Protein 6ATG (pdb70)

Foldseek 3Di:
DAADDDEDQWDCPRHGPDDDAFDKDFTGGHPQWADPPRDGMWGQHDVHIVPDDYTHGDD/DVVLVVLLVVLVLLLVLCLCVLVLLVVLCVQQVVLLVVLCDVVVDVDDPLVSNLVNLCSCAPPCVSLVSLVVLQVSLVVQADPVLVVLSVQLVVLSVVDDRSDCVSSVVNSVSVVVNSLVSLLRSLRSQLVSQCSHPDPQLNVLSVQLSVLLNVLSVQPNSVSSVLVSVLSVCLSVVHDGDQDDPPPCPRVSSNSNSVSSNSSSVVSVVSVD/DQQVLLVVLVVLLVLCLCVLVLLVVLCVQQVVLLVVLCPVVPDVDPPLVSNLVNLCSCPPPVVSLVSLVVLLVSLCVQVVCQLVVLSVQLVVLSVVQDHSRCPSSVVNSVSVVVSSLSSLLSSLSSQLRSQCPRPLPQLNVLSVQLSVLLNVLCVQPNSVSSVLVSVLSVCLSVVHDGDLDDPPPCPRVSSNSNSVSSVSNSVSSVPDDYD/DLWAAQDDEVQWDCPRHGPTGDAFDKDFTGGHPQWAAPPNDTMWGQHDVHIVPRDYTHGDD

Radius of gyration: 35.63 Å; Cα contacts (8 Å, |Δi|>4): 764; chains: 4; bounding box: 66×34×124 Å

Nearest PDB structures (foldseek):
  6atg-assembly1_A  TM=1.017E+00  e=1.337E-12  Homo sapiens
  9f7i-assembly1_B  TM=9.984E-01  e=2.704E-10  Homo sapiens
  2v8e-assembly1_A  TM=9.632E-01  e=2.319E-09  Homo sapiens
  2jgw-assembly1_A  TM=9.499E-01  e=2.470E-09  Homo sapiens
  4aym-assembly1_B  TM=9.748E-01  e=5.275E-09  Homo sapiens

CATH classification: 2.10.70.10

B-factor: mean 21.66, std 8.89, range [7.08, 67.55]

Sequence (543 aa):
KCYFPYLENGYNQNHGRKFVQGKSIDVACHPGYALPKAQTTVTCMENGWSPTPRCIRVKGHMNQRNINELKIFVEKAKYYSIKLDAIYNECTGAYNDIMTYSEGTFSDQSKVNQAISIFKKDNKIVNKFKELEKIIEEYKPMFLSKLIDDFAIELDQAVDNDVSNARHVADSYKKLRKSVVLAYIESFDVISSKFVDSKFVEASKKFVNKAKEFVEENDLIALECIVKTTIGDMVNDREINSRSRYNNFYKKEADFLGAAVELEGAYKAIKQMNQRNINELKIFVEKAKYYSIKLDAIYNECTGAYNDIMTYSEGTFSDQSKVNQAISIFKKDNKIVNKFKELEKIIEEYKPMFLSKLIDDFAIELDQAVDNDVSNARHVADSYKKLRKSVVLAYIESFDVISSKFVDSKFVEASKKFVNKAKEFVEENDLIALECIVKTTIGDMVNDREINSRSRYNNFYKKEADFLGAAVELEGAYKAIKQTHMKCYFPYLENGYNQNHGRKFVQGKSIDVACHPGYALPKAQTTVTCMENGWSPTPRCIRVK

Organism: Homo sapiens (NCBI:txid9606)

InterPro domains:
  IPR000436 Sushi/SCR/CCP domain [PF00084] (32-76)
  IPR000436 Sushi/SCR/CCP domain [PF00084] (85-141)
  IPR000436 Sushi/SCR/CCP domain [PF00084] (146-205)
  IPR000436 Sushi/SCR/CCP domain [PF00084] (210-262)
  IPR000436 Sushi/SCR/CCP domain [PF00084] (267-320)
  IPR000436 Sushi/SCR/CCP domain [PF00084] (325-385)
  IPR000436 Sushi/SCR/CCP domain [PF00084] (392-442)
  IPR000436 Sushi/SCR/CCP domain [PF00084] (454-505)
  IPR000436 Sushi/SCR/CCP domain [PF00084] (509-564)
  IPR000436 Sushi/SCR/CCP domain [PF00084] (569-621)
  IPR000436 Sushi/SCR/CCP domain [PF00084] (630-684)
  IPR000436 Sushi/SCR/CCP domain [PF00084] (691-744)
  IPR000436 Sushi/SCR/CCP domain [PF00084] (811-864)
  IPR000436 Sushi/SCR/CCP domain [PF00084] (870-926)
  IPR000436 Sushi/SCR/CCP domain [PF00084] (931-984)
  IPR000436 Sushi/SCR/CCP domain [PF00084] (991-1043)
  IPR000436 Sushi/SCR/CCP domain [PF00084] (1048-1102)
  IPR000436 Sushi/SCR/CCP domain [PF00084] (1109-1163)
  IPR000436 Sushi/SCR/CCP domain [PF00084] (1182-1228)
  IPR000436 Sushi/SCR/CCP domain [PS50923] (19-82)

GO terms:
  GO:0005515 protein binding (F, IPI)
  GO:1903659 regulation of complement-dependent cytotoxicity (P, IDA)
  GO:0030449 regulation of complement activation (P, IDA)
  GO:0005576 extracellular region (C, TAS)
  GO:0006956 complement activation (P, TAS)
  GO:0022010 central nervous system myelination (P, IDA)
  GO:0006954 inflammatory response (P, IDA)
  GO:0006957 complement activation, alternative pathway (P, IDA)
  GO:0006956 complement activation (P, IDA)
  GO:0042802 identical protein binding (F, IPI)
  GO:0008201 heparin binding (F, IDA)
  GO:0043395 heparan sulfate proteoglycan binding (F, IDA)
  GO:0030451 regulation of complement activation, alternative pathway (P, IDA)
  GO:0006508 proteolysis (P, IDA)
  GO:0106139 symbiont cell surface (C, IDA)
  GO:0070062 extracellular exosome (C, HDA)
  GO:0072562 blood microparticle (C, HDA)

Structure (mmCIF, N/CA/C/O backbone):
data_6ATG
#
_entry.id   6ATG
#
_cell.length_a   43.742
_cell.length_b   53.772
_cell.length_c   116.587
_cell.angle_alpha   90.000
_cell.angle_beta   92.990
_cell.angle_gamma   90.000
#
_symmetry.space_group_name_H-M   'P 1 21 1'
#
loop_
_entity.id
_entity.type
_entity.pdbx_description
1 polymer 'HCG40889, isoform CRA_b'
2 polymer 'Complement regulator-acquiring surface protein 2 (CRASP-2)'
3 non-polymer 'MAGNESIUM ION'
4 water water
#
loop_
_atom_site.group_PDB
_atom_site.id
_atom_site.type_symbol
_atom_site.label_atom_id
_atom_site.label_alt_id
_atom_site.label_comp_id
_atom_site.label_asym_id
_atom_site.label_entity_id
_atom_site.label_seq_id
_atom_site.pdbx_PDB_ins_code
_atom_site.Cartn_x
_atom_site.Cartn_y
_atom_site.Cartn_z
_atom_site.occupancy
_atom_site.B_iso_or_equiv
_atom_site.auth_seq_id
_atom_site.auth_comp_id
_atom_site.auth_asym_id
_atom_site.auth_atom_id
_atom_site.pdbx_PDB_model_num
ATOM 1 N N . LYS A 1 3 ? -27.004 9.237 139.807 1.00 23.00 370 LYS A N 1
ATOM 2 C CA . LYS A 1 3 ? -25.976 8.520 139.045 1.00 21.52 370 LYS A CA 1
ATOM 3 C C . LYS A 1 3 ? -26.146 8.636 137.520 1.00 24.37 370 LYS A C 1
ATOM 4 O O . LYS A 1 3 ? -27.272 8.657 137.014 1.00 22.86 370 LYS A O 1
ATOM 10 N N . CYS A 1 4 ? -25.017 8.686 136.799 1.00 20.18 371 CYS A N 1
ATOM 11 C CA . CYS A 1 4 ? -25.006 8.657 135.335 1.00 18.71 371 CYS A CA 1
ATOM 12 C C . CYS A 1 4 ? -24.823 7.221 134.840 1.00 19.53 371 CYS A C 1
ATOM 13 O O . CYS A 1 4 ? -23.893 6.528 135.259 1.00 14.60 371 CYS A O 1
ATOM 16 N N . TYR A 1 5 ? -25.706 6.778 133.944 1.00 16.42 372 TYR A N 1
ATOM 17 C CA . TYR A 1 5 ? -25.548 5.486 133.290 1.00 17.05 372 TYR A CA 1
ATOM 18 C C . TYR A 1 5 ? -24.614 5.659 132.108 1.00 13.68 372 TYR A C 1
ATOM 19 O O . TYR A 1 5 ? -24.830 6.548 131.281 1.00 13.87 372 TYR A O 1
ATOM 28 N N . PHE A 1 6 ? -23.604 4.804 132.003 1.00 12.79 373 PHE A N 1
ATOM 29 C CA . PHE A 1 6 ? -22.731 4.928 130.844 1.00 11.14 373 PHE A CA 1
ATOM 30 C C . PHE A 1 6 ? -23.381 4.258 129.638 1.00 11.36 373 PHE A C 1
ATOM 31 O O . PHE A 1 6 ? -23.744 3.082 129.715 1.00 12.13 373 PHE A O 1
ATOM 39 N N . PRO A 1 7 ? -23.524 4.961 128.519 1.00 12.08 374 PRO A N 1
ATOM 40 C CA . PRO A 1 7 ? -24.312 4.439 127.400 1.00 13.33 374 PRO A CA 1
ATOM 41 C C . PRO A 1 7 ? -23.601 3.357 126.596 1.00 15.95 374 PRO A C 1
ATOM 42 O O . PRO A 1 7 ? -22.371 3.248 126.565 1.00 12.21 374 PRO A O 1
ATOM 46 N N . TYR A 1 8 ? -24.425 2.547 125.936 1.00 13.35 375 TYR A N 1
ATOM 47 C CA . TYR A 1 8 ? -23.963 1.771 124.796 1.00 15.82 375 TYR A CA 1
ATOM 48 C C . TYR A 1 8 ? -23.309 2.708 123.793 1.00 15.12 375 TYR A C 1
ATOM 49 O O . TYR A 1 8 ? -23.785 3.818 123.571 1.00 10.56 375 TYR A O 1
ATOM 58 N N . LEU A 1 9 ? -22.206 2.269 123.188 1.00 15.01 376 LEU A N 1
ATOM 59 C CA . LEU A 1 9 ? -21.456 3.104 122.252 1.00 13.23 376 LEU A CA 1
ATOM 60 C C . LEU A 1 9 ? -21.338 2.371 120.926 1.00 11.77 376 LEU A C 1
ATOM 61 O O . LEU A 1 9 ? -20.515 1.463 120.783 1.00 12.21 376 LEU A O 1
ATOM 66 N N . GLU A 1 10 ? -22.164 2.771 119.965 1.00 11.50 377 GLU A N 1
ATOM 67 C CA . GLU A 1 10 ? -21.988 2.337 118.591 1.00 13.98 377 GLU A CA 1
ATOM 68 C C . GLU A 1 10 ? -20.573 2.677 118.115 1.00 9.48 377 GLU A C 1
ATOM 69 O O . GLU A 1 10 ? -20.144 3.826 118.210 1.00 8.70 377 GLU A O 1
ATOM 75 N N . ASN A 1 11 ? -19.833 1.666 117.631 1.00 10.62 378 ASN A N 1
ATOM 76 C CA . ASN A 1 11 ? -18.471 1.856 117.085 1.00 10.28 378 ASN A CA 1
ATOM 77 C C . ASN A 1 11 ? -17.474 2.321 118.147 1.00 11.91 378 ASN A C 1
ATOM 78 O O . ASN A 1 11 ? -16.470 2.983 117.847 1.00 14.58 378 ASN A O 1
ATOM 83 N N . GLY A 1 12 ? -17.723 1.957 119.398 1.00 10.53 379 GLY A N 1
ATOM 84 C CA . GLY A 1 12 ? -16.796 2.237 120.457 1.00 11.10 379 GLY A CA 1
ATOM 85 C C . GLY A 1 12 ? -16.453 0.955 121.244 1.00 12.04 379 GLY A C 1
ATOM 86 O O . GLY A 1 12 ? -17.076 -0.082 121.057 1.00 13.03 379 GLY A O 1
ATOM 87 N N . TYR A 1 13 ? -15.468 1.103 122.107 1.00 11.74 380 TYR A N 1
ATOM 88 C CA . TYR A 1 13 ? -15.177 0.052 123.080 1.00 17.94 380 TYR A CA 1
ATOM 89 C C . TYR A 1 13 ? -16.198 0.120 124.215 1.00 19.65 380 TYR A C 1
ATOM 90 O O . TYR A 1 13 ? -16.385 1.173 124.834 1.00 17.45 380 TYR A O 1
ATOM 99 N N . ASN A 1 14 ? -16.878 -0.996 124.480 1.00 18.74 381 ASN A N 1
ATOM 100 C CA . ASN A 1 14 ? -18.086 -0.972 125.302 1.00 19.84 381 ASN A CA 1
ATOM 101 C C . ASN A 1 14 ? -17.913 -1.630 126.671 1.00 21.31 381 ASN A C 1
ATOM 102 O O . ASN A 1 14 ? -18.878 -2.150 127.243 1.00 25.55 381 ASN A O 1
ATOM 107 N N . GLN A 1 15 ? -16.712 -1.581 127.238 1.00 20.35 382 GLN A N 1
ATOM 108 C CA . GLN A 1 15 ? -16.503 -2.250 128.519 1.00 25.00 382 GLN A CA 1
ATOM 109 C C . GLN A 1 15 ? -17.310 -1.621 129.656 1.00 22.52 382 GLN A C 1
ATOM 110 O O . GLN A 1 15 ? -17.555 -2.284 130.670 1.00 25.95 382 GLN A O 1
ATOM 116 N N . ASN A 1 16 ? -17.739 -0.370 129.519 1.00 18.67 383 ASN A N 1
ATOM 117 C CA . ASN A 1 16 ? -18.450 0.303 130.601 1.00 19.36 383 ASN A CA 1
ATOM 118 C C . ASN A 1 16 ? -19.965 0.365 130.388 1.00 17.60 383 ASN A C 1
ATOM 119 O O . ASN A 1 16 ? -20.669 0.958 131.214 1.00 15.85 383 ASN A O 1
ATOM 124 N N . HIS A 1 17 ? -20.481 -0.249 129.326 1.00 17.35 384 HIS A N 1
ATOM 125 C CA . HIS A 1 17 ? -21.899 -0.132 128.996 1.00 17.46 384 HIS A CA 1
ATOM 126 C C . HIS A 1 17 ? -22.758 -0.692 130.127 1.00 21.79 384 HIS A C 1
ATOM 127 O O . HIS A 1 17 ? -22.532 -1.809 130.603 1.00 18.48 384 HIS A O 1
ATOM 134 N N . GLY A 1 18 ? -23.745 0.095 130.555 1.00 21.79 385 GLY A N 1
ATOM 135 C CA . GLY A 1 18 ? -24.676 -0.328 131.579 1.00 21.72 385 GLY A CA 1
ATOM 136 C C . GLY A 1 18 ? -24.213 -0.118 133.001 1.00 20.98 385 GLY A C 1
ATOM 137 O O . GLY A 1 18 ? -25.010 -0.322 133.930 1.00 22.38 385 GLY A O 1
ATOM 138 N N . ARG A 1 19 ? -22.961 0.276 133.212 1.00 19.36 386 ARG A N 1
ATOM 139 C CA . ARG A 1 19 ? -22.501 0.665 134.535 1.00 21.34 386 ARG A CA 1
ATOM 140 C C . ARG A 1 19 ? -23.018 2.056 134.860 1.00 19.44 386 ARG A C 1
ATOM 141 O O . ARG A 1 19 ? -23.224 2.883 133.970 1.00 19.39 386 ARG A O 1
ATOM 149 N N . LYS A 1 20 ? -23.233 2.315 136.144 1.00 16.25 387 LYS A N 1
ATOM 150 C CA . LYS A 1 20 ? -23.675 3.629 136.583 1.00 18.67 387 LYS A CA 1
ATOM 151 C C . LYS A 1 20 ? -22.688 4.176 137.598 1.00 15.28 387 LYS A C 1
ATOM 152 O O . LYS A 1 20 ? -22.100 3.420 138.380 1.00 17.88 387 LYS A O 1
ATOM 158 N N . PHE A 1 21 ? -22.494 5.498 137.569 1.00 17.04 388 PHE A N 1
ATOM 159 C CA . PHE A 1 21 ? -21.409 6.140 138.294 1.00 15.96 388 PHE A CA 1
ATOM 160 C C . PHE A 1 21 ? -21.917 7.372 139.027 1.00 19.17 388 PHE A C 1
ATOM 161 O O . PHE A 1 21 ? -22.837 8.050 138.561 1.00 16.62 388 PHE A O 1
ATOM 169 N N . VAL A 1 22 ? -21.286 7.677 140.171 1.00 14.61 389 VAL A N 1
ATOM 170 C CA . VAL A 1 22 ? -21.697 8.831 140.964 1.00 18.52 389 VAL A CA 1
ATOM 171 C C . VAL A 1 22 ? -21.233 10.121 140.300 1.00 20.11 389 VAL A C 1
ATOM 172 O O . VAL A 1 22 ? -20.326 10.142 139.450 1.00 14.50 389 VAL A O 1
ATOM 176 N N . GLN A 1 23 ? -21.847 11.223 140.731 1.00 14.47 390 GLN A N 1
ATOM 177 C CA . GLN A 1 23 ? -21.428 12.550 140.298 1.00 17.41 390 GLN A CA 1
ATOM 178 C C . GLN A 1 23 ? -19.940 12.756 140.541 1.00 20.59 390 GLN A C 1
ATOM 179 O O . GLN A 1 23 ? -19.419 12.415 141.609 1.00 20.54 390 GLN A O 1
ATOM 185 N N . GLY A 1 24 ? -19.253 13.318 139.545 1.00 17.65 391 GLY A N 1
ATOM 186 C CA . GLY A 1 24 ? -17.843 13.617 139.648 1.00 15.12 391 GLY A CA 1
ATOM 187 C C . GLY A 1 24 ? -16.924 12.542 139.101 1.00 15.07 391 GLY A C 1
ATOM 188 O O . GLY A 1 24 ? -15.741 12.814 138.895 1.00 15.47 391 GLY A O 1
ATOM 189 N N . LYS A 1 25 ? -17.433 11.336 138.857 1.00 14.89 392 LYS A N 1
ATOM 190 C CA . LYS A 1 25 ? -16.603 10.276 138.299 1.00 16.44 392 LYS A CA 1
ATOM 191 C C . LYS A 1 25 ? -16.194 10.592 136.864 1.00 17.22 392 LYS A C 1
ATOM 192 O O . LYS A 1 25 ? -17.008 11.039 136.048 1.00 14.35 392 LYS A O 1
ATOM 198 N N . SER A 1 26 ? -14.926 10.336 136.548 1.00 14.02 393 SER A N 1
ATOM 199 C CA . SER A 1 26 ? -14.441 10.390 135.177 1.00 12.89 393 SER A CA 1
ATOM 200 C C . SER A 1 26 ? -14.253 8.987 134.617 1.00 14.75 393 SER A C 1
ATOM 201 O O . SER A 1 26 ? -13.955 8.039 135.351 1.00 11.81 393 SER A O 1
ATOM 204 N N . ILE A 1 27 ? -14.419 8.876 133.293 1.00 13.47 394 ILE A N 1
ATOM 205 C CA . ILE A 1 27 ? -14.355 7.620 132.557 1.00 12.40 394 ILE A CA 1
ATOM 206 C C . ILE A 1 27 ? -13.597 7.888 131.259 1.00 14.81 394 ILE A C 1
ATOM 207 O O . ILE A 1 27 ? -13.807 8.920 130.615 1.00 14.66 394 ILE A O 1
ATOM 212 N N . ASP A 1 28 ? -12.714 6.967 130.881 1.00 13.87 395 ASP A N 1
ATOM 213 C CA . ASP A 1 28 ? -12.059 7.028 129.574 1.00 15.78 395 ASP A CA 1
ATOM 214 C C . ASP A 1 28 ? -12.979 6.451 128.503 1.00 14.77 395 ASP A C 1
ATOM 215 O O . ASP A 1 28 ? -13.618 5.417 128.709 1.00 16.49 395 ASP A O 1
ATOM 220 N N . VAL A 1 29 ? -13.051 7.117 127.357 1.00 13.36 396 VAL A N 1
ATOM 221 C CA . VAL A 1 29 ? -13.866 6.654 126.240 1.00 13.23 396 VAL A CA 1
ATOM 222 C C . VAL A 1 29 ? -12.946 6.442 125.049 1.00 15.62 396 VAL A C 1
ATOM 223 O O . VAL A 1 29 ? -12.136 7.316 124.724 1.00 13.99 396 VAL A O 1
ATOM 227 N N . ALA A 1 30 ? -13.065 5.283 124.410 1.00 12.57 397 ALA A N 1
ATOM 228 C CA . ALA A 1 30 ? -12.260 4.944 123.241 1.00 18.79 397 ALA A CA 1
ATOM 229 C C . ALA A 1 30 ? -13.186 4.496 122.128 1.00 12.64 397 ALA A C 1
ATOM 230 O O . ALA A 1 30 ? -14.085 3.688 122.369 1.00 15.41 397 ALA A O 1
ATOM 232 N N . CYS A 1 31 ? -12.975 5.021 120.923 1.00 13.56 398 CYS A N 1
ATOM 233 C CA . CYS A 1 31 ? -13.754 4.645 119.751 1.00 11.66 398 CYS A CA 1
ATOM 234 C C . CYS A 1 31 ? -12.893 3.834 118.790 1.00 12.77 398 CYS A C 1
ATOM 235 O O . CYS A 1 31 ? -11.661 3.910 118.811 1.00 11.96 398 CYS A O 1
ATOM 238 N N . HIS A 1 32 ? -13.564 3.059 117.938 1.00 11.86 399 HIS A N 1
ATOM 239 C CA . HIS A 1 32 ? -12.865 2.274 116.928 1.00 12.96 399 HIS A CA 1
ATOM 240 C C . HIS A 1 32 ? -12.273 3.187 115.853 1.00 11.26 399 HIS A C 1
ATOM 241 O O . HIS A 1 32 ? -12.772 4.299 115.622 1.00 12.16 399 HIS A O 1
ATOM 248 N N . PRO A 1 33 ? -11.210 2.741 115.171 1.00 11.49 400 PRO A N 1
ATOM 249 C CA . PRO A 1 33 ? -10.609 3.553 114.104 1.00 10.92 400 PRO A CA 1
ATOM 250 C C . PRO A 1 33 ? -11.622 4.012 113.068 1.00 10.41 400 PRO A C 1
ATOM 251 O O . PRO A 1 33 ? -12.491 3.252 112.633 1.00 12.50 400 PRO A O 1
ATOM 255 N N . GLY A 1 34 ? -11.476 5.260 112.636 1.00 9.87 401 GLY A N 1
ATOM 256 C CA . GLY A 1 34 ? -12.460 5.896 111.794 1.00 11.09 401 GLY A CA 1
ATOM 257 C C . GLY A 1 34 ? -13.556 6.607 112.555 1.00 10.55 401 GLY A C 1
ATOM 258 O O . GLY A 1 34 ? -14.386 7.282 111.929 1.00 13.35 401 GLY A O 1
ATOM 259 N N . TYR A 1 35 ? -13.575 6.488 113.882 1.00 9.85 402 TYR A N 1
ATOM 260 C CA . TYR A 1 35 ? -14.558 7.147 114.735 1.00 9.97 402 TYR A CA 1
ATOM 261 C C . TYR A 1 35 ? -13.856 7.800 115.926 1.00 11.39 402 TYR A C 1
ATOM 262 O O . TYR A 1 35 ? -12.731 7.441 116.286 1.00 11.62 402 TYR A O 1
ATOM 271 N N . ALA A 1 36 ? -14.536 8.754 116.563 1.00 10.72 403 ALA A N 1
ATOM 272 C CA . ALA A 1 36 ? -13.925 9.465 117.683 1.00 13.04 403 ALA A CA 1
ATOM 273 C C . ALA A 1 36 ? -14.994 10.278 118.394 1.00 13.66 403 ALA A C 1
ATOM 274 O O . ALA A 1 36 ? -16.046 10.580 117.828 1.00 13.39 403 ALA A O 1
ATOM 276 N N . LEU A 1 37 ? -14.708 10.634 119.642 1.00 17.76 404 LEU A N 1
ATOM 277 C CA . LEU A 1 37 ? -15.517 11.654 120.278 1.00 16.72 404 LEU A CA 1
ATOM 278 C C . LEU A 1 37 ? -15.291 12.975 119.554 1.00 21.94 404 LEU A C 1
ATOM 279 O O . LEU A 1 37 ? -14.205 13.214 119.020 1.00 27.36 404 LEU A O 1
ATOM 284 N N . PRO A 1 38 ? -16.298 13.841 119.499 1.00 19.99 405 PRO A N 1
ATOM 285 C CA . PRO A 1 38 ? -16.083 15.162 118.898 1.00 24.04 405 PRO A CA 1
ATOM 286 C C . PRO A 1 38 ? -14.921 15.883 119.577 1.00 25.65 405 PRO A C 1
ATOM 287 O O . PRO A 1 38 ? -14.624 15.666 120.755 1.00 25.03 405 PRO A O 1
ATOM 291 N N . LYS A 1 39 ? -14.209 16.687 118.786 1.00 27.53 406 LYS A N 1
ATOM 292 C CA . LYS A 1 39 ? -13.155 17.573 119.282 1.00 23.12 406 LYS A CA 1
ATOM 293 C C . LYS A 1 39 ? -12.017 16.816 119.962 1.00 25.01 406 LYS A C 1
ATOM 294 O O . LYS A 1 39 ? -11.319 17.372 120.812 1.00 31.86 406 LYS A O 1
ATOM 300 N N . ALA A 1 40 ? -11.831 15.544 119.604 1.00 30.22 407 ALA A N 1
ATOM 301 C CA . ALA A 1 40 ? -10.711 14.700 120.022 1.00 32.65 407 ALA A CA 1
ATOM 302 C C . ALA A 1 40 ? -10.733 14.324 121.501 1.00 27.54 407 ALA A C 1
ATOM 303 O O . ALA A 1 40 ? -9.739 13.787 122.005 1.00 30.64 407 ALA A O 1
ATOM 305 N N . GLN A 1 41 ? -11.830 14.567 122.210 1.00 23.14 408 GLN A N 1
ATOM 306 C CA . GLN A 1 41 ? -11.868 14.301 123.644 1.00 23.13 408 GLN A CA 1
ATOM 307 C C . GLN A 1 41 ? -11.772 12.805 123.929 1.00 21.16 408 GLN A C 1
ATOM 308 O O . GLN A 1 41 ? -12.200 11.968 123.127 1.00 22.46 408 GLN A O 1
ATOM 314 N N . THR A 1 42 ? -11.195 12.461 125.089 1.00 13.55 409 THR A N 1
ATOM 315 C CA . THR A 1 42 ? -11.023 11.062 125.439 1.00 14.61 409 THR A CA 1
ATOM 316 C C . THR A 1 42 ? -11.538 10.720 126.828 1.00 16.80 409 THR A C 1
ATOM 317 O O . THR A 1 42 ? -11.445 9.556 127.230 1.00 15.73 409 THR A O 1
ATOM 321 N N . THR A 1 43 ? -12.032 11.695 127.586 1.00 16.00 410 THR A N 1
ATOM 322 C CA . THR A 1 43 ? -12.580 11.436 128.910 1.00 14.97 410 THR A CA 1
ATOM 323 C C . THR A 1 43 ? -13.879 12.210 129.072 1.00 15.99 410 THR A C 1
ATOM 324 O O . THR A 1 43 ? -14.043 13.305 128.523 1.00 18.53 410 THR A O 1
ATOM 328 N N . VAL A 1 44 ? -14.814 11.619 129.815 1.00 15.62 411 VAL A N 1
ATOM 329 C CA . VAL A 1 44 ? -16.065 12.282 130.153 1.00 12.45 411 VAL A CA 1
ATOM 330 C C . VAL A 1 44 ? -16.264 12.202 131.662 1.00 16.00 411 VAL A C 1
ATOM 331 O O . VAL A 1 44 ? -15.719 11.332 132.348 1.00 13.23 411 VAL A O 1
ATOM 335 N N . THR A 1 45 ? -17.055 13.136 132.176 1.00 11.78 412 THR A N 1
ATOM 336 C CA . THR A 1 45 ? -17.251 13.276 133.610 1.00 11.53 412 THR A CA 1
ATOM 337 C C . THR A 1 45 ? -18.740 13.349 133.896 1.00 16.19 412 THR A C 1
ATOM 338 O O . THR A 1 45 ? -19.471 14.071 133.209 1.00 16.35 412 THR A O 1
ATOM 342 N N . CYS A 1 46 ? -19.184 12.601 134.902 1.00 13.83 413 CYS A N 1
ATOM 343 C CA . CYS A 1 46 ? -20.585 12.636 135.305 1.00 16.79 413 CYS A CA 1
ATOM 344 C C . CYS A 1 46 ? -20.877 13.958 136.014 1.00 19.84 413 CYS A C 1
ATOM 345 O O . CYS A 1 46 ? -20.279 14.266 137.053 1.00 17.94 413 CYS A O 1
ATOM 348 N N . MET A 1 47 ? -21.775 14.752 135.448 1.00 17.19 414 MET A N 1
ATOM 349 C CA . MET A 1 47 ? -22.087 16.064 135.998 1.00 20.95 414 MET A CA 1
ATOM 350 C C . MET A 1 47 ? -23.593 16.157 136.246 1.00 22.41 414 MET A C 1
ATOM 351 O O . MET A 1 47 ? -24.323 15.169 136.137 1.00 24.00 414 MET A O 1
ATOM 356 N N . GLU A 1 48 ? -24.057 17.362 136.585 1.00 25.09 415 GLU A N 1
ATOM 357 C CA . GLU A 1 48 ? -25.412 17.504 137.117 1.00 31.30 415 GLU A CA 1
ATOM 358 C C . GLU A 1 48 ? -26.483 17.129 136.093 1.00 30.30 415 GLU A C 1
ATOM 359 O O . GLU A 1 48 ? -27.584 16.723 136.478 1.00 37.90 415 GLU A O 1
ATOM 365 N N . ASN A 1 49 ? -26.185 17.245 134.797 1.00 31.77 416 ASN A N 1
ATOM 366 C CA . ASN A 1 49 ? -27.142 16.969 133.730 1.00 31.58 416 ASN A CA 1
ATOM 367 C C . ASN A 1 49 ? -26.726 15.773 132.869 1.00 34.96 416 ASN A C 1
ATOM 368 O O . ASN A 1 49 ? -27.156 15.657 131.714 1.00 29.87 416 ASN A O 1
ATOM 373 N N . GLY A 1 50 ? -25.901 14.883 133.402 1.00 28.55 417 GLY A N 1
ATOM 374 C CA . GLY A 1 50 ? -25.386 13.756 132.649 1.00 24.82 417 GLY A CA 1
ATOM 375 C C . GLY A 1 50 ? -23.911 13.908 132.330 1.00 21.10 417 GLY A C 1
ATOM 376 O O . GLY A 1 50 ? -23.198 14.736 132.903 1.00 20.44 417 GLY A O 1
ATOM 377 N N . TRP A 1 51 ? -23.454 13.100 131.371 1.00 18.50 418 TRP A N 1
ATOM 378 C CA . TRP A 1 51 ? -22.038 13.086 131.021 1.00 16.30 418 TRP A CA 1
ATOM 379 C C . TRP A 1 51 ? -21.635 14.376 130.328 1.00 18.33 418 TRP A C 1
ATOM 380 O O . TRP A 1 51 ? -22.354 14.887 129.461 1.00 19.10 418 TRP A O 1
ATOM 391 N N . SER A 1 52 ? -20.465 14.893 130.697 1.00 13.92 419 SER A N 1
ATOM 392 C CA . SER A 1 52 ? -19.893 16.070 130.039 1.00 17.34 419 SER A CA 1
ATOM 393 C C . SER A 1 52 ? -18.465 15.790 129.624 1.00 19.74 419 SER A C 1
ATOM 394 O O . SER A 1 52 ? -17.616 15.463 130.485 1.00 18.05 419 SER A O 1
ATOM 397 N N . PRO A 1 53 ? -18.122 15.872 128.321 1.00 22.15 420 PRO A N 1
ATOM 398 C CA . PRO A 1 53 ? -19.046 16.029 127.189 1.00 17.90 420 PRO A CA 1
ATOM 399 C C . PRO A 1 53 ? -19.871 14.768 126.977 1.00 17.15 420 PRO A C 1
ATOM 400 O O . PRO A 1 53 ? -19.707 13.815 127.733 1.00 15.74 420 PRO A O 1
ATOM 404 N N . THR A 1 54 ? -20.734 14.752 125.966 1.00 16.43 421 THR A N 1
ATOM 405 C CA . THR A 1 54 ? -21.558 13.578 125.710 1.00 19.58 421 THR A CA 1
ATOM 406 C C . THR A 1 54 ? -20.736 12.501 124.998 1.00 13.79 421 THR A C 1
ATOM 407 O O . THR A 1 54 ? -20.189 12.765 123.925 1.00 16.84 421 THR A O 1
ATOM 411 N N . PRO A 1 55 ? -20.629 11.294 125.553 1.00 15.05 422 PRO A N 1
ATOM 412 C CA . PRO A 1 55 ? -19.879 10.248 124.845 1.00 16.22 422 PRO A CA 1
ATOM 413 C C . PRO A 1 55 ? -20.672 9.750 123.649 1.00 16.46 422 PRO A C 1
ATOM 414 O O . PRO A 1 55 ? -21.838 9.367 123.776 1.00 17.07 422 PRO A O 1
ATOM 418 N N . ARG A 1 56 ? -20.035 9.779 122.482 1.00 12.49 423 ARG A N 1
ATOM 419 C CA . ARG A 1 56 ? -20.599 9.229 121.259 1.00 13.46 423 ARG A CA 1
ATOM 420 C C . ARG A 1 56 ? -19.482 9.189 120.224 1.00 16.22 423 ARG A C 1
ATOM 421 O O . ARG A 1 56 ? -18.592 10.043 120.230 1.00 14.77 423 ARG A O 1
ATOM 429 N N . CYS A 1 57 ? -19.503 8.166 119.373 1.00 12.77 424 CYS A N 1
ATOM 430 C CA . CYS A 1 57 ? -18.396 7.911 118.445 1.00 14.38 424 CYS A CA 1
ATOM 431 C C . CYS A 1 57 ? -18.828 8.320 117.043 1.00 13.36 424 CYS A C 1
ATOM 432 O O . CYS A 1 57 ? -19.411 7.529 116.304 1.00 12.23 424 CYS A O 1
ATOM 435 N N . ILE A 1 58 ? -18.515 9.559 116.670 1.00 12.03 425 ILE A N 1
ATOM 436 C CA . ILE A 1 58 ? -18.905 10.090 115.376 1.00 12.94 425 ILE A CA 1
ATOM 437 C C . ILE A 1 58 ? -17.855 9.708 114.342 1.00 14.62 425 ILE A C 1
ATOM 438 O O . ILE A 1 58 ? -16.708 9.404 114.668 1.00 13.67 425 ILE A O 1
ATOM 443 N N . ARG A 1 59 ? -18.252 9.708 113.075 1.00 11.76 426 ARG A N 1
ATOM 444 C CA . ARG A 1 59 ? -17.269 9.500 112.021 1.00 14.94 426 ARG A CA 1
ATOM 445 C C . ARG A 1 59 ? -16.335 10.699 111.968 1.00 22.00 426 ARG A C 1
ATOM 446 O O . ARG A 1 59 ? -16.769 11.842 112.127 1.00 20.58 426 ARG A O 1
ATOM 454 N N . VAL A 1 60 ? -15.046 10.434 111.765 1.00 20.67 427 VAL A N 1
ATOM 455 C CA . VAL A 1 60 ? -14.041 11.482 111.650 1.00 28.38 427 VAL A CA 1
ATOM 456 C C . VAL A 1 60 ? -13.246 11.261 110.372 1.00 36.09 427 VAL A C 1
ATOM 457 O O . VAL A 1 60 ? -12.912 10.123 110.025 1.00 32.90 427 VAL A O 1
ATOM 461 N N . LYS A 1 61 ? -12.940 12.356 109.679 1.00 40.56 428 LYS A N 1
ATOM 462 C CA . LYS A 1 61 ? -12.208 12.304 108.414 1.00 44.38 428 LYS A CA 1
ATOM 463 C C . LYS A 1 61 ? -10.737 11.929 108.604 1.0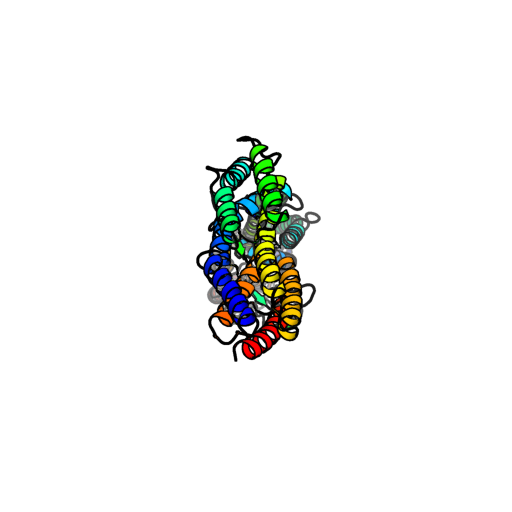0 45.34 428 LYS A C 1
ATOM 464 O O . LYS A 1 61 ? -10.114 12.285 109.608 1.00 51.66 428 LYS A O 1
ATOM 466 N N . GLY B 2 1 ? -14.442 -1.946 71.859 1.00 45.55 22 GLY B N 1
ATOM 467 C CA . GLY B 2 1 ? -14.469 -0.802 70.971 1.00 45.40 22 GLY B CA 1
ATOM 468 C C . GLY B 2 1 ? -15.492 0.232 71.388 1.00 47.00 22 GLY B C 1
ATOM 469 O O . GLY B 2 1 ? -15.334 0.904 72.414 1.00 40.87 22 GLY B O 1
ATOM 470 N N . HIS B 2 2 ? -16.552 0.357 70.585 1.00 43.53 23 HIS B N 1
ATOM 471 C CA . HIS B 2 2 ? -17.587 1.334 70.897 1.00 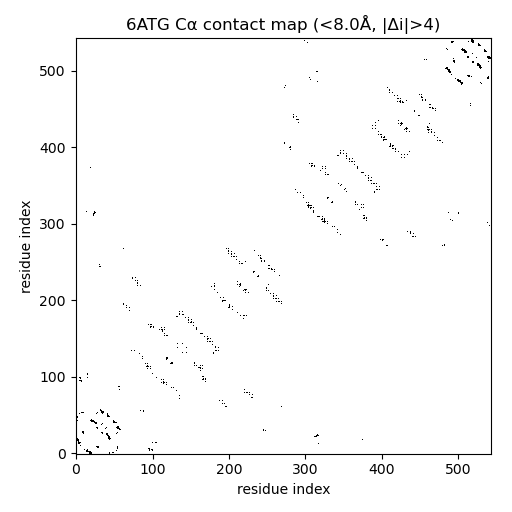39.08 23 HIS B CA 1
ATOM 472 C C . HIS B 2 2 ? -18.317 0.966 72.179 1.00 37.26 23 HIS B C 1
ATOM 473 O O . HIS B 2 2 ? -18.645 1.843 72.983 1.00 36.20 23 HIS B O 1
ATOM 480 N N . MET B 2 3 ? -18.597 -0.327 72.380 1.00 40.26 24 MET B N 1
ATOM 481 C CA . MET B 2 3 ? -19.323 -0.752 73.574 1.00 38.17 24 MET B CA 1
ATOM 482 C C . MET B 2 3 ? -18.476 -0.590 74.835 1.00 37.15 24 MET B C 1
ATOM 483 O O . MET B 2 3 ? -19.006 -0.234 75.896 1.00 31.63 24 MET B O 1
ATOM 488 N N . ASN B 2 4 ? -17.163 -0.835 74.738 1.00 36.79 25 ASN B N 1
ATOM 489 C CA . ASN B 2 4 ? -16.280 -0.641 75.888 1.00 33.34 25 ASN B CA 1
ATOM 490 C C . ASN B 2 4 ? -16.266 0.813 76.338 1.00 31.61 25 ASN B C 1
ATOM 491 O O . ASN B 2 4 ? -16.265 1.099 77.543 1.00 30.13 25 ASN B O 1
ATOM 496 N N . GLN B 2 5 ? -16.251 1.749 75.384 1.00 30.43 26 GLN B N 1
ATOM 497 C CA . GLN B 2 5 ? -16.303 3.163 75.739 1.00 29.33 26 GLN B CA 1
ATOM 498 C C . GLN B 2 5 ? -17.620 3.512 76.419 1.00 28.75 26 GLN B C 1
ATOM 499 O O . GLN B 2 5 ? -17.639 4.232 77.424 1.00 30.48 26 GLN B O 1
ATOM 505 N N . ARG B 2 6 ? -18.734 3.001 75.894 1.00 22.75 27 ARG B N 1
ATOM 506 C CA . ARG B 2 6 ? -20.026 3.271 76.512 1.00 25.37 27 ARG B CA 1
ATOM 507 C C . ARG B 2 6 ? -20.138 2.641 77.898 1.00 25.35 27 ARG B C 1
ATOM 508 O O . ARG B 2 6 ? -20.800 3.202 78.779 1.00 27.02 27 ARG B O 1
ATOM 516 N N . ASN B 2 7 ? -19.502 1.484 78.109 1.00 23.11 28 ASN B N 1
ATOM 517 C CA . ASN B 2 7 ? -19.449 0.890 79.443 1.00 23.39 28 ASN B CA 1
ATOM 518 C C . ASN B 2 7 ? -18.685 1.792 80.406 1.00 23.91 28 ASN B C 1
ATOM 519 O O . ASN B 2 7 ? -19.123 2.036 81.541 1.00 21.09 28 ASN B O 1
ATOM 524 N N . ILE B 2 8 ? -17.522 2.278 79.967 1.00 22.74 29 ILE B N 1
ATOM 525 C CA . ILE B 2 8 ? -16.728 3.183 80.788 1.00 23.40 29 ILE B CA 1
ATOM 526 C C . ILE B 2 8 ? -17.505 4.460 81.069 1.00 23.36 29 ILE B C 1
ATOM 527 O O . ILE B 2 8 ? -17.521 4.959 82.201 1.00 18.69 29 ILE B O 1
ATOM 532 N N . ASN B 2 9 ? -18.186 4.994 80.053 1.00 21.99 30 ASN B N 1
ATOM 533 C CA . ASN B 2 9 ? -19.036 6.165 80.261 1.00 21.80 30 ASN B CA 1
ATOM 534 C C . ASN B 2 9 ? -20.103 5.904 81.325 1.00 23.60 30 ASN B C 1
ATOM 535 O O . ASN B 2 9 ? -20.323 6.737 82.213 1.00 19.84 30 ASN B O 1
ATOM 540 N N . GLU B 2 10 ? -20.798 4.762 81.237 1.00 18.84 31 GLU B N 1
ATOM 541 C CA . GLU B 2 10 ? -21.841 4.464 82.218 1.00 21.78 31 GLU B CA 1
ATOM 542 C C . GLU B 2 10 ? -21.272 4.416 83.633 1.00 19.46 31 GLU B C 1
ATOM 543 O O . GLU B 2 10 ? -21.906 4.896 84.582 1.00 17.30 31 GLU B O 1
ATOM 549 N N . LEU B 2 11 ? -20.077 3.838 83.786 1.00 18.73 32 LEU B N 1
ATOM 550 C CA . LEU B 2 11 ? -19.438 3.759 85.093 1.00 18.52 32 LEU B CA 1
ATOM 551 C C . LEU B 2 11 ? -19.091 5.150 85.620 1.00 19.93 32 LEU B C 1
ATOM 552 O O . LEU B 2 11 ? -19.372 5.476 86.779 1.00 16.76 32 LEU B O 1
ATOM 557 N N . LYS B 2 12 ? -18.478 5.986 84.774 1.00 17.54 33 LYS B N 1
ATOM 558 C CA . LYS B 2 12 ? -18.050 7.309 85.217 1.00 17.78 33 LYS B CA 1
ATOM 559 C C . LYS B 2 12 ? -19.235 8.176 85.616 1.00 18.14 33 LYS B C 1
ATOM 560 O O . LYS B 2 12 ? -19.137 8.975 86.550 1.00 22.19 33 LYS B O 1
ATOM 566 N N . ILE B 2 13 ? -20.357 8.042 84.906 1.00 16.72 34 ILE B N 1
ATOM 567 C CA . ILE B 2 13 ? -21.558 8.795 85.247 1.00 17.98 34 ILE B CA 1
ATOM 568 C C . ILE B 2 13 ? -22.086 8.368 86.616 1.00 17.28 34 ILE B C 1
ATOM 569 O O . ILE B 2 13 ? -22.415 9.207 87.464 1.00 16.87 34 ILE B O 1
ATOM 574 N N . PHE B 2 14 ? -22.178 7.054 86.849 1.00 19.04 35 PHE B N 1
ATOM 575 C CA . PHE B 2 14 ? -22.605 6.558 88.157 1.00 17.58 35 PHE B CA 1
ATOM 576 C C . PHE B 2 14 ? -21.696 7.071 89.265 1.00 16.21 35 PHE B C 1
ATOM 577 O O . PHE B 2 14 ? -22.166 7.540 90.309 1.00 16.09 35 PHE B O 1
ATOM 585 N N . VAL B 2 15 ? -20.386 6.963 89.061 1.00 15.99 36 VAL B N 1
ATOM 586 C CA . VAL B 2 15 ? -19.441 7.318 90.116 1.00 21.47 36 VAL B CA 1
ATOM 587 C C . VAL B 2 15 ? -19.546 8.802 90.452 1.00 19.67 36 VAL B C 1
ATOM 588 O O . VAL B 2 15 ? -19.544 9.191 91.628 1.00 19.37 36 VAL B O 1
ATOM 592 N N . GLU B 2 16 ? -19.649 9.653 89.425 1.00 21.54 37 GLU B N 1
ATOM 593 C CA . GLU B 2 16 ? -19.817 11.081 89.663 1.00 23.43 37 GLU B CA 1
ATOM 594 C C . GLU B 2 16 ? -21.141 11.383 90.354 1.00 22.22 37 GLU B C 1
ATOM 595 O O . GLU B 2 16 ? -21.190 12.201 91.279 1.00 21.89 37 GLU B O 1
ATOM 601 N N . LYS B 2 17 ? -22.228 10.739 89.922 1.00 18.13 38 LYS B N 1
ATOM 602 C CA . LYS B 2 17 ? -23.524 11.041 90.515 1.00 20.64 38 LYS B CA 1
ATOM 603 C C . LYS B 2 17 ? -23.557 10.638 91.988 1.00 19.86 38 LYS B C 1
ATOM 604 O O . LYS B 2 17 ? -24.217 11.296 92.800 1.00 21.82 38 LYS B O 1
ATOM 610 N N . ALA B 2 18 ? -22.823 9.583 92.346 1.00 17.77 39 ALA B N 1
ATOM 611 C CA . ALA B 2 18 ? -22.851 8.987 93.675 1.00 17.04 39 ALA B CA 1
ATOM 612 C C . ALA B 2 18 ? -21.643 9.372 94.521 1.00 17.89 39 ALA B C 1
ATOM 613 O O . ALA B 2 18 ? -21.385 8.730 95.544 1.00 18.04 39 ALA B O 1
ATOM 615 N N . LYS B 2 19 ? -20.902 10.408 94.127 1.00 18.92 40 LYS B N 1
ATOM 616 C CA . LYS B 2 19 ? -19.631 10.685 94.790 1.00 21.25 40 LYS B CA 1
ATOM 617 C C . LYS B 2 19 ? -19.797 11.222 96.207 1.00 18.90 40 LYS B C 1
ATOM 618 O O . LYS B 2 19 ? -18.831 11.188 96.973 1.00 18.73 40 LYS B O 1
ATOM 624 N N . TYR B 2 20 ? -20.979 11.716 96.577 1.00 17.31 41 TYR B N 1
ATOM 625 C CA . TYR B 2 20 ? -21.240 12.176 97.937 1.00 17.08 41 TYR B CA 1
ATOM 626 C C . TYR B 2 20 ? -21.794 11.080 98.837 1.00 16.71 41 TYR B C 1
ATOM 627 O O . TYR B 2 20 ? -22.178 11.370 99.970 1.00 14.34 41 TYR B O 1
ATOM 636 N N . TYR B 2 21 ? -21.858 9.838 98.351 1.00 16.23 42 TYR B N 1
ATOM 637 C CA . TYR B 2 21 ? -22.556 8.779 99.081 1.00 14.83 42 TYR B CA 1
ATOM 638 C C . TYR B 2 21 ? -21.994 8.594 100.488 1.00 15.69 42 TYR B C 1
ATOM 639 O O . TYR B 2 21 ? -22.755 8.485 101.459 1.00 15.24 42 TYR B O 1
ATOM 648 N N . SER B 2 22 ? -20.666 8.543 100.620 1.00 14.26 43 SER B N 1
ATOM 649 C CA . SER B 2 22 ? -20.078 8.315 101.938 1.00 14.76 43 SER B CA 1
ATOM 650 C C . SER B 2 22 ? -20.238 9.539 102.835 1.00 16.91 43 SER B C 1
ATOM 651 O O . SER B 2 22 ? -20.551 9.404 104.024 1.00 15.28 43 SER B O 1
ATOM 654 N N . ILE B 2 23 ? -20.054 10.743 102.283 1.00 14.18 44 ILE B N 1
ATOM 655 C CA . ILE B 2 23 ? -20.201 11.960 103.082 1.00 18.18 44 ILE B CA 1
ATOM 656 C C . ILE B 2 23 ? -21.621 12.078 103.619 1.00 15.52 44 ILE B C 1
ATOM 657 O O . ILE B 2 23 ? -21.842 12.471 104.775 1.00 17.10 44 ILE B O 1
ATOM 662 N N . LYS B 2 24 ? -22.608 11.725 102.792 1.00 15.50 45 LYS B N 1
ATOM 663 C CA . LYS B 2 24 ? -24.007 11.868 103.173 1.00 16.04 45 LYS B CA 1
ATOM 664 C C . LYS B 2 24 ? -24.451 10.781 104.141 1.00 14.92 45 LYS B C 1
ATOM 665 O O . LYS B 2 24 ? -25.237 11.048 105.059 1.00 12.21 45 LYS B O 1
ATOM 671 N N . LEU B 2 25 ? -23.974 9.546 103.967 1.00 13.24 46 LEU B N 1
ATOM 672 C CA . LEU B 2 25 ? -24.342 8.528 104.944 1.00 13.96 46 LEU B CA 1
ATOM 673 C C . LEU B 2 25 ? -23.659 8.792 106.284 1.00 13.23 46 LEU B C 1
ATOM 674 O O . LEU B 2 25 ? -24.279 8.615 107.339 1.00 12.89 46 LEU B O 1
ATOM 679 N N . ASP B 2 26 ? -22.408 9.273 106.263 1.00 11.74 47 ASP B N 1
ATOM 680 C CA . ASP B 2 26 ? -21.753 9.689 107.507 1.00 13.86 47 ASP B CA 1
ATOM 681 C C . ASP B 2 26 ? -22.538 10.792 108.203 1.00 14.48 47 ASP B C 1
ATOM 682 O O . ASP B 2 26 ? -22.574 10.849 109.435 1.00 13.62 47 ASP B O 1
ATOM 687 N N . ALA B 2 27 ? -23.146 11.696 107.427 1.00 15.22 48 ALA B N 1
ATOM 688 C CA . ALA B 2 27 ? -23.921 12.794 108.007 1.00 15.74 48 ALA B CA 1
ATOM 689 C C . ALA B 2 27 ? -25.167 12.291 108.729 1.00 15.92 48 ALA B C 1
ATOM 690 O O . ALA B 2 27 ? -25.493 12.771 109.825 1.00 15.43 48 ALA B O 1
ATOM 692 N N . ILE B 2 28 ? -25.892 11.346 108.122 1.00 13.85 49 ILE B N 1
ATOM 693 C CA . ILE B 2 28 ? -26.987 10.687 108.825 1.00 13.94 49 ILE B CA 1
ATOM 694 C C . ILE B 2 28 ? -26.467 10.016 110.087 1.00 13.82 49 ILE B C 1
ATOM 695 O O . ILE B 2 28 ? -27.051 10.159 111.166 1.00 12.03 49 ILE B O 1
ATOM 700 N N . TYR B 2 29 ? -25.365 9.258 109.966 1.00 10.39 50 TYR B N 1
ATOM 701 C CA . TYR B 2 29 ? -24.835 8.536 111.121 1.00 10.94 50 TYR B CA 1
ATOM 702 C C . TYR B 2 29 ? -24.523 9.488 112.275 1.00 10.01 50 TYR B C 1
ATOM 703 O O . TYR B 2 29 ? -24.864 9.213 113.432 1.00 9.02 50 TYR B O 1
ATOM 712 N N . ASN B 2 30 ? -23.885 10.616 111.978 1.00 10.78 51 ASN B N 1
ATOM 713 C CA . ASN B 2 30 ? -23.451 11.506 113.047 1.00 14.30 51 ASN B CA 1
ATOM 714 C C . ASN B 2 30 ? -24.641 12.138 113.756 1.00 14.47 51 ASN B C 1
ATOM 715 O O . ASN B 2 30 ? -24.624 12.301 114.981 1.00 14.68 51 ASN B O 1
ATOM 720 N N . GLU B 2 31 ? -25.683 12.490 113.007 1.00 13.84 52 GLU B N 1
ATOM 721 C CA . GLU B 2 31 ? -26.865 13.077 113.628 1.00 14.99 52 GLU B CA 1
ATOM 722 C C . GLU B 2 31 ? -27.605 12.066 114.483 1.00 15.72 52 GLU B C 1
ATOM 723 O O . GLU B 2 31 ? -28.231 12.437 115.487 1.00 16.22 52 GLU B O 1
ATOM 729 N N . CYS B 2 32 ? -27.538 10.789 114.122 1.00 10.81 53 CYS B N 1
ATOM 730 C CA . CYS B 2 32 ? -28.351 9.779 114.782 1.00 12.74 53 CYS B CA 1
ATOM 731 C C . CYS B 2 32 ? -27.618 8.946 115.827 1.00 11.66 53 CYS B C 1
ATOM 732 O O . CYS B 2 32 ? -28.291 8.225 116.574 1.00 12.73 53 CYS B O 1
ATOM 735 N N . THR B 2 33 ? -26.279 9.002 115.916 1.00 11.41 54 THR B N 1
ATOM 736 C CA . THR B 2 33 ? -25.605 7.987 116.732 1.00 10.01 54 THR B CA 1
ATOM 737 C C . THR B 2 33 ? -25.916 8.149 118.221 1.00 10.43 54 THR B C 1
ATOM 738 O O . THR B 2 33 ? -26.133 7.151 118.914 1.00 9.75 54 THR B O 1
ATOM 742 N N . GLY B 2 34 ? -25.965 9.384 118.735 1.00 10.87 55 GLY B N 1
ATOM 743 C CA . GLY B 2 34 ? -26.384 9.574 120.117 1.00 12.88 55 GLY B CA 1
ATOM 744 C C . GLY B 2 34 ? -27.769 9.010 120.391 1.00 13.03 55 GLY B C 1
ATOM 745 O O . GLY B 2 34 ? -27.989 8.341 121.404 1.00 12.67 55 GLY B O 1
ATOM 746 N N . ALA B 2 35 ? -28.708 9.242 119.471 1.00 12.67 56 ALA B N 1
ATOM 747 C CA . ALA B 2 35 ? -30.060 8.710 119.630 1.00 12.86 56 ALA B CA 1
ATOM 748 C C . ALA B 2 35 ? -30.065 7.186 119.598 1.00 13.48 56 ALA B C 1
ATOM 749 O O . ALA B 2 35 ? -30.739 6.539 120.412 1.00 10.52 56 ALA B O 1
ATOM 751 N N . TYR B 2 36 ? -29.327 6.595 118.651 1.00 11.79 57 TYR B N 1
ATOM 752 C CA . TYR B 2 36 ? -29.225 5.143 118.587 1.00 10.30 57 TYR B CA 1
ATOM 753 C C . TYR B 2 36 ? -28.679 4.586 119.889 1.00 11.35 57 TYR B C 1
ATOM 754 O O . TYR B 2 36 ? -29.208 3.609 120.428 1.00 9.25 57 TYR B O 1
ATOM 763 N N . ASN B 2 37 ? -27.620 5.212 120.413 1.00 10.12 58 ASN B N 1
ATOM 764 C CA . ASN B 2 37 ? -27.018 4.765 121.663 1.00 11.39 58 ASN B CA 1
ATOM 765 C C . ASN B 2 37 ? -28.007 4.821 122.829 1.00 8.99 58 ASN B C 1
ATOM 766 O O . ASN B 2 37 ? -28.056 3.901 123.648 1.00 10.10 58 ASN B O 1
ATOM 771 N N . ASP B 2 38 ? -28.772 5.909 122.936 1.00 12.18 59 ASP B N 1
ATOM 772 C CA . ASP B 2 38 ? -29.737 6.030 124.026 1.00 11.46 59 ASP B CA 1
ATOM 773 C C . ASP B 2 38 ? -30.784 4.923 123.966 1.00 9.14 59 ASP B C 1
ATOM 774 O O . ASP B 2 38 ? -31.173 4.370 124.996 1.00 11.22 59 ASP B O 1
ATOM 779 N N . ILE B 2 39 ? -31.275 4.600 122.767 1.00 9.38 60 ILE B N 1
ATOM 780 C CA . ILE B 2 39 ? -32.255 3.524 122.638 1.00 10.86 60 ILE B CA 1
ATOM 781 C C . ILE B 2 39 ? -31.642 2.184 123.026 1.00 11.82 60 ILE B C 1
ATOM 782 O O . ILE B 2 39 ? -32.267 1.376 123.726 1.00 10.25 60 ILE B O 1
ATOM 787 N N . MET B 2 40 ? -30.428 1.897 122.527 1.00 10.96 61 MET B N 1
ATOM 788 C CA . MET B 2 40 ? -29.796 0.624 122.848 1.00 10.90 61 MET B CA 1
ATOM 789 C C . MET B 2 40 ? -29.559 0.500 124.346 1.00 11.09 61 MET B C 1
ATOM 790 O O . MET B 2 40 ? -29.687 -0.587 124.909 1.00 13.27 61 MET B O 1
ATOM 795 N N . THR B 2 41 ? -29.208 1.611 125.005 1.00 11.27 62 THR B N 1
ATOM 796 C CA . THR B 2 41 ? -28.952 1.589 126.445 1.00 11.28 62 THR B CA 1
ATOM 797 C C . THR B 2 41 ? -30.215 1.219 127.211 1.00 14.63 62 THR B C 1
ATOM 798 O O . THR B 2 41 ? -30.186 0.374 128.117 1.00 13.57 62 THR B O 1
ATOM 802 N N . TYR B 2 42 ? -31.337 1.821 126.819 1.00 12.43 63 TYR B N 1
ATOM 803 C CA . TYR B 2 42 ? -32.635 1.567 127.434 1.00 13.43 63 TYR B CA 1
ATOM 804 C C . TYR B 2 42 ? -33.088 0.134 127.185 1.00 14.81 63 TYR B C 1
ATOM 805 O O . TYR B 2 42 ? -33.580 -0.539 128.100 1.00 13.31 63 TYR B O 1
ATOM 814 N N . SER B 2 43 ? -32.893 -0.362 125.961 1.00 10.60 64 SER B N 1
ATOM 815 C CA . SER B 2 43 ? -33.386 -1.676 125.578 1.00 12.00 64 SER B CA 1
ATOM 816 C C . SER B 2 43 ? -32.536 -2.808 126.141 1.00 18.81 64 SER B C 1
ATOM 817 O O . SER B 2 43 ? -33.068 -3.887 126.423 1.00 20.04 64 SER B O 1
ATOM 820 N N . GLU B 2 44 ? -31.233 -2.586 126.329 1.00 14.06 65 GLU B N 1
ATOM 821 C CA . GLU B 2 44 ? -30.333 -3.647 126.761 1.00 16.90 65 GLU B CA 1
ATOM 822 C C . GLU B 2 44 ? -30.084 -3.670 128.259 1.00 19.12 65 GLU B C 1
ATOM 823 O O . GLU B 2 44 ? -29.450 -4.614 128.743 1.00 21.78 65 GLU B O 1
ATOM 829 N N . GLY B 2 45 ? -30.532 -2.659 128.999 1.00 16.77 66 GLY B N 1
ATOM 830 C CA . GLY B 2 45 ? -30.146 -2.566 130.395 1.00 15.39 66 GLY B CA 1
ATOM 831 C C . GLY B 2 45 ? -31.244 -2.018 131.283 1.00 17.40 66 GLY B C 1
ATOM 832 O O . GLY B 2 45 ? -32.421 -2.063 130.916 1.00 16.39 66 GLY B O 1
ATOM 833 N N . THR B 2 46 ? -30.867 -1.494 132.452 1.00 15.92 67 THR B N 1
ATOM 834 C CA . THR B 2 46 ? -31.831 -0.999 133.426 1.00 14.53 67 THR B CA 1
ATOM 835 C C . THR B 2 46 ? -32.063 0.504 133.341 1.00 14.98 67 THR B C 1
ATOM 836 O O . THR B 2 46 ? -32.953 1.009 134.031 1.00 15.08 67 THR B O 1
ATOM 840 N N . PHE B 2 47 ? -31.307 1.228 132.507 1.00 13.85 68 PHE B N 1
ATOM 841 C CA . PHE B 2 47 ? -31.588 2.637 132.232 1.00 12.82 68 PHE B CA 1
ATOM 842 C C . PHE B 2 47 ? -33.063 2.824 131.883 1.00 14.96 68 PHE B C 1
ATOM 843 O O . PHE B 2 47 ? -33.604 2.111 131.035 1.00 15.45 68 PHE B O 1
ATOM 851 N N . SER B 2 48 ? -33.724 3.775 132.549 1.00 15.94 69 SER B N 1
ATOM 852 C CA . SER B 2 48 ? -35.179 3.861 132.464 1.00 15.78 69 SER B CA 1
ATOM 853 C C . SER B 2 48 ? -35.736 5.218 132.055 1.00 17.46 69 SER B C 1
ATOM 854 O O . SER B 2 48 ? -36.966 5.361 132.012 1.00 16.65 69 SER B O 1
ATOM 857 N N . ASP B 2 49 ? -34.896 6.207 131.735 1.00 14.69 70 ASP B N 1
ATOM 858 C CA . ASP B 2 49 ? -35.395 7.558 131.468 1.00 17.30 70 ASP B CA 1
ATOM 859 C C . ASP B 2 49 ? -36.095 7.588 130.117 1.00 18.88 70 ASP B C 1
ATOM 860 O O . ASP B 2 49 ? -35.460 7.719 129.062 1.00 16.24 70 ASP B O 1
ATOM 865 N N . GLN B 2 50 ? -37.425 7.486 130.146 1.00 14.82 71 GLN B N 1
ATOM 866 C CA . GLN B 2 50 ? -38.187 7.428 128.907 1.00 13.00 71 GLN B CA 1
ATOM 867 C C . GLN B 2 50 ? -38.169 8.754 128.167 1.00 16.16 71 GLN B C 1
ATOM 868 O O . GLN B 2 50 ? -38.323 8.774 126.938 1.00 15.81 71 GLN B O 1
ATOM 874 N N . SER B 2 51 ? -37.980 9.870 128.880 1.00 15.27 72 SER B N 1
ATOM 875 C CA . SER B 2 51 ? -37.886 11.138 128.175 1.00 17.11 72 SER B CA 1
ATOM 876 C C . SER B 2 51 ? -36.662 11.162 127.262 1.00 16.29 72 SER B C 1
ATOM 877 O O . SER B 2 51 ? -36.728 11.698 126.158 1.00 17.68 72 SER B O 1
ATOM 880 N N . LYS B 2 52 ? -35.553 10.551 127.672 1.00 15.93 73 LYS B N 1
ATOM 881 C CA . LYS B 2 52 ? -34.420 10.468 126.745 1.00 18.84 73 LYS B CA 1
ATOM 882 C C . LYS B 2 52 ? -34.772 9.627 125.530 1.00 13.21 73 LYS B C 1
ATOM 883 O O . LYS B 2 52 ? -34.370 9.938 124.402 1.00 15.54 73 LYS B O 1
ATOM 889 N N . VAL B 2 53 ? -35.428 8.493 125.754 1.00 17.17 74 VAL B N 1
ATOM 890 C CA . VAL B 2 53 ? -35.748 7.614 124.641 1.00 15.68 74 VAL B CA 1
ATOM 891 C C . VAL B 2 53 ? -36.751 8.290 123.719 1.00 16.11 74 VAL B C 1
ATOM 892 O O . VAL B 2 53 ? -36.666 8.163 122.496 1.00 16.16 74 VAL B O 1
ATOM 896 N N . ASN B 2 54 ? -37.687 9.063 124.278 1.00 16.97 75 ASN B N 1
ATOM 897 C CA . ASN B 2 54 ? -38.609 9.795 123.417 1.00 17.81 75 ASN B CA 1
ATOM 898 C C . ASN B 2 54 ? -37.881 10.842 122.586 1.00 17.24 75 ASN B C 1
ATOM 899 O O . ASN B 2 54 ? -38.225 11.055 121.418 1.00 16.81 75 ASN B O 1
ATOM 904 N N . GLN B 2 55 ? -36.881 11.519 123.174 1.00 16.51 76 GLN B N 1
ATOM 905 C CA . GLN B 2 55 ? -36.084 12.484 122.419 1.00 16.09 76 GLN B CA 1
ATOM 906 C C . GLN B 2 55 ? -35.269 11.794 121.340 1.00 14.22 76 GLN B C 1
ATOM 907 O O . GLN B 2 55 ? -35.021 12.380 120.285 1.00 17.04 76 GLN B O 1
ATOM 913 N N . ALA B 2 56 ? -34.832 10.559 121.602 1.00 12.97 77 ALA B N 1
ATOM 914 C CA . ALA B 2 56 ? -34.078 9.809 120.603 1.00 14.58 77 ALA B CA 1
ATOM 915 C C . ALA B 2 56 ? -34.960 9.386 119.437 1.00 15.11 77 ALA B C 1
ATOM 916 O O . ALA B 2 56 ? -34.553 9.507 118.281 1.00 14.60 77 ALA B O 1
ATOM 918 N N . ILE B 2 57 ? -36.158 8.860 119.710 1.00 15.35 78 ILE B N 1
ATOM 919 C CA . ILE B 2 57 ? -37.074 8.538 118.615 1.00 12.87 78 ILE B CA 1
ATOM 920 C C . ILE B 2 57 ? -37.366 9.791 117.804 1.00 13.56 78 ILE B C 1
ATOM 921 O O . ILE B 2 57 ? -37.468 9.746 116.572 1.00 17.21 78 ILE B O 1
ATOM 926 N N . SER B 2 58 ? -37.452 10.938 118.483 1.00 14.97 79 SER B N 1
ATOM 927 C CA . SER B 2 58 ? -37.711 12.206 117.810 1.00 18.42 79 SER B CA 1
ATOM 928 C C . SER B 2 58 ? -36.643 12.513 116.767 1.00 20.15 79 SER B C 1
ATOM 929 O O . SER B 2 58 ? -36.953 13.025 115.685 1.00 16.16 79 SER B O 1
ATOM 932 N N . ILE B 2 59 ? -35.378 12.218 117.075 1.00 15.44 80 ILE B N 1
ATOM 933 C CA . ILE B 2 59 ? -34.311 12.425 116.097 1.00 17.80 80 ILE B CA 1
ATOM 934 C C . ILE B 2 59 ? -34.574 11.617 114.827 1.00 13.45 80 ILE B C 1
ATOM 935 O O . ILE B 2 59 ? -34.408 12.116 113.712 1.00 16.19 80 ILE B O 1
ATOM 940 N N . PHE B 2 60 ? -35.001 10.360 114.973 1.00 17.24 81 PHE B N 1
ATOM 941 C CA . PHE B 2 60 ? -35.235 9.514 113.805 1.00 13.22 81 PHE B CA 1
ATOM 942 C C . PHE B 2 60 ? -36.511 9.887 113.049 1.00 19.19 81 PHE B C 1
ATOM 943 O O . PHE B 2 60 ? -36.627 9.565 111.858 1.00 17.20 81 PHE B O 1
ATOM 951 N N . LYS B 2 61 ? -37.459 10.568 113.707 1.00 16.84 82 LYS B N 1
ATOM 952 C CA . LYS B 2 61 ? -38.821 10.728 113.195 1.00 17.82 82 LYS B CA 1
ATOM 953 C C . LYS B 2 61 ? -39.173 12.147 112.762 1.00 23.04 82 LYS B C 1
ATOM 954 O O . LYS B 2 61 ? -39.926 12.317 111.792 1.00 20.34 82 LYS B O 1
ATOM 960 N N . LYS B 2 62 ? -38.639 13.160 113.438 1.00 20.30 83 LYS B N 1
ATOM 961 C CA . LYS B 2 62 ? -39.174 14.514 113.341 1.00 26.99 83 LYS B CA 1
ATOM 962 C C . LYS B 2 62 ? -39.059 15.081 111.929 1.00 25.52 83 LYS B C 1
ATOM 963 O O . LYS B 2 62 ? -37.984 15.060 111.317 1.00 22.05 83 LYS B O 1
ATOM 969 N N . ASP B 2 63 ? -40.183 15.597 111.421 1.00 25.50 84 ASP B N 1
ATOM 970 C CA . ASP B 2 63 ? -40.265 16.274 110.127 1.00 27.02 84 ASP B CA 1
ATOM 971 C C . ASP B 2 63 ? -39.849 15.376 108.962 1.00 24.33 84 ASP B C 1
ATOM 972 O O . ASP B 2 63 ? -39.547 15.874 107.874 1.00 25.35 84 ASP B O 1
ATOM 977 N N . ASN B 2 64 ? -39.838 14.056 109.168 1.00 24.68 85 ASN B N 1
ATOM 978 C CA . ASN B 2 64 ? -39.328 13.096 108.186 1.00 23.64 85 ASN B CA 1
ATOM 979 C C . ASN B 2 64 ? -37.915 13.440 107.725 1.00 24.53 85 ASN B C 1
ATOM 980 O O . ASN B 2 64 ? -37.517 13.052 106.618 1.00 24.41 85 ASN B O 1
ATOM 985 N N . LYS B 2 65 ? -37.142 14.170 108.540 1.00 22.47 86 LYS B N 1
ATOM 986 C CA . LYS B 2 65 ? -35.826 14.620 108.088 1.00 24.14 86 LYS B CA 1
ATOM 987 C C . LYS B 2 65 ? -34.921 13.441 107.739 1.00 25.73 86 LYS B C 1
ATOM 988 O O . LYS B 2 65 ? -34.336 13.396 106.649 1.00 23.17 86 LYS B O 1
ATOM 994 N N . ILE B 2 66 ? -34.786 12.479 108.655 1.00 20.99 87 ILE B N 1
ATOM 995 C CA . ILE B 2 66 ? -33.860 11.372 108.416 1.00 22.08 87 ILE B CA 1
ATOM 996 C C . ILE B 2 66 ? -34.394 10.444 107.326 1.00 21.96 87 ILE B C 1
ATOM 997 O O . ILE B 2 66 ? -33.632 9.963 106.477 1.00 19.48 87 ILE B O 1
ATOM 1002 N N . VAL B 2 67 ? -35.705 10.181 107.320 1.00 19.87 88 VAL B N 1
ATOM 1003 C CA . VAL B 2 67 ? -36.281 9.386 106.234 1.00 19.23 88 VAL B CA 1
ATOM 1004 C C . VAL B 2 67 ? -35.970 10.026 104.888 1.00 20.14 88 VAL B C 1
ATOM 1005 O O . VAL B 2 67 ? -35.605 9.339 103.924 1.00 19.95 88 VAL B O 1
ATOM 1009 N N . ASN B 2 68 ? -36.098 11.349 104.801 1.00 22.05 89 ASN B N 1
ATOM 1010 C CA . ASN B 2 68 ? -35.865 12.021 103.525 1.00 23.97 89 ASN B CA 1
ATOM 1011 C C . ASN B 2 68 ? -34.390 12.007 103.131 1.00 23.63 89 ASN B C 1
ATOM 1012 O O . ASN B 2 68 ? -34.073 12.031 101.933 1.00 20.92 89 ASN B O 1
ATOM 1017 N N . LYS B 2 69 ? -33.480 12.007 104.111 1.00 19.81 90 LYS B N 1
ATOM 1018 C CA . LYS B 2 69 ? -32.062 11.851 103.793 1.00 16.65 90 LYS B CA 1
ATOM 1019 C C . LYS B 2 69 ? -31.795 10.485 103.179 1.00 19.81 90 LYS B C 1
ATOM 1020 O O . LYS B 2 69 ? -30.988 10.361 102.249 1.00 19.05 90 LYS B O 1
ATOM 1026 N N . PHE B 2 70 ? -32.471 9.445 103.683 1.00 16.46 91 PHE B N 1
ATOM 1027 C CA . PHE B 2 70 ? -32.351 8.131 103.059 1.00 16.10 91 PHE B CA 1
ATOM 1028 C C . PHE B 2 70 ? -32.980 8.112 101.666 1.00 19.31 91 PHE B C 1
ATOM 1029 O O . PHE B 2 70 ? -32.410 7.533 100.734 1.00 16.11 91 PHE B O 1
ATOM 1037 N N . LYS B 2 71 ? -34.153 8.740 101.498 1.00 19.99 92 LYS B N 1
ATOM 1038 C CA . LYS B 2 71 ? -34.774 8.783 100.172 1.00 18.42 92 LYS B CA 1
ATOM 1039 C C . LYS B 2 71 ? -33.888 9.520 99.173 1.00 20.76 92 LYS B C 1
ATOM 1040 O O . LYS B 2 71 ? -33.859 9.169 97.985 1.00 19.72 92 LYS B O 1
ATOM 1046 N N . GLU B 2 72 ? -33.148 10.530 99.638 1.00 18.62 93 GLU B N 1
ATOM 1047 C CA . GLU B 2 72 ? -32.216 11.232 98.759 1.00 18.59 93 GLU B CA 1
ATOM 1048 C C . GLU B 2 72 ? -31.105 10.309 98.262 1.00 19.81 93 GLU B C 1
ATOM 1049 O O . GLU B 2 72 ? -30.688 10.390 97.096 1.00 20.63 93 GLU B O 1
ATOM 1055 N N . LEU B 2 73 ? -30.602 9.433 99.134 1.00 17.83 94 LEU B N 1
ATOM 1056 C CA . LEU B 2 73 ? -29.599 8.463 98.706 1.00 18.25 94 LEU B CA 1
ATOM 1057 C C . LEU B 2 73 ? -30.192 7.442 97.741 1.00 16.22 94 LEU B C 1
ATOM 1058 O O . LEU B 2 73 ? -29.522 7.017 96.789 1.00 16.38 94 LEU B O 1
ATOM 1063 N N . GLU B 2 74 ? -31.448 7.041 97.966 1.00 18.44 95 GLU B N 1
ATOM 1064 C CA . GLU B 2 74 ? -32.124 6.146 97.028 1.00 16.51 95 GLU B CA 1
ATOM 1065 C C . GLU B 2 74 ? -32.207 6.769 95.640 1.00 19.21 95 GLU B C 1
ATOM 1066 O O . GLU B 2 74 ? -31.937 6.098 94.634 1.00 18.91 95 GLU B O 1
ATOM 1072 N N . LYS B 2 75 ? -32.559 8.058 95.566 1.00 19.51 96 LYS B N 1
ATOM 1073 C CA . LYS B 2 75 ? -32.714 8.707 94.269 1.00 23.48 96 LYS B CA 1
ATOM 1074 C C . LYS B 2 75 ? -31.399 8.741 93.497 1.00 25.33 96 LYS B C 1
ATOM 1075 O O . LYS B 2 75 ? -31.405 8.725 92.261 1.00 24.61 96 LYS B O 1
ATOM 1081 N N . ILE B 2 76 ? -30.264 8.779 94.197 1.00 20.39 97 ILE B N 1
ATOM 1082 C CA . ILE B 2 76 ? -28.990 8.853 93.490 1.00 23.06 97 ILE B CA 1
ATOM 1083 C C . ILE B 2 76 ? -28.758 7.600 92.657 1.00 24.71 97 ILE B C 1
ATOM 1084 O O . ILE B 2 76 ? -28.188 7.671 91.560 1.00 30.84 97 ILE B O 1
ATOM 1089 N N . ILE B 2 77 ? -29.214 6.442 93.131 1.00 20.65 98 ILE B N 1
ATOM 1090 C CA . ILE B 2 77 ? -28.996 5.206 92.387 1.00 24.87 98 ILE B CA 1
ATOM 1091 C C . ILE B 2 77 ? -30.303 4.727 91.764 1.00 28.47 98 ILE B C 1
ATOM 1092 O O . ILE B 2 77 ? -30.503 3.521 91.567 1.00 28.04 98 ILE B O 1
ATOM 1097 N N . GLU B 2 78 ? -31.184 5.677 91.432 1.00 25.84 99 GLU B N 1
ATOM 1098 C CA . GLU B 2 78 ? -32.519 5.354 90.921 1.00 33.08 99 GLU B CA 1
ATOM 1099 C C . GLU B 2 78 ? -32.475 4.368 89.760 1.00 27.27 99 GLU B C 1
ATOM 1100 O O . GLU B 2 78 ? -33.300 3.451 89.683 1.00 28.52 99 GLU B O 1
ATOM 1106 N N . GLU B 2 79 ? -31.518 4.540 88.852 1.00 27.54 100 GLU B N 1
ATOM 1107 C CA . GLU B 2 79 ? -31.448 3.722 87.644 1.00 29.80 100 GLU B CA 1
ATOM 1108 C C . GLU B 2 79 ? -31.151 2.262 87.954 1.00 30.10 100 GLU B C 1
ATOM 1109 O O . GLU B 2 79 ? -31.426 1.392 87.120 1.00 25.48 100 GLU B O 1
ATOM 1115 N N . TYR B 2 80 ? -30.609 1.979 89.141 1.00 27.91 101 TYR B N 1
ATOM 1116 C CA . TYR B 2 80 ? -30.165 0.645 89.525 1.00 25.73 101 TYR B CA 1
ATOM 1117 C C . TYR B 2 80 ? -30.735 0.202 90.866 1.00 30.72 101 TYR B C 1
ATOM 1118 O O . TYR B 2 80 ? -30.280 -0.814 91.409 1.00 33.38 101 TYR B O 1
ATOM 1127 N N . LYS B 2 81 ? -31.695 0.939 91.415 1.00 34.41 102 LYS B N 1
ATOM 1128 C CA . LYS B 2 81 ? -32.081 0.771 92.810 1.00 33.49 102 LYS B CA 1
ATOM 1129 C C . LYS B 2 81 ? -32.523 -0.658 93.078 1.00 35.58 102 LYS B C 1
ATOM 1130 O O . LYS B 2 81 ? -33.320 -1.220 92.302 1.00 37.35 102 LYS B O 1
ATOM 1136 N N . PRO B 2 82 ? -32.029 -1.303 94.131 1.00 36.31 103 PRO B N 1
ATOM 1137 C CA . PRO B 2 82 ? -32.446 -2.666 94.429 1.00 34.71 103 PRO B CA 1
ATOM 1138 C C . PRO B 2 82 ? -33.757 -2.675 95.197 1.00 35.44 103 PRO B C 1
ATOM 1139 O O . PRO B 2 82 ? -34.060 -1.758 95.966 1.00 30.64 103 PRO B O 1
ATOM 1143 N N . MET B 2 83 ? -34.544 -3.729 94.956 1.00 30.90 104 MET B N 1
ATOM 1144 C CA . MET B 2 83 ? -35.812 -3.882 95.660 1.00 33.81 104 MET B CA 1
ATOM 1145 C C . MET B 2 83 ? -35.606 -3.934 97.169 1.00 33.64 104 MET B C 1
ATOM 1146 O O . MET B 2 83 ? -36.452 -3.438 97.925 1.00 33.61 104 MET B O 1
ATOM 1148 N N . PHE B 2 84 ? -34.480 -4.495 97.630 1.00 31.07 105 PHE B N 1
ATOM 1149 C CA . PHE B 2 84 ? -34.278 -4.587 99.073 1.00 28.03 105 PHE B CA 1
ATOM 1150 C C . PHE B 2 84 ? -34.103 -3.219 99.724 1.00 28.54 105 PHE B C 1
ATOM 1151 O O . PHE B 2 84 ? -34.424 -3.078 100.913 1.00 27.35 105 PHE B O 1
ATOM 1159 N N . LEU B 2 85 ? -33.649 -2.201 98.975 1.00 27.02 106 LEU B N 1
ATOM 1160 C CA . LEU B 2 85 ? -33.510 -0.859 99.547 1.00 26.72 106 LEU B CA 1
ATOM 1161 C C . LEU B 2 85 ? -34.862 -0.182 99.745 1.00 29.56 106 LEU B C 1
ATOM 1162 O O . LEU B 2 85 ? -35.116 0.415 100.798 1.00 27.47 106 LEU B O 1
ATOM 1167 N N . SER B 2 86 ? -35.729 -0.234 98.734 1.00 28.25 107 SER B N 1
ATOM 1168 C CA . SER B 2 86 ? -37.064 0.342 98.877 1.00 32.39 107 SER B CA 1
ATOM 1169 C C . SER B 2 86 ? -37.847 -0.329 100.006 1.00 22.12 107 SER B C 1
ATOM 1170 O O . SER B 2 86 ? -38.556 0.341 100.763 1.00 24.69 107 SER B O 1
ATOM 1173 N N . LYS B 2 87 ? -37.730 -1.655 100.124 1.00 24.28 108 LYS B N 1
ATOM 1174 C CA . LYS B 2 87 ? -38.390 -2.404 101.193 1.00 25.13 108 LYS B CA 1
ATOM 1175 C C . LYS B 2 87 ? -37.896 -1.975 102.576 1.00 25.91 108 LYS B C 1
ATOM 1176 O O . LYS B 2 87 ? -38.689 -1.846 103.521 1.00 21.63 108 LYS B O 1
ATOM 1182 N N . LEU B 2 88 ? -36.589 -1.742 102.719 1.00 20.53 109 LEU B N 1
ATOM 1183 C CA . LEU B 2 88 ? -36.062 -1.417 104.041 1.00 22.70 109 LEU B CA 1
ATOM 1184 C C . LEU B 2 88 ? -36.313 0.036 104.420 1.00 19.01 109 LEU B C 1
ATOM 1185 O O . LEU B 2 88 ? -36.402 0.348 105.615 1.00 18.62 109 LEU B O 1
ATOM 1190 N N . ILE B 2 89 ? -36.422 0.936 103.442 1.00 18.14 110 ILE B N 1
ATOM 1191 C CA . ILE B 2 89 ? -36.885 2.286 103.755 1.00 17.58 110 ILE B CA 1
ATOM 1192 C C . ILE B 2 89 ? -38.319 2.237 104.275 1.00 21.52 110 ILE B C 1
ATOM 1193 O O . ILE B 2 89 ? -38.673 2.911 105.253 1.00 17.53 110 ILE B O 1
ATOM 1198 N N . ASP B 2 90 ? -39.166 1.417 103.643 1.00 20.35 111 ASP B N 1
ATOM 1199 C CA . ASP B 2 90 ? -40.566 1.350 104.064 1.00 19.78 111 ASP B CA 1
ATOM 1200 C C . ASP B 2 90 ? -40.693 0.734 105.455 1.00 18.27 111 ASP B C 1
ATOM 1201 O O . ASP B 2 90 ? -41.509 1.184 106.271 1.00 19.84 111 ASP B O 1
ATOM 1206 N N . ASP B 2 91 ? -39.899 -0.302 105.750 1.00 18.32 112 ASP B N 1
ATOM 1207 C CA . ASP B 2 91 ? -39.975 -0.911 107.077 1.00 19.89 112 ASP B CA 1
ATOM 1208 C C . ASP B 2 91 ? -39.558 0.077 108.162 1.00 17.14 112 ASP B C 1
ATOM 1209 O O . ASP B 2 91 ? -40.175 0.127 109.238 1.00 14.87 112 ASP B O 1
ATOM 1214 N N . PHE B 2 92 ? -38.510 0.869 107.891 1.00 18.23 113 PHE B N 1
ATOM 1215 C CA . PHE B 2 92 ? -38.119 1.952 108.796 1.00 21.27 113 PHE B CA 1
ATOM 1216 C C . PHE B 2 92 ? -39.284 2.907 109.025 1.00 18.73 113 PHE B C 1
ATOM 1217 O O . PHE B 2 92 ? -39.620 3.234 110.173 1.00 18.26 113 PHE B O 1
ATOM 1225 N N . ALA B 2 93 ? -39.932 3.335 107.937 1.00 17.18 114 ALA B N 1
ATOM 1226 C CA . ALA B 2 93 ? -41.053 4.267 108.029 1.00 16.87 114 ALA B CA 1
ATOM 1227 C C . ALA B 2 93 ? -42.218 3.675 108.822 1.00 18.13 114 ALA B C 1
ATOM 1228 O O . ALA B 2 93 ? -42.857 4.373 109.621 1.00 17.89 114 ALA B O 1
ATOM 1230 N N . ILE B 2 94 ? -42.505 2.387 108.620 1.00 15.16 115 ILE B N 1
ATOM 1231 C CA . ILE B 2 94 ? -43.572 1.736 109.382 1.00 15.26 115 ILE B CA 1
ATOM 1232 C C . ILE B 2 94 ? -43.237 1.718 110.871 1.00 18.72 115 ILE B C 1
ATOM 1233 O O . ILE B 2 94 ? -44.076 2.051 111.717 1.00 16.42 115 ILE B O 1
ATOM 1238 N N . GLU B 2 95 ? -42.003 1.343 111.225 1.00 15.65 116 GLU B N 1
ATOM 1239 C CA . GLU B 2 95 ? -41.668 1.329 112.646 1.00 14.58 116 GLU B CA 1
ATOM 1240 C C . GLU B 2 95 ? -41.741 2.733 113.238 1.00 16.55 116 GLU B C 1
ATOM 1241 O O . GLU B 2 95 ? -42.130 2.899 114.399 1.00 17.82 116 GLU B O 1
ATOM 1247 N N . LEU B 2 96 ? -41.397 3.758 112.454 1.00 17.26 117 LEU B N 1
ATOM 1248 C CA . LEU B 2 96 ? -41.547 5.130 112.938 1.00 16.79 117 LEU B CA 1
ATOM 1249 C C . LEU B 2 96 ? -43.016 5.476 113.167 1.00 22.19 117 LEU B C 1
ATOM 1250 O O . LEU B 2 96 ? -43.359 6.113 114.173 1.00 19.14 117 LEU B O 1
ATOM 1255 N N . ASP B 2 97 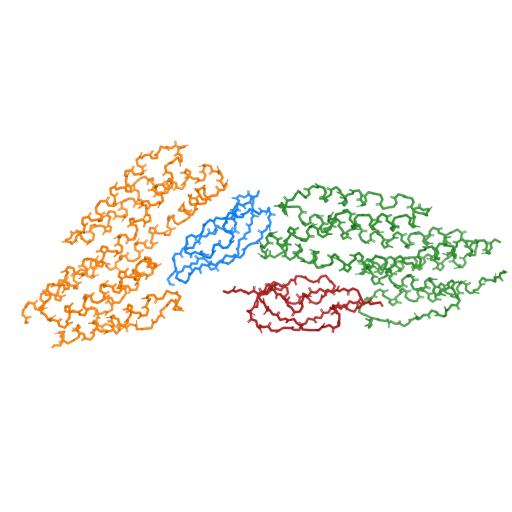? -43.891 5.062 112.246 1.00 19.35 118 ASP B N 1
ATOM 1256 C CA . ASP B 2 97 ? -45.324 5.309 112.396 1.00 21.89 118 ASP B CA 1
ATOM 1257 C C . ASP B 2 97 ? -45.860 4.707 113.691 1.00 24.65 118 ASP B C 1
ATOM 1258 O O . ASP B 2 97 ? -46.724 5.298 114.353 1.00 21.97 118 ASP B O 1
ATOM 1263 N N . GLN B 2 98 ? -45.364 3.524 114.066 1.00 21.65 119 GLN B N 1
ATOM 1264 C CA . GLN B 2 98 ? -45.856 2.852 115.265 1.00 24.37 119 GLN B CA 1
ATOM 1265 C C . GLN B 2 98 ? -45.506 3.604 116.543 1.00 26.75 119 GLN B C 1
ATOM 1266 O O . GLN B 2 98 ? -46.204 3.447 117.555 1.00 24.38 119 GLN B O 1
ATOM 1272 N N . ALA B 2 99 ? -44.454 4.417 116.522 1.00 22.79 120 ALA B N 1
ATOM 1273 C CA . ALA B 2 99 ? -44.055 5.187 117.693 1.00 25.78 120 ALA B CA 1
ATOM 1274 C C . ALA B 2 99 ? -44.982 6.391 117.839 1.00 29.92 120 ALA B C 1
ATOM 1275 O O . ALA B 2 99 ? -45.016 7.265 116.967 1.00 32.69 120 ALA B O 1
ATOM 1277 N N . VAL B 2 100 ? -45.762 6.421 118.930 1.00 32.18 121 VAL B N 1
ATOM 1278 C CA . VAL B 2 100 ? -46.551 7.591 119.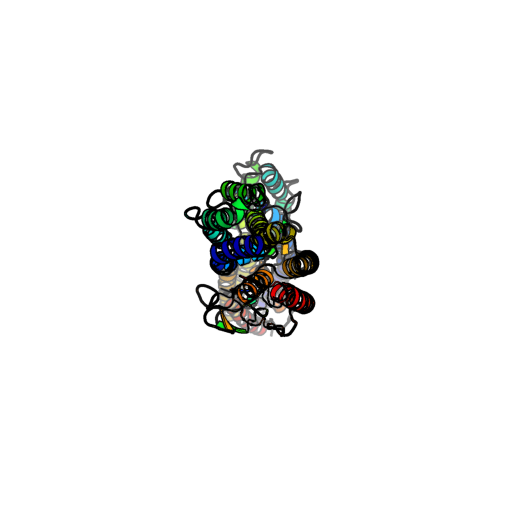297 1.00 35.23 121 VAL B CA 1
ATOM 1279 C C . VAL B 2 100 ? -45.762 8.363 120.344 1.00 38.69 121 VAL B C 1
ATOM 1280 O O . VAL B 2 100 ? -44.936 7.793 121.068 1.00 36.94 121 VAL B O 1
ATOM 1284 N N . ASP B 2 101 ? -45.981 9.676 120.407 1.00 40.42 122 ASP B N 1
ATOM 1285 C CA . ASP B 2 101 ? -45.230 10.477 121.367 1.00 41.82 122 ASP B CA 1
ATOM 1286 C C . ASP B 2 101 ? -45.538 10.011 122.785 1.00 39.24 122 ASP B C 1
ATOM 1287 O O . ASP B 2 101 ? -46.690 9.722 123.127 1.00 38.58 122 ASP B O 1
ATOM 1292 N N . ASN B 2 102 ? -44.480 9.905 123.591 1.00 34.10 123 ASN B N 1
ATOM 1293 C CA . ASN B 2 102 ? -44.457 9.418 124.967 1.00 35.12 123 ASN B CA 1
ATOM 1294 C C . ASN B 2 102 ? -44.630 7.907 125.082 1.00 33.19 123 ASN B C 1
ATOM 1295 O O . ASN B 2 102 ? -44.628 7.386 126.210 1.00 35.02 123 ASN B O 1
ATOM 1300 N N . ASP B 2 103 ? -44.769 7.185 123.971 1.00 28.87 124 ASP B N 1
ATOM 1301 C CA . ASP B 2 103 ? -44.713 5.726 123.957 1.00 28.87 124 ASP B CA 1
ATOM 1302 C C . ASP B 2 103 ? -43.387 5.300 123.342 1.00 28.66 124 ASP B C 1
ATOM 1303 O O . ASP B 2 103 ? -43.109 5.600 122.173 1.00 29.03 124 ASP B O 1
ATOM 1308 N N . VAL B 2 104 ? -42.580 4.597 124.129 1.00 27.14 125 VAL B N 1
ATOM 1309 C CA . VAL B 2 104 ? -41.265 4.133 123.714 1.00 21.88 125 VAL B CA 1
ATOM 1310 C C . VAL B 2 104 ? -41.251 2.631 123.471 1.00 19.50 125 VAL B C 1
ATOM 1311 O O . VAL B 2 104 ? -40.178 2.049 123.276 1.00 16.54 125 VAL B O 1
ATOM 1315 N N . SER B 2 105 ? -42.419 1.980 123.483 1.00 17.41 126 SER B N 1
ATOM 1316 C CA . SER B 2 105 ? -42.471 0.526 123.343 1.00 20.87 126 SER B CA 1
ATOM 1317 C C . SER B 2 105 ? -41.885 0.037 122.021 1.00 17.58 126 SER B C 1
ATOM 1318 O O . SER B 2 105 ? -41.476 -1.131 121.927 1.00 18.41 126 SER B O 1
ATOM 1321 N N . ASN B 2 106 ? -41.836 0.885 120.998 1.00 14.08 127 ASN B N 1
ATOM 1322 C CA . ASN B 2 106 ? -41.318 0.471 119.700 1.00 15.11 127 ASN B CA 1
ATOM 1323 C C . ASN B 2 106 ? -39.895 0.947 119.466 1.00 14.28 127 ASN B C 1
ATOM 1324 O O . ASN B 2 106 ? -39.406 0.859 118.334 1.00 12.34 127 ASN B O 1
ATOM 1329 N N . ALA B 2 107 ? -39.223 1.435 120.512 1.00 15.52 128 ALA B N 1
ATOM 1330 C CA . ALA B 2 107 ? -37.939 2.114 120.337 1.00 14.35 128 ALA B CA 1
ATOM 1331 C C . ALA B 2 107 ? -36.885 1.199 119.722 1.00 11.35 128 ALA B C 1
ATOM 1332 O O . ALA B 2 107 ? -36.178 1.603 118.788 1.00 13.29 128 ALA B O 1
ATOM 1334 N N . ARG B 2 108 ? -36.736 -0.025 120.248 1.00 13.07 129 ARG B N 1
ATOM 1335 C CA . ARG B 2 108 ? -35.713 -0.925 119.718 1.00 15.30 129 ARG B CA 1
ATOM 1336 C C . ARG B 2 108 ? -35.992 -1.281 118.261 1.00 15.30 129 ARG B C 1
ATOM 1337 O O . ARG B 2 108 ? -35.060 -1.418 117.463 1.00 12.20 129 ARG B O 1
ATOM 1345 N N . HIS B 2 109 ? -37.268 -1.426 117.891 1.00 13.51 130 HIS B N 1
ATOM 1346 C CA . HIS B 2 109 ? -37.605 -1.696 116.493 1.00 15.55 130 HIS B CA 1
ATOM 1347 C C . HIS B 2 109 ? -37.158 -0.554 115.584 1.00 12.77 130 HIS B C 1
ATOM 1348 O O . HIS B 2 109 ? -36.670 -0.787 114.465 1.00 13.93 130 HIS B O 1
ATOM 1355 N N . VAL B 2 110 ? -37.335 0.688 116.037 1.00 11.62 131 VAL B N 1
ATOM 1356 C CA . VAL B 2 110 ? -36.878 1.840 115.261 1.00 13.44 131 VAL B CA 1
ATOM 1357 C C . VAL B 2 110 ? -35.359 1.796 115.096 1.00 12.31 131 VAL B C 1
ATOM 1358 O O . VAL B 2 110 ? -34.822 1.988 113.997 1.00 12.70 131 VAL B O 1
ATOM 1362 N N . ALA B 2 111 ? -34.644 1.536 116.189 1.00 13.40 132 ALA B N 1
ATOM 1363 C CA . ALA B 2 111 ? -33.186 1.495 116.105 1.00 12.44 132 ALA B CA 1
ATOM 1364 C C . ALA B 2 111 ? -32.719 0.365 115.194 1.00 12.34 132 ALA B C 1
ATOM 1365 O O . ALA B 2 111 ? -31.827 0.561 114.364 1.00 13.64 132 ALA B O 1
ATOM 1367 N N . ASP B 2 112 ? -33.315 -0.825 115.334 1.00 13.32 133 ASP B N 1
ATOM 1368 C CA . ASP B 2 112 ? -32.913 -1.961 114.506 1.00 16.86 133 ASP B CA 1
ATOM 1369 C C . ASP B 2 112 ? -33.198 -1.699 113.034 1.00 15.75 133 ASP B C 1
ATOM 1370 O O . ASP B 2 112 ? -32.381 -2.033 112.163 1.00 11.26 133 ASP B O 1
ATOM 1375 N N . SER B 2 113 ? -34.382 -1.145 112.736 1.00 11.98 134 SER B N 1
ATOM 1376 C CA . SER B 2 113 ? -34.755 -0.854 111.354 1.00 13.69 134 SER B CA 1
ATOM 1377 C C . SER B 2 113 ? -33.813 0.175 110.739 1.00 15.42 134 SER B C 1
ATOM 1378 O O . SER B 2 113 ? -33.407 0.052 109.569 1.00 13.74 134 SER B O 1
ATOM 1381 N N . TYR B 2 114 ? -33.457 1.201 111.512 1.00 13.38 135 TYR B N 1
ATOM 1382 C CA . TYR B 2 114 ? -32.481 2.185 111.053 1.00 10.74 135 TYR B CA 1
ATOM 1383 C C . TYR B 2 114 ? -31.138 1.531 110.735 1.00 10.53 135 TYR B C 1
ATOM 1384 O O . TYR B 2 114 ? -30.526 1.826 109.697 1.00 12.33 135 TYR B O 1
ATOM 1393 N N . LYS B 2 115 ? -30.666 0.633 111.606 1.00 11.60 136 LYS B N 1
ATOM 1394 C CA . LYS B 2 115 ? -29.343 0.050 111.392 1.00 14.09 136 LYS B CA 1
ATOM 1395 C C . LYS B 2 115 ? -29.329 -0.845 110.157 1.00 14.97 136 LYS B C 1
ATOM 1396 O O . LYS B 2 115 ? -28.382 -0.795 109.365 1.00 11.09 136 LYS B O 1
ATOM 1402 N N . LYS B 2 116 ? -30.381 -1.653 109.963 1.00 13.29 137 LYS B N 1
ATOM 1403 C CA . LYS B 2 116 ? -30.463 -2.477 108.754 1.00 16.33 137 LYS B CA 1
ATOM 1404 C C . LYS B 2 116 ? -30.509 -1.615 107.498 1.00 15.67 137 LYS B C 1
ATOM 1405 O O . LYS B 2 116 ? -29.827 -1.909 106.503 1.00 13.72 137 LYS B O 1
ATOM 1411 N N . LEU B 2 117 ? -31.300 -0.541 107.528 1.00 11.84 138 LEU B N 1
ATOM 1412 C CA . LEU B 2 117 ? -31.375 0.363 106.389 1.00 13.40 138 LEU B CA 1
ATOM 1413 C C . LEU B 2 117 ? -30.027 1.017 106.102 1.00 13.11 138 LEU B C 1
ATOM 1414 O O . LEU B 2 117 ? -29.618 1.114 104.940 1.00 12.88 138 LEU B O 1
ATOM 1419 N N . ARG B 2 118 ? -29.330 1.483 107.145 1.00 12.96 139 ARG B N 1
ATOM 1420 C CA . ARG B 2 118 ? -28.026 2.115 106.948 1.00 10.35 139 ARG B CA 1
ATOM 1421 C C . ARG B 2 118 ? -27.048 1.173 106.249 1.00 12.24 139 ARG B C 1
ATOM 1422 O O . ARG B 2 118 ? -26.341 1.582 105.319 1.00 13.28 139 ARG B O 1
ATOM 1430 N N . LYS B 2 119 ? -27.000 -0.094 106.662 1.00 10.70 140 LYS B N 1
ATOM 1431 C CA . LYS B 2 119 ? -26.127 -1.044 105.976 1.00 14.53 140 LYS B CA 1
ATOM 1432 C C . LYS B 2 119 ? -26.590 -1.284 104.542 1.00 12.93 140 LYS B C 1
ATOM 1433 O O . LYS B 2 119 ? -25.765 -1.363 103.625 1.00 13.16 140 LYS B O 1
ATOM 1439 N N . SER B 2 120 ? -27.905 -1.381 104.320 1.00 9.56 141 SER B N 1
ATOM 1440 C CA . SER B 2 120 ? -28.407 -1.648 102.977 1.00 14.73 141 SER B CA 1
ATOM 1441 C C . SER B 2 120 ? -28.112 -0.507 102.014 1.00 14.29 141 SER B C 1
ATOM 1442 O O . SER B 2 120 ? -28.013 -0.734 100.800 1.00 11.66 141 SER B O 1
ATOM 1445 N N . VAL B 2 121 ? -27.984 0.724 102.522 1.00 13.41 142 VAL B N 1
ATOM 1446 C CA . VAL B 2 121 ? -27.556 1.831 101.667 1.00 12.68 142 VAL B CA 1
ATOM 1447 C C . VAL B 2 121 ? -26.205 1.513 101.043 1.00 11.78 142 VAL B C 1
ATOM 1448 O O . VAL B 2 121 ? -25.987 1.717 99.842 1.00 11.79 142 VAL B O 1
ATOM 1452 N N . VAL B 2 122 ? -25.274 1.029 101.863 1.00 11.64 143 VAL B N 1
ATOM 1453 C CA . VAL B 2 122 ? -23.942 0.698 101.367 1.00 10.43 143 VAL B CA 1
ATOM 1454 C C . VAL B 2 122 ? -24.028 -0.453 100.373 1.00 13.16 143 VAL B C 1
ATOM 1455 O O . VAL B 2 122 ? -23.443 -0.403 99.286 1.00 11.31 143 VAL B O 1
ATOM 1459 N N . LEU B 2 123 ? -24.786 -1.492 100.724 1.00 11.30 144 LEU B N 1
ATOM 1460 C CA . LEU B 2 123 ? -24.982 -2.621 99.819 1.00 12.53 144 LEU B CA 1
ATOM 1461 C C . LEU B 2 123 ? -25.599 -2.187 98.496 1.00 13.69 144 LEU B C 1
ATOM 1462 O O . LEU B 2 123 ? -25.327 -2.800 97.458 1.00 13.52 144 LEU B O 1
ATOM 1467 N N . ALA B 2 124 ? -26.413 -1.128 98.504 1.00 14.93 145 ALA B N 1
ATOM 1468 C CA . ALA B 2 124 ? -27.071 -0.689 97.271 1.00 16.53 145 ALA B CA 1
ATOM 1469 C C . ALA B 2 124 ? -26.084 0.008 96.340 1.00 14.88 145 ALA B C 1
ATOM 1470 O O . ALA B 2 124 ? -26.186 -0.100 95.110 1.00 12.76 145 ALA B O 1
ATOM 1472 N N . TYR B 2 125 ? -25.122 0.728 96.910 1.00 14.10 146 TYR B N 1
ATOM 1473 C CA . TYR B 2 125 ? -24.019 1.252 96.111 1.00 13.91 146 TYR B CA 1
ATOM 1474 C C . TYR B 2 125 ? -23.249 0.115 95.444 1.00 11.74 146 TYR B C 1
ATOM 1475 O O . TYR B 2 125 ? -22.954 0.164 94.239 1.00 14.27 146 TYR B O 1
ATOM 1484 N N . ILE B 2 126 ? -22.890 -0.906 96.225 1.00 10.09 147 ILE B N 1
ATOM 1485 C CA . ILE B 2 126 ? -22.185 -2.062 95.673 1.00 10.21 147 ILE B CA 1
ATOM 1486 C C . ILE B 2 126 ? -23.016 -2.704 94.575 1.00 13.65 147 ILE B C 1
ATOM 1487 O O . ILE B 2 126 ? -22.518 -2.983 93.478 1.00 12.80 147 ILE B O 1
ATOM 1492 N N . GLU B 2 127 ? -24.311 -2.911 94.841 1.00 12.42 148 GLU B N 1
ATOM 1493 C CA . GLU B 2 127 ? -25.171 -3.550 93.847 1.00 16.36 148 GLU B CA 1
ATOM 1494 C C . GLU B 2 127 ? -25.238 -2.735 92.556 1.00 16.81 148 GLU B C 1
ATOM 1495 O O . GLU B 2 127 ? -25.245 -3.302 91.453 1.00 14.57 148 GLU B O 1
ATOM 1501 N N . SER B 2 128 ? -25.295 -1.405 92.669 1.00 14.19 149 SER B N 1
ATOM 1502 C CA . SER B 2 128 ? -25.288 -0.560 91.475 1.00 15.50 149 SER B CA 1
ATOM 1503 C C . SER B 2 128 ? -23.995 -0.738 90.689 1.00 14.08 149 SER B C 1
ATOM 1504 O O . SER B 2 128 ? -24.007 -0.854 89.454 1.00 13.90 149 SER B O 1
ATOM 1507 N N . PHE B 2 129 ? -22.856 -0.751 91.387 1.00 11.54 150 PHE B N 1
ATOM 1508 C CA . PHE B 2 129 ? -21.604 -1.008 90.682 1.00 15.10 150 PHE B CA 1
ATOM 1509 C C . PHE B 2 129 ? -21.608 -2.395 90.052 1.00 14.04 150 PHE B C 1
ATOM 1510 O O . PHE B 2 129 ? -21.073 -2.590 88.954 1.00 14.07 150 PHE B O 1
ATOM 1518 N N . ASP B 2 130 ? -22.179 -3.377 90.754 1.00 14.83 151 ASP B N 1
ATOM 1519 C CA . ASP B 2 130 ? -22.275 -4.732 90.218 1.00 15.25 151 ASP B CA 1
ATOM 1520 C C . ASP B 2 130 ? -23.069 -4.751 88.914 1.00 16.04 151 ASP B C 1
ATOM 1521 O O . ASP B 2 130 ? -22.647 -5.373 87.933 1.00 19.42 151 ASP B O 1
ATOM 1526 N N . VAL B 2 131 ? -24.212 -4.059 88.884 1.00 14.54 152 VAL B N 1
ATOM 1527 C CA . VAL B 2 131 ? -25.045 -4.010 87.681 1.00 15.28 152 VAL B CA 1
ATOM 1528 C C . VAL B 2 131 ? -24.265 -3.422 86.505 1.00 19.18 152 VAL B C 1
ATOM 1529 O O . VAL B 2 131 ? -24.278 -3.959 85.388 1.00 15.98 152 VAL B O 1
ATOM 1533 N N . ILE B 2 132 ? -23.558 -2.316 86.743 1.00 15.02 153 ILE B N 1
ATOM 1534 C CA . ILE B 2 132 ? -22.845 -1.637 85.665 1.00 17.08 153 ILE B CA 1
ATOM 1535 C C . ILE B 2 132 ? -21.661 -2.469 85.182 1.00 17.94 153 ILE B C 1
ATOM 1536 O O . ILE B 2 132 ? -21.470 -2.668 83.973 1.00 19.65 153 ILE B O 1
ATOM 1541 N N . SER B 2 133 ? -20.825 -2.937 86.109 1.00 15.34 154 SER B N 1
ATOM 1542 C CA . SER B 2 133 ? -19.622 -3.662 85.707 1.00 16.98 154 SER B CA 1
ATOM 1543 C C . SER B 2 133 ? -19.963 -4.998 85.046 1.00 19.79 154 SER B C 1
ATOM 1544 O O . SER B 2 133 ? -19.196 -5.488 84.204 1.00 16.54 154 SER B O 1
ATOM 1547 N N . SER B 2 134 ? -21.109 -5.590 85.397 1.00 19.09 155 SER B N 1
ATOM 1548 C CA . SER B 2 134 ? -21.545 -6.838 84.773 1.00 18.73 155 SER B CA 1
ATOM 1549 C C . SER B 2 134 ? -21.818 -6.681 83.282 1.00 21.24 155 SER B C 1
ATOM 1550 O O . SER B 2 134 ? -21.763 -7.678 82.545 1.00 23.08 155 SER B O 1
ATOM 1553 N N . LYS B 2 135 ? -22.119 -5.468 82.825 1.00 16.89 156 LYS B N 1
ATOM 1554 C CA . LYS B 2 135 ? -22.415 -5.237 81.417 1.00 19.22 156 LYS B CA 1
ATOM 1555 C C . LYS B 2 135 ? -21.166 -5.077 80.563 1.00 22.19 156 LYS B C 1
ATOM 1556 O O . LYS B 2 135 ? -21.290 -4.989 79.336 1.00 23.16 156 LYS B O 1
ATOM 1562 N N . PHE B 2 136 ? -19.980 -5.046 81.168 1.00 19.98 157 PHE B N 1
ATOM 1563 C CA . PHE B 2 136 ? -18.739 -4.913 80.414 1.00 21.14 157 PHE B CA 1
ATOM 1564 C C . PHE B 2 136 ? -18.465 -6.166 79.581 1.00 24.52 157 PHE B C 1
ATOM 1565 O O . PHE B 2 136 ? -18.791 -7.290 79.976 1.00 21.11 157 PHE B O 1
ATOM 1573 N N . VAL B 2 137 ? -17.832 -5.966 78.421 1.00 25.46 158 VAL B N 1
ATOM 1574 C CA . VAL B 2 137 ? -17.513 -7.099 77.555 1.00 26.84 158 VAL B CA 1
ATOM 1575 C C . VAL B 2 137 ? -16.237 -7.792 78.008 1.00 26.32 158 VAL B C 1
ATOM 1576 O O . VAL B 2 137 ? -16.129 -9.020 77.936 1.00 32.01 158 VAL B O 1
ATOM 1580 N N . ASP B 2 138 ? -15.248 -7.027 78.466 1.00 28.28 159 ASP B N 1
ATOM 1581 C CA . ASP B 2 138 ? -13.965 -7.605 78.843 1.00 27.94 159 ASP B CA 1
ATOM 1582 C C . ASP B 2 138 ? -14.115 -8.564 80.020 1.00 34.28 159 ASP B C 1
ATOM 1583 O O . ASP B 2 138 ? -14.489 -8.155 81.128 1.00 27.96 159 ASP B O 1
ATOM 1588 N N . SER B 2 139 ? -13.787 -9.838 79.776 1.00 29.83 160 SER B N 1
ATOM 1589 C CA . SER B 2 139 ? -13.967 -10.884 80.780 1.00 30.83 160 SER B CA 1
ATOM 1590 C C . SER B 2 139 ? -13.049 -10.682 81.982 1.00 32.63 160 SER B C 1
ATOM 1591 O O . SER B 2 139 ? -13.433 -10.983 83.118 1.00 30.55 160 SER B O 1
ATOM 1594 N N . LYS B 2 140 ? -11.822 -10.206 81.753 1.00 32.06 161 LYS B N 1
ATOM 1595 C CA . LYS B 2 140 ? -10.910 -9.966 82.864 1.00 31.25 161 LYS B CA 1
ATOM 1596 C C . LYS B 2 140 ? -11.475 -8.911 83.810 1.00 26.30 161 LYS B C 1
ATOM 1597 O O . LYS B 2 140 ? -11.444 -9.081 85.034 1.00 25.89 161 LYS B O 1
ATOM 1599 N N . PHE B 2 141 ? -12.012 -7.821 83.260 1.00 24.44 162 PHE B N 1
ATOM 1600 C CA . PHE B 2 141 ? -12.613 -6.792 84.102 1.00 20.66 162 PHE B CA 1
ATOM 1601 C C . PHE B 2 141 ? -13.888 -7.296 84.769 1.00 23.28 162 PHE B C 1
ATOM 1602 O O . PHE B 2 141 ? -14.136 -7.001 85.945 1.00 18.45 162 PHE B O 1
ATOM 1610 N N . VAL B 2 142 ? -14.713 -8.049 84.035 1.00 24.11 163 VAL B N 1
ATOM 1611 C CA . VAL B 2 142 ? -15.935 -8.598 84.619 1.00 21.53 163 VAL B CA 1
ATOM 1612 C C . VAL B 2 142 ? -15.600 -9.488 85.805 1.00 24.16 163 VAL B C 1
ATOM 1613 O O . VAL B 2 142 ? -16.217 -9.391 86.873 1.00 24.74 163 VAL B O 1
ATOM 1617 N N . GLU B 2 143 ? -14.614 -10.374 85.635 1.00 22.68 164 GLU B N 1
ATOM 1618 C CA . GLU B 2 143 ? -14.235 -11.267 86.724 1.00 23.10 164 GLU B CA 1
ATOM 1619 C C . GLU B 2 143 ? -13.670 -10.490 87.903 1.00 21.98 164 GLU B C 1
ATOM 1620 O O . GLU B 2 143 ? -14.006 -10.774 89.060 1.00 24.21 164 GLU B O 1
ATOM 1626 N N . ALA B 2 144 ? -12.811 -9.508 87.633 1.00 19.71 165 ALA B N 1
ATOM 1627 C CA . ALA B 2 144 ? -12.224 -8.738 88.724 1.00 19.45 165 ALA B CA 1
ATOM 1628 C C . ALA B 2 144 ? -13.268 -7.889 89.441 1.00 17.14 165 ALA B C 1
ATOM 1629 O O . ALA B 2 144 ? -13.143 -7.659 90.653 1.00 17.72 165 ALA B O 1
ATOM 1631 N N . SER B 2 145 ? -14.282 -7.398 88.716 1.00 14.19 166 SER B N 1
ATOM 1632 C CA . SER B 2 145 ? -15.366 -6.651 89.352 1.00 17.53 166 SER B CA 1
ATOM 1633 C C . SER B 2 145 ? -16.154 -7.542 90.304 1.00 18.28 166 SER B C 1
ATOM 1634 O O . SER B 2 145 ? -16.523 -7.115 91.404 1.00 12.26 166 SER B O 1
ATOM 1637 N N . LYS B 2 146 ? -16.417 -8.788 89.899 1.00 17.03 167 LYS B N 1
ATOM 1638 C CA . LYS B 2 146 ? -17.174 -9.696 90.752 1.00 18.34 167 LYS B CA 1
ATOM 1639 C C . LYS B 2 146 ? -16.437 -9.991 92.058 1.00 17.82 167 LYS B C 1
ATOM 1640 O O . LYS B 2 146 ? -17.057 -10.072 93.127 1.00 17.17 167 LYS B O 1
ATOM 1646 N N . LYS B 2 147 ? -15.119 -10.169 91.993 1.00 16.55 168 LYS B N 1
ATOM 1647 C CA . LYS B 2 147 ? -14.343 -10.378 93.210 1.00 17.47 168 LYS B CA 1
ATOM 1648 C C . LYS B 2 147 ? -14.324 -9.120 94.071 1.00 17.24 168 LYS B C 1
ATOM 1649 O O . LYS B 2 147 ? -14.398 -9.200 95.302 1.00 16.96 168 LYS B O 1
ATOM 1655 N N . PHE B 2 148 ? -14.209 -7.956 93.438 1.00 16.00 169 PHE B N 1
ATOM 1656 C CA . PHE B 2 148 ? -14.281 -6.693 94.168 1.00 15.47 169 PHE B CA 1
ATOM 1657 C C . PHE B 2 148 ? -15.621 -6.562 94.884 1.00 13.68 169 PHE B C 1
ATOM 1658 O O . PHE B 2 148 ? -15.674 -6.205 96.067 1.00 13.89 169 PHE B O 1
ATOM 1666 N N . VAL B 2 149 ? -16.712 -6.895 94.195 1.00 14.90 170 VAL B N 1
ATOM 1667 C CA . VAL B 2 149 ? -18.041 -6.829 94.808 1.00 14.46 170 VAL B CA 1
ATOM 1668 C C . VAL B 2 149 ? -18.111 -7.737 96.029 1.00 13.54 170 VAL B C 1
ATOM 1669 O O . VAL B 2 149 ? -18.597 -7.343 97.098 1.00 11.40 170 VAL B O 1
ATOM 1673 N N . ASN B 2 150 ? -17.606 -8.966 95.906 1.00 14.79 171 ASN B N 1
ATOM 1674 C CA . ASN B 2 150 ? -17.769 -9.913 97.009 1.00 15.65 171 ASN B CA 1
ATOM 1675 C C . ASN B 2 150 ? -16.896 -9.544 98.202 1.00 14.79 171 ASN B C 1
ATOM 1676 O O . ASN B 2 150 ? -17.321 -9.700 99.354 1.00 13.83 171 ASN B O 1
ATOM 1681 N N . LYS B 2 151 ? -15.680 -9.042 97.956 1.00 12.64 172 LYS B N 1
ATOM 1682 C CA . LYS B 2 151 ? -14.856 -8.576 99.064 1.00 13.80 172 LYS B CA 1
ATOM 1683 C C . LYS B 2 151 ? -15.442 -7.320 99.700 1.00 12.26 172 LYS B C 1
ATOM 1684 O O . LYS B 2 151 ? -15.310 -7.128 100.916 1.00 13.63 172 LYS B O 1
ATOM 1690 N N . ALA B 2 152 ? -16.058 -6.452 98.896 1.00 12.78 173 ALA B N 1
ATOM 1691 C CA . ALA B 2 152 ? -16.703 -5.259 99.440 1.00 12.01 173 ALA B CA 1
ATOM 1692 C C . ALA B 2 152 ? -17.851 -5.636 100.374 1.00 11.76 173 ALA B C 1
ATOM 1693 O O . ALA B 2 152 ? -17.992 -5.078 101.470 1.00 12.57 173 ALA B O 1
ATOM 1695 N N . LYS B 2 153 ? -18.692 -6.576 99.950 1.00 11.36 174 LYS B N 1
ATOM 1696 C CA . LYS B 2 153 ? -19.818 -6.996 100.780 1.00 13.16 174 LYS B CA 1
ATOM 1697 C C . LYS B 2 153 ? -19.352 -7.602 102.102 1.00 14.63 174 LYS B C 1
ATOM 1698 O O . LYS B 2 153 ? -20.000 -7.419 103.141 1.00 12.41 174 LYS B O 1
ATOM 1704 N N . GLU B 2 154 ? -18.247 -8.352 102.087 1.00 12.95 175 GLU B N 1
ATOM 1705 C CA . GLU B 2 154 ? -17.739 -8.896 103.343 1.00 14.06 175 GLU B CA 1
ATOM 1706 C C . GLU B 2 154 ? -17.239 -7.777 104.259 1.00 14.49 175 GLU B C 1
ATOM 1707 O O . GLU B 2 154 ? -17.429 -7.830 105.483 1.00 14.68 175 GLU B O 1
ATOM 1713 N N . PHE B 2 155 ? -16.612 -6.750 103.675 1.00 13.26 176 PHE B N 1
ATOM 1714 C CA . PHE B 2 155 ? -16.205 -5.555 104.417 1.00 13.63 176 PHE B CA 1
ATOM 1715 C C . PHE B 2 155 ? -17.419 -4.867 105.067 1.00 12.39 176 PHE B C 1
ATOM 1716 O O . PHE B 2 155 ? -17.381 -4.509 106.248 1.00 11.74 176 PHE B O 1
ATOM 1724 N N . VAL B 2 156 ? -18.510 -4.694 104.307 1.00 12.65 177 VAL B N 1
ATOM 1725 C CA . VAL B 2 156 ? -19.718 -4.044 104.825 1.00 11.94 177 VAL B CA 1
ATOM 1726 C C . VAL B 2 156 ? -20.246 -4.775 106.052 1.00 15.37 177 VAL B C 1
ATOM 1727 O O . VAL B 2 156 ? -20.687 -4.150 107.032 1.00 12.73 177 VAL B O 1
ATOM 1731 N N . GLU B 2 157 ? -20.224 -6.111 106.019 1.00 12.17 178 GLU B N 1
ATOM 1732 C CA . GLU B 2 157 ? -20.714 -6.858 107.174 1.00 15.00 178 GLU B CA 1
ATOM 1733 C C . GLU B 2 157 ? -19.849 -6.605 108.402 1.00 17.20 178 GLU B C 1
ATOM 1734 O O . GLU B 2 157 ? -20.343 -6.680 109.533 1.00 17.11 178 GLU B O 1
ATOM 1740 N N . GLU B 2 158 ? -18.572 -6.260 108.206 1.00 11.37 179 GLU B N 1
ATOM 1741 C CA . GLU B 2 158 ? -17.729 -5.939 109.352 1.00 13.09 179 GLU B CA 1
ATOM 1742 C C . GLU B 2 158 ? -17.991 -4.525 109.872 1.00 13.02 179 GLU B C 1
ATOM 1743 O O . GLU B 2 158 ? -18.129 -4.325 111.084 1.00 12.44 179 GLU B O 1
ATOM 1749 N N . ASN B 2 159 ? -18.019 -3.530 108.984 1.00 11.07 180 ASN B N 1
ATOM 1750 C CA . ASN B 2 159 ? -18.347 -2.159 109.393 1.00 9.81 180 ASN B CA 1
ATOM 1751 C C . ASN B 2 159 ? -18.866 -1.413 108.176 1.00 11.36 180 ASN B C 1
ATOM 1752 O O . ASN B 2 159 ? -18.101 -1.149 107.244 1.00 10.34 180 ASN B O 1
ATOM 1757 N N . ASP B 2 160 ? -20.144 -1.024 108.207 1.00 9.90 181 ASP B N 1
ATOM 1758 C CA . ASP B 2 160 ? -20.770 -0.537 106.982 1.00 11.51 181 ASP B CA 1
ATOM 1759 C C . ASP B 2 160 ? -20.166 0.784 106.514 1.00 9.76 181 ASP B C 1
ATOM 1760 O O . ASP B 2 160 ? -19.863 0.943 105.326 1.00 8.76 181 ASP B O 1
ATOM 1765 N N . LEU B 2 161 ? -19.981 1.746 107.429 1.00 10.17 182 LEU B N 1
ATOM 1766 C CA . LEU B 2 161 ? -19.584 3.092 107.016 1.00 9.62 182 LEU B CA 1
ATOM 1767 C C . LEU B 2 161 ? -18.122 3.152 106.589 1.00 9.41 182 LEU B C 1
ATOM 1768 O O . LEU B 2 161 ? -17.778 3.869 105.640 1.00 11.59 182 LEU B O 1
ATOM 1773 N N . ILE B 2 162 ? -17.243 2.438 107.292 1.00 9.90 183 ILE B N 1
ATOM 1774 C CA . ILE B 2 162 ? -15.837 2.404 106.890 1.00 11.32 183 ILE B CA 1
ATOM 1775 C C . ILE B 2 162 ? -15.700 1.741 105.529 1.00 12.90 183 ILE B C 1
ATOM 1776 O O . ILE B 2 162 ? -14.968 2.226 104.654 1.00 10.40 183 ILE B O 1
ATOM 1781 N N . ALA B 2 163 ? -16.403 0.619 105.329 1.00 13.61 184 ALA B N 1
ATOM 1782 C CA . ALA B 2 163 ? -16.398 -0.039 104.026 1.00 11.02 184 ALA B CA 1
ATOM 1783 C C . ALA B 2 163 ? -16.853 0.918 102.933 1.00 11.01 184 ALA B C 1
ATOM 1784 O O . ALA B 2 163 ? -16.214 1.022 101.880 1.00 8.37 184 ALA B O 1
ATOM 1786 N N . LEU B 2 164 ? -17.942 1.656 103.178 1.00 9.55 185 LEU B N 1
ATOM 1787 C CA . LEU B 2 164 ? -18.426 2.593 102.162 1.00 11.24 185 LEU B CA 1
ATOM 1788 C C . LEU B 2 164 ? -17.375 3.650 101.840 1.00 11.88 185 LEU B C 1
ATOM 1789 O O . LEU B 2 164 ? -17.141 3.967 100.665 1.00 11.98 185 LEU B O 1
ATOM 1794 N N . GLU B 2 165 ? -16.740 4.220 102.866 1.00 9.56 186 GLU B N 1
ATOM 1795 C CA . GLU B 2 165 ? -15.697 5.211 102.612 1.00 12.92 186 GLU B CA 1
ATOM 1796 C C . GLU B 2 165 ? -14.597 4.627 101.731 1.00 13.48 186 GLU B C 1
ATOM 1797 O O . GLU B 2 165 ? -14.164 5.254 100.754 1.00 14.37 186 GLU B O 1
ATOM 1803 N N . CYS B 2 166 ? -14.155 3.403 102.040 1.00 11.65 187 CYS B N 1
ATOM 1804 C CA . CYS B 2 166 ? -13.104 2.790 101.233 1.00 11.70 187 CYS B CA 1
ATOM 1805 C C . CYS B 2 166 ? -13.575 2.502 99.811 1.00 14.51 187 CYS B C 1
ATOM 1806 O O . CYS B 2 166 ? -12.826 2.709 98.853 1.00 14.34 187 CYS B O 1
ATOM 1809 N N . ILE B 2 167 ? -14.799 2.010 99.652 1.00 10.87 188 ILE B N 1
ATOM 1810 C CA . ILE B 2 167 ? -15.316 1.690 98.318 1.00 12.90 188 ILE B CA 1
ATOM 1811 C C . ILE B 2 167 ? -15.443 2.950 97.467 1.00 15.66 188 ILE B C 1
ATOM 1812 O O . ILE B 2 167 ? -15.021 2.982 96.302 1.00 14.32 188 ILE B O 1
ATOM 1817 N N . VAL B 2 168 ? -16.045 4.001 98.027 1.00 14.33 189 VAL B N 1
ATOM 1818 C CA . VAL B 2 168 ? -16.258 5.231 97.276 1.00 14.15 189 VAL B CA 1
ATOM 1819 C C . VAL B 2 168 ? -14.923 5.842 96.879 1.00 16.75 189 VAL B C 1
ATOM 1820 O O . VAL B 2 168 ? -14.738 6.298 95.742 1.00 15.92 189 VAL B O 1
ATOM 1824 N N . LYS B 2 169 ? -13.961 5.829 97.799 1.00 15.33 190 LYS B N 1
ATOM 1825 C CA . LYS B 2 169 ? -12.652 6.403 97.512 1.00 16.61 190 LYS B CA 1
ATOM 1826 C C . LYS B 2 169 ? -11.923 5.605 96.436 1.00 19.27 190 LYS B C 1
ATOM 1827 O O . LYS B 2 169 ? -11.366 6.180 95.495 1.00 17.76 190 LYS B O 1
ATOM 1833 N N . THR B 2 170 ? -11.945 4.276 96.538 1.00 14.98 191 THR B N 1
ATOM 1834 C CA A THR B 2 170 ? -11.159 3.465 95.617 0.37 17.07 191 THR B CA 1
ATOM 1835 C CA B THR B 2 170 ? -11.190 3.425 95.624 0.63 17.58 191 THR B CA 1
ATOM 1836 C C . THR B 2 170 ? -11.741 3.524 94.182 1.00 16.71 191 THR B C 1
ATOM 1837 O O . THR B 2 170 ? -10.972 3.711 93.235 1.00 16.00 191 THR B O 1
ATOM 1844 N N . ILE B 2 171 ? -13.046 3.388 94.040 1.00 16.77 192 ILE B N 1
ATOM 1845 C CA . ILE B 2 171 ? -13.614 3.455 92.690 1.00 19.62 192 ILE B CA 1
ATOM 1846 C C . ILE B 2 171 ? -13.508 4.878 92.143 1.00 18.00 192 ILE B C 1
ATOM 1847 O O . ILE B 2 171 ? -13.295 5.074 90.935 1.00 17.99 192 ILE B O 1
ATOM 1852 N N . GLY B 2 172 ? -13.618 5.887 93.011 1.00 15.24 193 GLY B N 1
ATOM 1853 C CA . GLY B 2 172 ? -13.424 7.257 92.563 1.00 15.92 193 GLY B CA 1
ATOM 1854 C C . GLY B 2 172 ? -12.019 7.500 92.044 1.00 19.36 193 GLY B C 1
ATOM 1855 O O . GLY B 2 172 ? -11.832 8.130 90.999 1.00 21.59 193 GLY B O 1
ATOM 1856 N N . ASP B 2 173 ? -11.014 7.001 92.768 1.00 20.22 194 ASP B N 1
ATOM 1857 C CA . ASP B 2 173 ? -9.633 7.104 92.304 1.00 21.44 194 ASP B CA 1
ATOM 1858 C C . ASP B 2 173 ? -9.452 6.404 90.963 1.00 24.46 194 ASP B C 1
ATOM 1859 O O . ASP B 2 173 ? -8.810 6.943 90.052 1.00 23.48 194 ASP B O 1
ATOM 1864 N N . MET B 2 174 ? -10.008 5.195 90.828 1.00 21.20 195 MET B N 1
ATOM 1865 C CA . MET B 2 174 ? -9.811 4.403 89.617 1.00 19.56 195 MET B CA 1
ATOM 1866 C C . MET B 2 174 ? -10.348 5.121 88.385 1.00 21.81 195 MET B C 1
ATOM 1867 O O . MET B 2 174 ? -9.646 5.246 87.375 1.00 21.57 195 MET B O 1
ATOM 1872 N N . VAL B 2 175 ? -11.590 5.612 88.442 1.00 19.77 196 VAL B N 1
ATOM 1873 C CA . VAL B 2 175 ? -12.175 6.211 87.239 1.00 19.26 196 VAL B CA 1
ATOM 1874 C C . VAL B 2 175 ? -11.716 7.646 87.012 1.00 26.82 196 VAL B C 1
ATOM 1875 O O . VAL B 2 175 ? -12.000 8.215 85.950 1.00 26.24 196 VAL B O 1
ATOM 1879 N N . ASN B 2 176 ? -11.012 8.249 87.966 1.00 21.72 197 ASN B N 1
ATOM 1880 C CA . ASN B 2 176 ? -10.361 9.534 87.757 1.00 23.82 197 ASN B CA 1
ATOM 1881 C C . ASN B 2 176 ? -8.868 9.381 87.481 1.00 27.36 197 ASN B C 1
ATOM 1882 O O . ASN B 2 176 ? -8.126 10.368 87.561 1.00 26.63 197 ASN B O 1
ATOM 1887 N N . ASP B 2 177 ? -8.414 8.161 87.179 1.00 23.82 198 ASP B N 1
ATOM 1888 C CA . ASP B 2 177 ? -7.032 7.896 86.778 1.00 26.52 198 ASP B CA 1
ATOM 1889 C C . ASP B 2 177 ? -6.032 8.286 87.865 1.00 29.65 198 ASP B C 1
ATOM 1890 O O . ASP B 2 177 ? -4.923 8.735 87.572 1.00 28.84 198 ASP B O 1
ATOM 1895 N N . ARG B 2 178 ? -6.418 8.124 89.128 1.00 23.91 199 ARG B N 1
ATOM 1896 C CA . ARG B 2 178 ? -5.524 8.284 90.265 1.00 27.50 199 ARG B CA 1
ATOM 1897 C C . ARG B 2 178 ? -5.089 6.908 90.754 1.00 26.10 199 ARG B C 1
ATOM 1898 O O . ARG B 2 178 ? -5.897 5.975 90.801 1.00 26.26 199 ARG B O 1
ATOM 1906 N N . GLU B 2 179 ? -3.814 6.769 91.105 1.00 27.10 200 GLU B N 1
ATOM 1907 C CA . GLU B 2 179 ? -3.341 5.474 91.580 1.00 26.34 200 GLU B CA 1
ATOM 1908 C C . GLU B 2 179 ? -4.086 5.079 92.849 1.00 27.67 200 GLU B C 1
ATOM 1909 O O . GLU B 2 179 ? -4.205 5.874 93.787 1.00 26.31 200 GLU B O 1
ATOM 1915 N N . ILE B 2 180 ? -4.604 3.848 92.868 1.00 26.00 201 ILE B N 1
ATOM 1916 C CA . ILE B 2 180 ? -5.315 3.347 94.039 1.00 26.83 201 ILE B CA 1
ATOM 1917 C C . ILE B 2 180 ? -4.351 3.230 95.212 1.00 28.89 201 ILE B C 1
ATOM 1918 O O . ILE B 2 180 ? -3.215 2.752 95.067 1.00 29.43 201 ILE B O 1
ATOM 1923 N N . ASN B 2 181 ? -4.797 3.685 96.380 1.00 24.10 202 ASN B N 1
ATOM 1924 C CA . ASN B 2 181 ? -4.029 3.544 97.615 1.00 25.41 202 ASN B CA 1
ATOM 1925 C C . ASN B 2 181 ? -4.271 2.150 98.176 1.00 24.65 202 ASN B C 1
ATOM 1926 O O . ASN B 2 181 ? -5.358 1.858 98.686 1.00 27.12 202 ASN B O 1
ATOM 1931 N N . SER B 2 182 ? -3.262 1.291 98.101 1.00 19.18 203 SER B N 1
ATOM 1932 C CA . SER B 2 182 ? -3.429 -0.117 98.438 1.00 24.28 203 SER B CA 1
ATOM 1933 C C . SER B 2 182 ? -3.075 -0.451 99.884 1.00 20.80 203 SER B C 1
ATOM 1934 O O . SER B 2 182 ? -3.120 -1.625 100.269 1.00 25.60 203 SER B O 1
ATOM 1937 N N . ARG B 2 183 ? -2.748 0.522 100.709 1.00 21.42 204 ARG B N 1
ATOM 1938 C CA . ARG B 2 183 ? -2.443 0.189 102.088 1.00 21.42 204 ARG B CA 1
ATOM 1939 C C . ARG B 2 183 ? -3.648 0.459 102.987 1.00 19.36 204 ARG B C 1
ATOM 1940 O O . ARG B 2 183 ? -4.459 1.354 102.726 1.00 20.06 204 ARG B O 1
ATOM 1948 N N . SER B 2 184 ? -3.759 -0.339 104.046 1.00 20.24 205 SER B N 1
ATOM 1949 C CA . SER B 2 184 ? -4.818 -0.135 105.027 1.00 21.25 205 SER B CA 1
ATOM 1950 C C . SER B 2 184 ? -4.734 1.265 105.618 1.00 22.68 205 SER B C 1
ATOM 1951 O O . SER B 2 184 ? -3.674 1.690 106.085 1.00 20.73 205 SER B O 1
ATOM 1954 N N . ARG B 2 185 ? -5.850 1.993 105.583 1.00 18.79 206 ARG B N 1
ATOM 1955 C CA . ARG B 2 185 ? -5.911 3.315 106.191 1.00 20.65 206 ARG B CA 1
ATOM 1956 C C . ARG B 2 185 ? -6.564 3.308 107.572 1.00 20.53 206 ARG B C 1
ATOM 1957 O O . ARG B 2 185 ? -6.647 4.369 108.208 1.00 19.39 206 ARG B O 1
ATOM 1965 N N . TYR B 2 186 ? -7.006 2.147 108.065 1.00 15.92 207 TYR B N 1
ATOM 1966 C CA . TYR B 2 186 ? -7.681 2.050 109.355 1.00 17.93 207 TYR B CA 1
ATOM 1967 C C . TYR B 2 186 ? -7.007 1.020 110.255 1.00 20.22 207 TYR B C 1
ATOM 1968 O O . TYR B 2 186 ? -7.669 0.205 110.907 1.00 16.47 207 TYR B O 1
ATOM 1977 N N . ASN B 2 187 ? -5.671 1.038 110.293 1.00 21.62 208 ASN B N 1
ATOM 1978 C CA . ASN B 2 187 ? -4.862 0.367 111.308 1.00 22.36 208 ASN B CA 1
ATOM 1979 C C . ASN B 2 187 ? -4.844 -1.150 111.165 1.00 21.10 208 ASN B C 1
ATOM 1980 O O . ASN B 2 187 ? -4.318 -1.838 112.059 1.00 20.58 208 ASN B O 1
ATOM 1985 N N . ASN B 2 188 ? -5.384 -1.693 110.069 1.00 20.46 209 ASN B N 1
ATOM 1986 C CA . ASN B 2 188 ? -5.734 -3.113 109.956 1.00 18.13 209 ASN B CA 1
ATOM 1987 C C . ASN B 2 188 ? -6.648 -3.565 111.094 1.00 17.32 209 ASN B C 1
ATOM 1988 O O . ASN B 2 188 ? -6.743 -4.764 111.395 1.00 19.66 209 ASN B O 1
ATOM 1993 N N . PHE B 2 189 ? -7.345 -2.608 111.718 1.00 14.21 210 PHE B N 1
ATOM 1994 C CA . PHE B 2 189 ? -8.353 -2.940 112.722 1.00 15.84 210 PHE B CA 1
ATOM 1995 C C . PHE B 2 189 ? -9.522 -3.698 112.098 1.00 15.07 210 PHE B C 1
ATOM 1996 O O . PHE B 2 189 ? -10.045 -4.651 112.690 1.00 13.01 210 PHE B O 1
ATOM 2004 N N . TYR B 2 190 ? -9.940 -3.290 110.901 1.00 14.27 211 TYR B N 1
ATOM 2005 C CA . TYR B 2 190 ? -10.960 -4.002 110.141 1.00 14.10 211 TYR B CA 1
ATOM 2006 C C . TYR B 2 190 ? -10.268 -5.078 109.314 1.00 14.53 211 TYR B C 1
ATOM 2007 O O . TYR B 2 190 ? -9.514 -4.766 108.385 1.00 14.72 211 TYR B O 1
ATOM 2016 N N . LYS B 2 191 ? -10.524 -6.344 109.669 1.00 12.85 212 LYS B N 1
ATOM 2017 C CA . LYS B 2 191 ? -9.822 -7.473 109.061 1.00 19.30 212 LYS B CA 1
ATOM 2018 C C . LYS B 2 191 ? -10.152 -7.634 107.583 1.00 23.47 212 LYS B C 1
ATOM 2019 O O . LYS B 2 191 ? -9.347 -8.196 106.826 1.00 22.45 212 LYS B O 1
ATOM 2025 N N . LYS B 2 192 ? -11.313 -7.152 107.146 1.00 16.63 213 LYS B N 1
ATOM 2026 C CA . LYS B 2 192 ? -11.700 -7.293 105.750 1.00 18.55 213 LYS B CA 1
ATOM 2027 C C . LYS B 2 192 ? -11.129 -6.206 104.851 1.00 16.02 213 LYS B C 1
ATOM 2028 O O . LYS B 2 192 ? -11.314 -6.296 103.635 1.00 20.14 213 LYS B O 1
ATOM 2034 N N . GLU B 2 193 ? -10.440 -5.190 105.402 1.00 13.64 214 GLU B N 1
ATOM 2035 C CA . GLU B 2 193 ? -9.932 -4.120 104.550 1.00 13.89 214 GLU B CA 1
ATOM 2036 C C . GLU B 2 193 ? -8.853 -4.639 103.609 1.00 17.57 214 GLU B C 1
ATOM 2037 O O . GLU B 2 193 ? -8.815 -4.247 102.443 1.00 16.52 214 GLU B O 1
ATOM 2043 N N . ALA B 2 194 ? -7.982 -5.530 104.098 1.00 17.26 215 ALA B N 1
ATOM 2044 C CA . ALA B 2 194 ? -6.831 -5.969 103.306 1.00 22.66 215 ALA B CA 1
ATOM 2045 C C . ALA B 2 194 ? -7.262 -6.728 102.055 1.00 21.15 215 ALA B C 1
ATOM 2046 O O . ALA B 2 194 ? -6.726 -6.500 100.961 1.00 16.04 215 ALA B O 1
ATOM 2048 N N . ASP B 2 195 ? -8.205 -7.663 102.199 1.00 21.82 216 ASP B N 1
ATOM 2049 C CA . ASP B 2 195 ? -8.655 -8.410 101.029 1.00 21.44 216 ASP B CA 1
ATOM 2050 C C . ASP B 2 195 ? -9.467 -7.541 100.083 1.00 18.83 216 ASP B C 1
ATOM 2051 O O . ASP B 2 195 ? -9.435 -7.762 98.869 1.00 16.82 216 ASP B O 1
ATOM 2056 N N . PHE B 2 196 ? -10.214 -6.569 100.606 1.00 14.50 217 PHE B N 1
ATOM 2057 C CA . PHE B 2 196 ? -10.860 -5.604 99.721 1.00 15.58 217 PHE B CA 1
ATOM 2058 C C . PHE B 2 196 ? -9.826 -4.865 98.873 1.00 14.78 217 PHE B C 1
ATOM 2059 O O . PHE B 2 196 ? -9.976 -4.740 97.654 1.00 15.22 217 PHE B O 1
ATOM 2067 N N . LEU B 2 197 ? -8.775 -4.342 99.508 1.00 15.79 218 LEU B N 1
ATOM 2068 C CA . LEU B 2 197 ? -7.819 -3.534 98.758 1.00 15.30 218 LEU B CA 1
ATOM 2069 C C . LEU B 2 197 ? -7.022 -4.374 97.767 1.00 13.12 218 LEU B C 1
ATOM 2070 O O . LEU B 2 197 ? -6.665 -3.878 96.693 1.00 17.34 218 LEU B O 1
ATOM 2075 N N . GLY B 2 198 ? -6.735 -5.629 98.108 1.00 15.65 219 GLY B N 1
ATOM 2076 C CA . GLY B 2 198 ? -6.130 -6.528 97.135 1.00 19.29 219 GLY B CA 1
ATOM 2077 C C . GLY B 2 198 ? -6.995 -6.711 95.901 1.00 19.81 219 GLY B C 1
ATOM 2078 O O . GLY B 2 198 ? -6.509 -6.635 94.769 1.00 16.93 219 GLY B O 1
ATOM 2079 N N . ALA B 2 199 ? -8.296 -6.953 96.104 1.00 15.57 220 ALA B N 1
ATOM 2080 C CA . ALA B 2 199 ? -9.201 -7.057 94.967 1.00 17.14 220 ALA B CA 1
ATOM 2081 C C . ALA B 2 199 ? -9.291 -5.740 94.206 1.00 17.32 220 ALA B C 1
ATOM 2082 O O . ALA B 2 199 ? -9.489 -5.748 92.986 1.00 18.16 220 ALA B O 1
ATOM 2084 N N . ALA B 2 200 ? -9.148 -4.607 94.906 1.00 15.45 221 ALA B N 1
ATOM 2085 C CA . ALA B 2 200 ? -9.166 -3.299 94.250 1.00 15.61 221 ALA B CA 1
ATOM 2086 C C . ALA B 2 200 ? -7.953 -3.106 93.347 1.00 16.13 221 ALA B C 1
ATOM 2087 O O . ALA B 2 200 ? -8.059 -2.501 92.272 1.00 16.02 221 ALA B O 1
ATOM 2089 N N . VAL B 2 201 ? -6.794 -3.606 93.770 1.00 17.28 222 VAL B N 1
ATOM 2090 C CA . VAL B 2 201 ? -5.600 -3.496 92.937 1.00 19.93 222 VAL B CA 1
ATOM 2091 C C . VAL B 2 201 ? -5.770 -4.310 91.660 1.00 17.85 222 VAL B C 1
ATOM 2092 O O . VAL B 2 201 ? -5.401 -3.866 90.567 1.00 18.50 222 VAL B O 1
ATOM 2096 N N . GLU B 2 202 ? -6.339 -5.511 91.775 1.00 18.23 223 GLU B N 1
ATOM 2097 C CA . GLU B 2 202 ? -6.547 -6.343 90.593 1.00 17.28 223 GLU B CA 1
ATOM 2098 C C . GLU B 2 202 ? -7.594 -5.744 89.668 1.00 19.98 223 GLU B C 1
ATOM 2099 O O . GLU B 2 202 ? -7.454 -5.809 88.441 1.00 18.92 223 GLU B O 1
ATOM 2105 N N . LEU B 2 203 ? -8.646 -5.143 90.230 1.00 18.58 224 LEU B N 1
ATOM 2106 C CA . LEU B 2 203 ? -9.611 -4.442 89.389 1.00 18.86 224 LEU B CA 1
ATOM 2107 C C . LEU B 2 203 ? -8.954 -3.269 88.673 1.00 18.25 224 LEU B C 1
ATOM 2108 O O . LEU B 2 203 ? -9.239 -3.006 87.495 1.00 16.44 224 LEU B O 1
ATOM 2113 N N . GLU B 2 204 ? -8.064 -2.556 89.372 1.00 17.75 225 GLU B N 1
ATOM 2114 C CA . GLU B 2 204 ? -7.366 -1.429 88.761 1.00 19.25 225 GLU B CA 1
ATOM 2115 C C . GLU B 2 204 ? -6.540 -1.881 87.564 1.00 15.78 225 GLU B C 1
ATOM 2116 O O . GLU B 2 204 ? -6.547 -1.230 86.512 1.00 21.27 225 GLU B O 1
ATOM 2122 N N . GLY B 2 205 ? -5.823 -2.993 87.703 1.00 20.38 226 GLY B N 1
ATOM 2123 C CA . GLY B 2 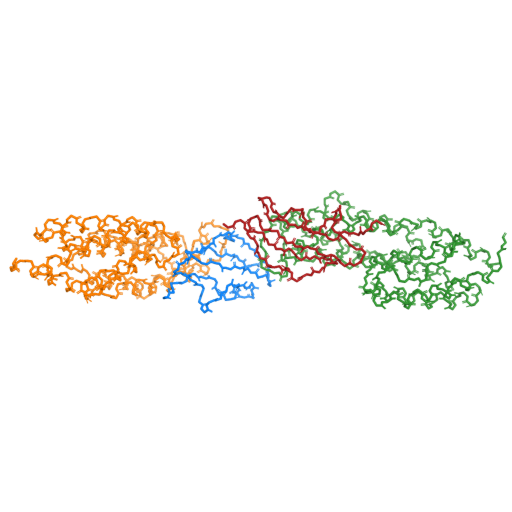205 ? -5.053 -3.498 86.579 1.00 21.04 226 GLY B CA 1
ATOM 2124 C C . GLY B 2 205 ? -5.935 -3.817 85.392 1.00 22.55 226 GLY B C 1
ATOM 2125 O O . GLY B 2 205 ? -5.619 -3.457 84.252 1.00 23.66 226 GLY B O 1
ATOM 2126 N N . ALA B 2 206 ? -7.072 -4.465 85.651 1.00 19.83 227 ALA B N 1
ATOM 2127 C CA . ALA B 2 206 ? -8.000 -4.809 84.582 1.00 21.24 227 ALA B CA 1
ATOM 2128 C C . ALA B 2 206 ? -8.602 -3.564 83.942 1.00 21.21 227 ALA B C 1
ATOM 2129 O O . ALA B 2 206 ? -8.755 -3.503 82.716 1.00 20.92 227 ALA B O 1
ATOM 2131 N N . TYR B 2 207 ? -8.963 -2.566 84.758 1.00 19.01 228 TYR B N 1
ATOM 2132 C CA . TYR B 2 207 ? -9.520 -1.328 84.220 1.00 18.90 228 TYR B CA 1
ATOM 2133 C C . TYR B 2 207 ? -8.531 -0.617 83.297 1.00 23.25 228 TYR B C 1
ATOM 2134 O O . TYR B 2 207 ? -8.918 -0.092 82.242 1.00 24.89 228 TYR B O 1
ATOM 2143 N N . LYS B 2 208 ? -7.253 -0.574 83.682 1.00 20.29 229 LYS B N 1
ATOM 2144 C CA . LYS B 2 208 ? -6.261 0.121 82.866 1.00 26.19 229 LYS B CA 1
ATOM 2145 C C . LYS B 2 208 ? -5.989 -0.609 81.555 1.00 30.55 229 LYS B C 1
ATOM 2146 O O . LYS B 2 208 ? -5.704 0.035 80.540 1.00 32.09 229 LYS B O 1
ATOM 2152 N N . ALA B 2 209 ? -6.085 -1.943 81.548 1.00 31.60 230 ALA B N 1
ATOM 2153 C CA . ALA B 2 209 ? -5.929 -2.684 80.299 1.00 31.04 230 ALA B CA 1
ATOM 2154 C C . ALA B 2 209 ? -7.048 -2.367 79.313 1.00 35.06 230 ALA B C 1
ATOM 2155 O O . ALA B 2 209 ? -6.828 -2.398 78.096 1.00 37.23 230 ALA B O 1
ATOM 2157 N N . ILE B 2 210 ? -8.249 -2.070 79.816 1.00 30.92 231 ILE B N 1
ATOM 2158 C CA . ILE B 2 210 ? -9.341 -1.611 78.959 1.00 33.37 231 ILE B CA 1
ATOM 2159 C C . ILE B 2 210 ? -9.074 -0.191 78.485 1.00 38.71 231 ILE B C 1
ATOM 2160 O O . ILE B 2 210 ? -9.093 0.101 77.282 1.00 43.92 231 ILE B O 1
ATOM 2165 N N . LYS B 2 211 ? -8.850 0.715 79.445 1.00 38.62 232 LYS B N 1
ATOM 2166 C CA . LYS B 2 211 ? -8.661 2.139 79.176 1.00 42.70 232 LYS B CA 1
ATOM 2167 C C . LYS B 2 211 ? -7.589 2.385 78.120 1.00 49.30 232 LYS B C 1
ATOM 2168 O O . LYS B 2 211 ? -7.704 3.325 77.321 1.00 50.80 232 LYS B O 1
ATOM 2174 N N . GLN B 2 212 ? -6.549 1.552 78.094 1.00 46.30 233 GLN B N 1
ATOM 2175 C CA . GLN B 2 212 ? -5.513 1.636 77.073 1.00 48.56 233 GLN B CA 1
ATOM 2176 C C . GLN B 2 212 ? -6.103 1.364 75.692 1.00 52.93 233 GLN B C 1
ATOM 2177 O O . GLN B 2 212 ? -5.581 1.832 74.679 1.00 59.52 233 GLN B O 1
ATOM 2179 N N . MET C 2 3 ? 6.284 11.483 195.682 1.00 35.73 24 MET C N 1
ATOM 2180 C CA . MET C 2 3 ? 5.266 11.694 194.658 1.00 34.33 24 MET C CA 1
ATOM 2181 C C . MET C 2 3 ? 5.865 11.579 193.261 1.00 30.77 24 MET C C 1
ATOM 2182 O O . MET C 2 3 ? 5.161 11.247 192.298 1.00 29.67 24 MET C O 1
ATOM 2187 N N . ASN C 2 4 ? 7.166 11.876 193.157 1.00 28.61 25 ASN C N 1
ATOM 2188 C CA . ASN C 2 4 ? 7.872 11.694 191.891 1.00 30.65 25 ASN C CA 1
ATOM 2189 C C . ASN C 2 4 ? 7.730 10.260 191.389 1.00 28.62 25 ASN C C 1
ATOM 2190 O O . ASN C 2 4 ? 7.463 10.030 190.201 1.00 24.10 25 ASN C O 1
ATOM 2195 N N . GLN C 2 5 ? 7.883 9.280 192.289 1.00 27.98 26 GLN C N 1
ATOM 2196 C CA . GLN C 2 5 ? 7.833 7.882 191.869 1.00 27.84 26 GLN C CA 1
ATOM 2197 C C . GLN C 2 5 ? 6.417 7.463 191.492 1.00 24.19 26 GLN C C 1
ATOM 2198 O O . GLN C 2 5 ? 6.228 6.652 190.577 1.00 23.36 26 GLN C O 1
ATOM 2204 N N . ARG C 2 6 ? 5.406 7.998 192.180 1.00 22.22 27 ARG C N 1
ATOM 2205 C CA . ARG C 2 6 ? 4.031 7.678 191.805 1.00 21.17 27 ARG C CA 1
ATOM 2206 C C . ARG C 2 6 ? 3.729 8.156 190.388 1.00 20.87 27 ARG C C 1
ATOM 2207 O O . ARG C 2 6 ? 3.066 7.454 189.615 1.00 19.10 27 ARG C O 1
ATOM 2209 N N . ASN C 2 7 ? 4.218 9.349 190.028 1.00 19.52 28 ASN C N 1
ATOM 2210 C CA . ASN C 2 7 ? 4.060 9.841 188.661 1.00 21.78 28 ASN C CA 1
ATOM 2211 C C . ASN C 2 7 ? 4.735 8.898 187.667 1.00 20.10 28 ASN C C 1
ATOM 2212 O O . ASN C 2 7 ? 4.120 8.466 186.683 1.00 19.23 28 ASN C O 1
ATOM 2217 N N . ILE C 2 8 ? 6.001 8.557 187.924 1.00 19.20 29 ILE C N 1
ATOM 2218 C CA . ILE C 2 8 ? 6.772 7.704 187.020 1.00 20.32 29 ILE C CA 1
ATOM 2219 C C . ILE C 2 8 ? 6.114 6.335 186.865 1.00 20.81 29 ILE C C 1
ATOM 2220 O O . ILE C 2 8 ? 6.080 5.769 185.764 1.00 19.36 29 ILE C O 1
ATOM 2225 N N . ASN C 2 9 ? 5.555 5.790 187.952 1.00 21.40 30 ASN C N 1
ATOM 2226 C CA . ASN C 2 9 ? 4.919 4.475 187.870 1.00 19.20 30 ASN C CA 1
ATOM 2227 C C . ASN C 2 9 ? 3.637 4.517 187.041 1.00 21.70 30 ASN C C 1
ATOM 2228 O O . ASN C 2 9 ? 3.340 3.566 186.306 1.00 19.80 30 ASN C O 1
ATOM 2233 N N . GLU C 2 10 ? 2.859 5.599 187.154 1.00 18.19 31 GLU C N 1
ATOM 2234 C CA . GLU C 2 10 ? 1.673 5.757 186.311 1.00 21.22 31 GLU C CA 1
ATOM 2235 C C . GLU C 2 10 ? 2.061 5.819 184.839 1.00 18.62 31 GLU C C 1
ATOM 2236 O O . GLU C 2 10 ? 1.438 5.166 183.993 1.00 17.85 31 GLU C O 1
ATOM 2242 N N . LEU C 2 11 ? 3.089 6.608 184.515 1.00 14.96 32 LEU C N 1
ATOM 2243 C CA . LEU C 2 11 ? 3.597 6.630 183.148 1.00 17.70 32 LEU C CA 1
ATOM 2244 C C . LEU C 2 11 ? 4.067 5.243 182.719 1.00 15.49 32 LEU C C 1
ATOM 2245 O O . LEU C 2 11 ? 3.720 4.765 181.632 1.00 14.65 32 LEU C O 1
ATOM 2250 N N . LYS C 2 12 ? 4.831 4.564 183.573 1.00 15.84 33 LYS C N 1
ATOM 2251 C CA . LYS C 2 12 ? 5.365 3.259 183.187 1.00 16.73 33 LYS C CA 1
ATOM 2252 C C . LYS C 2 12 ? 4.249 2.258 182.898 1.00 15.61 33 LYS C C 1
ATOM 2253 O O . LYS C 2 12 ? 4.339 1.490 181.935 1.00 18.51 33 LYS C O 1
ATOM 2259 N N . ILE C 2 13 ? 3.179 2.269 183.699 1.00 15.68 34 ILE C N 1
ATOM 2260 C CA . ILE C 2 13 ? 2.059 1.354 183.478 1.00 17.45 34 ILE C CA 1
ATOM 2261 C C . ILE C 2 13 ? 1.435 1.589 182.105 1.00 18.24 34 ILE C C 1
ATOM 2262 O O . ILE C 2 13 ? 1.205 0.643 181.344 1.00 17.31 34 ILE C O 1
ATOM 2267 N N . PHE C 2 14 ? 1.147 2.853 181.772 1.00 16.11 35 PHE C N 1
ATOM 2268 C CA . PHE C 2 14 ? 0.562 3.164 180.464 1.00 13.80 35 PHE C CA 1
ATOM 2269 C C . PHE C 2 14 ? 1.464 2.700 179.332 1.00 14.42 35 PHE C C 1
ATOM 2270 O O . PHE C 2 14 ? 0.996 2.099 178.357 1.00 14.19 35 PHE C O 1
ATOM 2278 N N . VAL C 2 15 ? 2.761 3.015 179.419 1.00 13.56 36 VAL C N 1
ATOM 2279 C CA . VAL C 2 15 ? 3.669 2.706 178.318 1.00 15.40 36 VAL C CA 1
ATOM 2280 C C . VAL C 2 15 ? 3.728 1.203 178.083 1.00 16.46 36 VAL C C 1
ATOM 2281 O O . VAL C 2 15 ? 3.719 0.737 176.936 1.00 17.49 36 VAL C O 1
ATOM 2285 N N . GLU C 2 16 ? 3.773 0.417 179.160 1.00 17.94 37 GLU C N 1
ATOM 2286 C CA . GLU C 2 16 ? 3.807 -1.032 178.985 1.00 20.00 37 GLU C CA 1
ATOM 2287 C C . GLU C 2 16 ? 2.490 -1.541 178.412 1.00 21.28 37 GLU C C 1
ATOM 2288 O O . GLU C 2 16 ? 2.489 -2.389 177.511 1.00 20.28 37 GLU C O 1
ATOM 2294 N N . LYS C 2 17 ? 1.364 -1.001 178.891 1.00 15.64 38 LYS C N 1
ATOM 2295 C CA . LYS C 2 17 ? 0.060 -1.434 178.395 1.00 18.92 38 LYS C CA 1
ATOM 2296 C C . LYS C 2 17 ? -0.095 -1.147 176.906 1.00 18.95 38 LYS C C 1
ATOM 2297 O O . LYS C 2 17 ? -0.723 -1.929 176.179 1.00 19.49 38 LYS C O 1
ATOM 2303 N N . ALA C 2 18 ? 0.466 -0.030 176.433 1.00 16.70 39 ALA C N 1
ATOM 2304 C CA . ALA C 2 18 ? 0.340 0.396 175.039 1.00 16.19 39 ALA C CA 1
ATOM 2305 C C . ALA C 2 18 ? 1.561 0.055 174.192 1.00 15.38 39 ALA C C 1
ATOM 2306 O O . ALA C 2 18 ? 1.717 0.605 173.097 1.00 16.59 39 ALA C O 1
ATOM 2308 N N . LYS C 2 19 ? 2.425 -0.863 174.651 1.00 15.14 40 LYS C N 1
ATOM 2309 C CA . LYS C 2 19 ? 3.692 -1.065 173.961 1.00 13.22 40 LYS C CA 1
ATOM 2310 C C . LYS C 2 19 ? 3.510 -1.618 172.547 1.00 15.13 40 LYS C C 1
ATOM 2311 O O . LYS C 2 19 ? 4.428 -1.502 171.732 1.00 14.64 40 LYS C O 1
ATOM 2317 N N . TYR C 2 20 ? 2.362 -2.221 172.241 1.00 15.18 41 TYR C N 1
ATOM 2318 C CA . TYR C 2 20 ? 2.092 -2.750 170.906 1.00 17.10 41 TYR C CA 1
ATOM 2319 C C . TYR C 2 20 ? 1.223 -1.824 170.070 1.00 14.02 41 TYR C C 1
ATOM 2320 O O . TYR C 2 20 ? 0.772 -2.227 168.994 1.00 14.78 41 TYR C O 1
ATOM 2329 N N . TYR C 2 21 ? 0.993 -0.591 170.530 1.00 12.09 42 TYR C N 1
ATOM 2330 C CA . TYR C 2 21 ? 0.063 0.311 169.846 1.00 13.88 42 TYR C CA 1
ATOM 2331 C C . TYR C 2 21 ? 0.459 0.532 168.388 1.00 16.74 42 TYR C C 1
ATOM 2332 O O . TYR C 2 21 ? -0.384 0.450 167.486 1.00 16.33 42 TYR C O 1
ATOM 2341 N N . SER C 2 22 ? 1.745 0.793 168.137 1.00 15.57 43 SER C N 1
ATOM 2342 C CA . SER C 2 22 ? 2.234 1.062 166.783 1.00 15.73 43 SER C CA 1
ATOM 2343 C C . SER C 2 22 ? 2.239 -0.196 165.921 1.00 16.25 43 SER C C 1
ATOM 2344 O O . SER C 2 22 ? 1.889 -0.141 164.736 1.00 15.05 43 SER C O 1
ATOM 2347 N N . ILE C 2 23 ? 2.639 -1.333 166.499 1.00 14.81 44 ILE C N 1
ATOM 2348 C CA . ILE C 2 23 ? 2.618 -2.607 165.778 1.00 16.54 44 ILE C CA 1
ATOM 2349 C C . ILE C 2 23 ? 1.204 -2.932 165.317 1.00 14.25 44 ILE C C 1
ATOM 2350 O O . ILE C 2 23 ? 0.981 -3.312 164.159 1.00 16.00 44 ILE C O 1
ATOM 2355 N N . LYS C 2 24 ? 0.225 -2.768 166.213 1.00 13.25 45 LYS C N 1
ATOM 2356 C CA . LYS C 2 24 ? -1.153 -3.113 165.888 1.00 16.03 45 LYS C CA 1
ATOM 2357 C C . LYS C 2 24 ? -1.767 -2.147 164.881 1.00 15.86 45 LYS C C 1
ATOM 2358 O O . LYS C 2 24 ? -2.585 -2.568 164.053 1.00 15.32 45 LYS C O 1
ATOM 2364 N N . LEU C 2 25 ? -1.418 -0.855 164.939 1.00 12.75 46 LEU C N 1
ATOM 2365 C CA . LEU C 2 25 ? -1.948 0.062 163.933 1.00 14.31 46 LEU C CA 1
ATOM 2366 C C . LEU C 2 25 ? -1.285 -0.174 162.584 1.00 11.45 46 LEU C C 1
ATOM 2367 O O . LEU C 2 25 ? -1.958 -0.090 161.546 1.00 12.25 46 LEU C O 1
ATOM 2372 N N . ASP C 2 26 ? 0.006 -0.536 162.585 1.00 10.15 47 ASP C N 1
ATOM 2373 C CA . ASP C 2 26 ? 0.678 -0.921 161.349 1.00 14.38 47 ASP C CA 1
ATOM 2374 C C . ASP C 2 26 ? -0.011 -2.123 160.714 1.00 15.50 47 ASP C C 1
ATOM 2375 O O . ASP C 2 26 ? -0.124 -2.205 159.485 1.00 14.21 47 ASP C O 1
ATOM 2380 N N . ALA C 2 27 ? -0.483 -3.060 161.538 1.00 12.63 48 ALA C N 1
ATOM 2381 C CA . ALA C 2 27 ? -1.149 -4.241 160.994 1.00 16.49 48 ALA C CA 1
ATOM 2382 C C . ALA C 2 27 ? -2.452 -3.867 160.301 1.00 15.67 48 ALA C C 1
ATOM 2383 O O . ALA C 2 27 ? -2.792 -4.445 159.262 1.00 15.63 48 ALA C O 1
ATOM 2385 N N . ILE C 2 28 ? -3.208 -2.920 160.866 1.00 14.78 49 ILE C N 1
ATOM 2386 C CA . ILE C 2 28 ? -4.401 -2.416 160.180 1.00 15.15 49 ILE C CA 1
ATOM 2387 C C . ILE C 2 28 ? -4.016 -1.765 158.853 1.00 13.12 49 ILE C C 1
ATOM 2388 O O . ILE C 2 28 ? -4.620 -2.028 157.805 1.00 14.25 49 ILE C O 1
ATOM 2393 N N . TYR C 2 29 ? -3.014 -0.890 158.883 1.00 11.78 50 TYR C N 1
ATOM 2394 C CA . TYR C 2 29 ? -2.588 -0.206 157.663 1.00 11.81 50 TYR C CA 1
ATOM 2395 C C . TYR C 2 29 ? -2.165 -1.201 156.588 1.00 15.05 50 TYR C C 1
ATOM 2396 O O . TYR C 2 29 ? -2.508 -1.035 155.411 1.00 11.76 50 TYR C O 1
ATOM 2405 N N . ASN C 2 30 ? -1.408 -2.233 156.969 1.00 11.45 51 ASN C N 1
ATOM 2406 C CA . ASN C 2 30 ? -0.881 -3.163 155.976 1.00 14.71 51 ASN C CA 1
ATOM 2407 C C . ASN C 2 30 ? -1.997 -3.933 155.288 1.00 14.66 51 ASN C C 1
ATOM 2408 O O . ASN C 2 30 ? -1.928 -4.186 154.077 1.00 14.86 51 ASN C O 1
ATOM 2413 N N . GLU C 2 31 ? -3.021 -4.331 156.050 1.00 14.77 52 GLU C N 1
ATOM 2414 C CA . GLU C 2 31 ? -4.139 -5.073 155.475 1.00 16.90 52 GLU C CA 1
ATOM 2415 C C . GLU C 2 31 ? -5.017 -4.190 154.592 1.00 16.68 52 GLU C C 1
ATOM 2416 O O . GLU C 2 31 ? -5.657 -4.685 153.651 1.00 16.84 52 GLU C O 1
ATOM 2422 N N . CYS C 2 32 ? -5.046 -2.889 154.853 1.00 11.81 53 CYS C N 1
ATOM 2423 C CA . CYS C 2 32 ? -6.013 -2.015 154.194 1.00 11.44 53 CYS C CA 1
ATOM 2424 C C . CYS C 2 32 ? -5.432 -1.183 153.053 1.00 14.14 53 CYS C C 1
ATOM 2425 O O . CYS C 2 32 ? -6.208 -0.624 152.271 1.00 11.23 53 CYS C O 1
ATOM 2428 N N . THR C 2 33 ? -4.105 -1.085 152.921 1.00 11.30 54 THR C N 1
ATOM 2429 C CA . THR C 2 33 ? -3.564 -0.047 152.054 1.00 11.57 54 THR C CA 1
ATOM 2430 C C . THR C 2 33 ? -3.846 -0.333 150.580 1.00 12.37 54 THR C C 1
ATOM 2431 O O . THR C 2 33 ? -4.133 0.596 149.818 1.00 9.73 54 THR C O 1
ATOM 2435 N N . GLY C 2 34 ? -3.774 -1.600 150.151 1.00 11.33 55 GLY C N 1
ATOM 2436 C CA . GLY C 2 34 ? -4.141 -1.919 148.776 1.00 11.86 55 GLY C CA 1
ATOM 2437 C C . GLY C 2 34 ? -5.594 -1.596 148.473 1.00 11.99 55 GLY C C 1
ATOM 2438 O O . GLY C 2 34 ? -5.919 -1.118 147.388 1.00 11.14 55 GLY C O 1
ATOM 2439 N N . ALA C 2 35 ? -6.489 -1.869 149.426 1.00 11.87 56 ALA C N 1
ATOM 2440 C CA . ALA C 2 35 ? -7.903 -1.546 149.253 1.00 13.31 56 ALA C CA 1
ATOM 2441 C C . ALA C 2 35 ? -8.121 -0.037 149.207 1.00 12.88 56 ALA C C 1
ATOM 2442 O O . ALA C 2 35 ? -8.884 0.469 148.373 1.00 10.31 56 ALA C O 1
ATOM 2444 N N . TYR C 2 36 ? -7.475 0.692 150.129 1.00 9.19 57 TYR C N 1
ATOM 2445 C CA . TYR C 2 36 ? -7.490 2.151 150.101 1.00 10.33 57 TYR C CA 1
ATOM 2446 C C . TYR C 2 36 ? -6.997 2.680 148.754 1.00 11.30 57 TYR C C 1
ATOM 2447 O O . TYR C 2 36 ? -7.617 3.584 148.170 1.00 8.51 57 TYR C O 1
ATOM 2456 N N . ASN C 2 37 ? -5.891 2.108 148.240 1.00 8.48 58 ASN C N 1
ATOM 2457 C CA . ASN C 2 37 ? -5.333 2.538 146.959 1.00 9.18 58 ASN C CA 1
ATOM 2458 C C . ASN C 2 37 ? -6.304 2.282 145.814 1.00 7.77 58 ASN C C 1
ATOM 2459 O O . ASN C 2 37 ? -6.442 3.115 144.911 1.00 8.91 58 ASN C O 1
ATOM 2464 N N . ASP C 2 38 ? -6.970 1.121 145.814 1.00 9.35 59 ASP C N 1
ATOM 2465 C CA . ASP C 2 38 ? -7.931 0.839 144.744 1.00 9.05 59 ASP C CA 1
ATOM 2466 C C . ASP C 2 38 ? -9.076 1.844 144.758 1.00 9.00 59 ASP C C 1
ATOM 2467 O O . ASP C 2 38 ? -9.509 2.319 143.702 1.00 8.64 59 ASP C O 1
ATOM 2472 N N . ILE C 2 39 ? -9.588 2.171 145.947 1.00 9.77 60 ILE C N 1
ATOM 2473 C CA . ILE C 2 39 ? -10.689 3.129 146.053 1.00 9.88 60 ILE C CA 1
ATOM 2474 C C . ILE C 2 39 ? -10.250 4.502 145.560 1.00 9.15 60 ILE C C 1
ATOM 2475 O O . ILE C 2 39 ? -10.972 5.172 144.811 1.00 8.15 60 ILE C O 1
ATOM 2480 N N . MET C 2 40 ? -9.073 4.958 146.004 1.00 8.73 61 MET C N 1
ATOM 2481 C CA . MET C 2 40 ? -8.592 6.273 145.598 1.00 10.37 61 MET C CA 1
ATOM 2482 C C . MET C 2 40 ? -8.322 6.312 144.096 1.00 10.91 61 MET C C 1
ATOM 2483 O O . MET C 2 40 ? -8.554 7.338 143.444 1.00 12.34 61 MET C O 1
ATOM 2488 N N . THR C 2 41 ? -7.807 5.209 143.536 1.00 8.89 62 THR C N 1
ATOM 2489 C CA . THR C 2 41 ? -7.547 5.142 142.092 1.00 7.60 62 THR C CA 1
ATOM 2490 C C . THR C 2 41 ? -8.843 5.322 141.302 1.00 11.61 62 THR C C 1
ATOM 2491 O O . THR C 2 41 ? -8.899 6.079 140.324 1.00 11.00 62 THR C O 1
ATOM 2495 N N . TYR C 2 42 ? -9.896 4.608 141.720 1.00 9.38 63 TYR C N 1
ATOM 2496 C CA . TYR C 2 42 ? -11.216 4.697 141.094 1.00 9.93 63 TYR C CA 1
ATOM 2497 C C . TYR C 2 42 ? -11.839 6.076 141.285 1.00 10.81 63 TYR C C 1
ATOM 2498 O O . TYR C 2 42 ? -12.438 6.633 140.357 1.00 10.10 63 TYR C O 1
ATOM 2507 N N . SER C 2 43 ? -11.717 6.640 142.486 1.00 10.17 64 SER C N 1
ATOM 2508 C CA . SER C 2 43 ? -12.384 7.900 142.792 1.00 12.36 64 SER C CA 1
ATOM 2509 C C . SER C 2 43 ? -11.678 9.082 142.144 1.00 15.75 64 SER C C 1
ATOM 2510 O O . SER C 2 43 ? -12.337 10.027 141.696 1.00 17.30 64 SER C O 1
ATOM 2513 N N . GLU C 2 44 ? -10.346 9.041 142.053 1.00 14.64 65 GLU C N 1
ATOM 2514 C CA . GLU C 2 44 ? -9.589 10.183 141.554 1.00 15.50 65 GLU C CA 1
ATOM 2515 C C . GLU C 2 44 ? -9.384 10.182 140.044 1.00 16.02 65 GLU C C 1
ATOM 2516 O O . GLU C 2 44 ? -9.256 11.258 139.457 1.00 21.29 65 GLU C O 1
ATOM 2522 N N . GLY C 2 45 ? -9.333 9.023 139.398 1.00 13.28 66 GLY C N 1
ATOM 2523 C CA . GLY C 2 45 ? -9.002 8.976 137.980 1.00 15.36 66 GLY C CA 1
ATOM 2524 C C . GLY C 2 45 ? -10.048 8.275 137.133 1.00 15.59 66 GLY C C 1
ATOM 2525 O O . GLY C 2 45 ? -11.188 8.119 137.568 1.00 12.59 66 GLY C O 1
ATOM 2526 N N . THR C 2 46 ? -9.681 7.826 135.934 1.00 10.66 67 THR C N 1
ATOM 2527 C CA . THR C 2 46 ? -10.646 7.188 135.045 1.00 13.00 67 THR C CA 1
ATOM 2528 C C . THR C 2 46 ? -10.818 5.692 135.284 1.00 14.17 67 THR C C 1
ATOM 2529 O O . THR C 2 46 ? -11.746 5.100 134.719 1.00 13.23 67 THR C O 1
ATOM 2533 N N . PHE C 2 47 ? -9.961 5.064 136.094 1.00 12.77 68 PHE C N 1
ATOM 2534 C CA . PHE C 2 47 ? -10.138 3.660 136.453 1.00 12.70 68 PHE C CA 1
ATOM 2535 C C . PHE C 2 47 ? -11.591 3.393 136.853 1.00 14.76 68 PHE C C 1
ATOM 2536 O O . PHE C 2 47 ? -12.175 4.143 137.637 1.00 12.81 68 PHE C O 1
ATOM 2544 N N . SER C 2 48 ? -12.183 2.331 136.290 1.00 13.74 69 SER C N 1
ATOM 2545 C CA . SER C 2 48 ? -13.633 2.152 136.358 1.00 14.38 69 SER C CA 1
ATOM 2546 C C . SER C 2 48 ? -14.080 0.748 136.758 1.00 16.69 69 SER C C 1
ATOM 2547 O O . SER C 2 48 ? -15.271 0.442 136.639 1.00 15.89 69 SER C O 1
ATOM 2550 N N . ASP C 2 49 ? -13.182 -0.101 137.244 1.00 15.52 70 ASP C N 1
ATOM 2551 C CA . ASP C 2 49 ? -13.515 -1.492 137.562 1.00 17.76 70 ASP C CA 1
ATOM 2552 C C . ASP C 2 49 ? -14.263 -1.540 138.887 1.00 16.45 70 ASP C C 1
ATOM 2553 O O . ASP C 2 49 ? -13.661 -1.511 139.966 1.00 16.05 70 ASP C O 1
ATOM 2558 N N . GLN C 2 50 ? -15.587 -1.665 138.807 1.00 17.47 71 GLN C N 1
ATOM 2559 C CA . GLN C 2 50 ? -16.399 -1.600 140.015 1.00 16.72 71 GLN C CA 1
ATOM 2560 C C . GLN C 2 50 ? -16.264 -2.871 140.839 1.00 16.23 71 GLN C C 1
ATOM 2561 O O . GLN C 2 50 ? -16.339 -2.823 142.073 1.00 19.28 71 GLN C O 1
ATOM 2567 N N . SER C 2 51 ? -16.035 -4.010 140.180 1.00 19.51 72 SER C N 1
ATOM 2568 C CA . SER C 2 51 ? -15.826 -5.257 140.909 1.00 21.21 72 SER C CA 1
ATOM 2569 C C . SER C 2 51 ? -14.618 -5.153 141.833 1.00 22.31 72 SER C C 1
ATOM 2570 O O . SER C 2 51 ? -14.662 -5.600 142.991 1.00 19.44 72 SER C O 1
ATOM 2573 N N . LYS C 2 52 ? -13.538 -4.545 141.340 1.00 16.54 73 LYS C N 1
ATOM 2574 C CA . LYS C 2 52 ? -12.341 -4.340 142.151 1.00 19.11 73 LYS C CA 1
ATOM 2575 C C . LYS C 2 52 ? -12.622 -3.438 143.344 1.00 16.95 73 LYS C C 1
ATOM 2576 O O . LYS C 2 52 ? -12.095 -3.662 144.446 1.00 18.10 73 LYS C O 1
ATOM 2582 N N . VAL C 2 53 ? -13.426 -2.392 143.146 1.00 17.01 74 VAL C N 1
ATOM 2583 C CA . VAL C 2 53 ? -13.723 -1.484 144.249 1.00 15.22 74 VAL C CA 1
ATOM 2584 C C . VAL C 2 53 ? -14.634 -2.164 145.265 1.00 14.52 74 VAL C C 1
ATOM 2585 O O . VAL C 2 53 ? -14.496 -1.960 146.476 1.00 15.91 74 VAL C O 1
ATOM 2589 N N . ASN C 2 54 ? -15.569 -2.989 144.796 1.00 14.79 75 ASN C N 1
ATOM 2590 C CA . ASN C 2 54 ? -16.370 -3.789 145.723 1.00 17.71 75 ASN C CA 1
ATOM 2591 C C . ASN C 2 54 ? -15.491 -4.699 146.580 1.00 16.98 75 ASN C C 1
ATOM 2592 O O . ASN C 2 54 ? -15.725 -4.838 147.787 1.00 19.44 75 ASN C O 1
ATOM 2597 N N . GLN C 2 55 ? -14.474 -5.330 145.976 1.00 18.50 76 GLN C N 1
ATOM 2598 C CA . GLN C 2 55 ? -13.532 -6.134 146.756 1.00 15.21 76 GLN C CA 1
ATOM 2599 C C . GLN C 2 55 ? -12.774 -5.279 147.762 1.00 16.61 76 GLN C C 1
ATOM 2600 O O . GLN C 2 55 ? -12.465 -5.735 148.872 1.00 16.26 76 GLN C O 1
ATOM 2606 N N . ALA C 2 56 ? -12.437 -4.045 147.385 1.00 13.79 77 ALA C N 1
ATOM 2607 C CA . ALA C 2 56 ? -11.743 -3.163 148.320 1.00 13.80 77 ALA C CA 1
ATOM 2608 C C . ALA C 2 56 ? -12.616 -2.870 149.535 1.00 14.45 77 ALA C C 1
ATOM 2609 O O . ALA C 2 56 ? -12.156 -2.940 150.687 1.00 15.34 77 ALA C O 1
ATOM 2611 N N . ILE C 2 57 ? -13.886 -2.537 149.300 1.00 12.53 78 ILE C N 1
ATOM 2612 C CA . ILE C 2 57 ? -14.790 -2.237 150.411 1.00 15.36 78 ILE C CA 1
ATOM 2613 C C . ILE C 2 57 ? -14.936 -3.464 151.305 1.00 16.59 78 ILE C C 1
ATOM 2614 O O . ILE C 2 57 ? -14.999 -3.358 152.543 1.00 15.36 78 ILE C O 1
ATOM 2619 N N . SER C 2 58 ? -14.944 -4.653 150.695 1.00 19.37 79 SER C N 1
ATOM 2620 C CA . SER C 2 58 ? -15.069 -5.883 151.470 1.00 18.68 79 SER C CA 1
ATOM 2621 C C . SER C 2 58 ? -13.909 -6.056 152.450 1.00 20.76 79 SER C C 1
ATOM 2622 O O . SER C 2 58 ? -14.099 -6.582 153.554 1.00 18.48 79 SER C O 1
ATOM 2625 N N . ILE C 2 59 ? -12.702 -5.624 152.066 1.00 15.56 80 ILE C N 1
ATOM 2626 C CA . ILE C 2 59 ? -11.558 -5.690 152.983 1.00 17.90 80 ILE C CA 1
ATOM 2627 C C . ILE C 2 59 ? -11.844 -4.909 154.263 1.00 15.95 80 ILE C C 1
ATOM 2628 O O . ILE C 2 59 ? -11.511 -5.355 155.373 1.00 16.35 80 ILE C O 1
ATOM 2633 N N . PHE C 2 60 ? -12.444 -3.722 154.134 1.00 17.60 81 PHE C N 1
ATOM 2634 C CA . PHE C 2 60 ? -12.730 -2.912 155.314 1.00 14.53 81 PHE C CA 1
ATOM 2635 C C . PHE C 2 60 ? -13.880 -3.472 156.128 1.00 19.02 81 PHE C C 1
ATOM 2636 O O . PHE C 2 60 ? -13.963 -3.178 157.325 1.00 18.17 81 PHE C O 1
ATOM 2644 N N . LYS C 2 61 ? -14.760 -4.267 155.507 1.00 15.71 82 LYS C N 1
ATOM 2645 C CA . LYS C 2 61 ? -16.034 -4.657 156.103 1.00 19.27 82 LYS C CA 1
ATOM 2646 C C . LYS C 2 61 ? -16.099 -6.107 156.572 1.00 20.16 82 LYS C C 1
ATOM 2647 O O . LYS C 2 61 ? -16.804 -6.390 157.544 1.00 17.44 82 LYS C O 1
ATOM 2653 N N . LYS C 2 62 ? -15.384 -7.021 155.922 1.00 18.03 83 LYS C N 1
ATOM 2654 C CA . LYS C 2 62 ? -15.596 -8.447 156.153 1.00 18.51 83 LYS C CA 1
ATOM 2655 C C . LYS C 2 62 ? -15.394 -8.797 157.622 1.00 19.00 83 LYS C C 1
ATOM 2656 O O . LYS C 2 62 ? -14.420 -8.363 158.245 1.00 16.65 83 LYS C O 1
ATOM 2662 N N . ASP C 2 63 ? -16.339 -9.560 158.176 1.00 20.65 84 ASP C N 1
ATOM 2663 C CA . ASP C 2 63 ? -16.285 -10.058 159.552 1.00 19.38 84 ASP C CA 1
ATOM 2664 C C . ASP C 2 63 ? -16.134 -8.945 160.579 1.00 21.19 84 ASP C C 1
ATOM 2665 O O . ASP C 2 63 ? -15.740 -9.207 161.724 1.00 19.17 84 ASP C O 1
ATOM 2670 N N . ASN C 2 64 ? -16.442 -7.706 160.190 1.00 19.00 85 ASN C N 1
ATOM 2671 C CA . ASN C 2 64 ? -16.276 -6.538 161.052 1.00 16.94 85 ASN C CA 1
ATOM 2672 C C . ASN C 2 64 ? -14.865 -6.460 161.631 1.00 15.43 85 ASN C C 1
ATOM 2673 O O . ASN C 2 64 ? -14.644 -5.870 162.691 1.00 17.02 85 ASN C O 1
ATOM 2678 N N . LYS C 2 65 ? -13.889 -7.031 160.925 1.00 17.77 86 LYS C N 1
ATOM 2679 C CA . LYS C 2 65 ? -12.576 -7.219 161.532 1.00 18.83 86 LYS C CA 1
ATOM 2680 C C . LYS C 2 65 ? -11.875 -5.888 161.762 1.00 20.50 86 LYS C C 1
ATOM 2681 O O . LYS C 2 65 ? -11.349 -5.638 162.851 1.00 16.70 86 LYS C O 1
ATOM 2687 N N . ILE C 2 66 ? -11.862 -5.017 160.750 1.00 19.57 87 ILE C N 1
ATOM 2688 C CA . ILE C 2 66 ? -11.115 -3.768 160.853 1.00 15.49 87 ILE C CA 1
ATOM 2689 C C . ILE C 2 66 ? -11.729 -2.861 161.918 1.00 17.19 87 ILE C C 1
ATOM 2690 O O . ILE C 2 66 ? -11.011 -2.268 162.732 1.00 16.28 87 ILE C O 1
ATOM 2695 N N . VAL C 2 67 ? -13.061 -2.746 161.943 1.00 13.21 88 VAL C N 1
ATOM 2696 C CA . VAL C 2 67 ? -13.713 -1.954 162.984 1.00 17.92 88 VAL C CA 1
ATOM 2697 C C . VAL C 2 67 ? -13.324 -2.475 164.362 1.00 19.81 88 VAL C C 1
ATOM 2698 O O . VAL C 2 67 ? -12.942 -1.708 165.256 1.00 14.76 88 VAL C O 1
ATOM 2702 N N . ASN C 2 68 ? -13.364 -3.797 164.541 1.00 17.93 89 ASN C N 1
ATOM 2703 C CA . ASN C 2 68 ? -13.041 -4.332 165.859 1.00 19.22 89 ASN C CA 1
ATOM 2704 C C . ASN C 2 68 ? -11.546 -4.264 166.178 1.00 17.59 89 ASN C C 1
ATOM 2705 O O . ASN C 2 68 ? -11.188 -4.240 167.357 1.00 16.71 89 ASN C O 1
ATOM 2710 N N . LYS C 2 69 ? -10.661 -4.209 165.175 1.00 16.59 90 LYS C N 1
ATOM 2711 C CA . LYS C 2 69 ? -9.253 -3.949 165.473 1.00 18.00 90 LYS C CA 1
ATOM 2712 C C . LYS C 2 69 ? -9.056 -2.511 165.936 1.00 17.03 90 LYS C C 1
ATOM 2713 O O . LYS C 2 69 ? -8.215 -2.238 166.802 1.00 15.78 90 LYS C O 1
ATOM 2719 N N . PHE C 2 70 ? -9.826 -1.574 165.379 1.00 13.49 91 PHE C N 1
ATOM 2720 C CA . PHE C 2 70 ? -9.786 -0.207 165.890 1.00 14.03 91 PHE C CA 1
ATOM 2721 C C . PHE C 2 70 ? -10.327 -0.141 167.313 1.00 14.38 91 PHE C C 1
ATOM 2722 O O . PHE C 2 70 ? -9.812 0.615 168.149 1.00 16.73 91 PHE C O 1
ATOM 2730 N N . LYS C 2 71 ? -11.369 -0.925 167.611 1.00 14.94 92 LYS C N 1
ATOM 2731 C CA . LYS C 2 71 ? -11.924 -0.915 168.963 1.00 16.11 92 LYS C CA 1
ATOM 2732 C C . LYS C 2 71 ? -10.936 -1.489 169.967 1.00 21.27 92 LYS C C 1
ATOM 2733 O O . LYS C 2 71 ? -10.934 -1.075 171.133 1.00 18.77 92 LYS C O 1
ATOM 2739 N N . GLU C 2 72 ? -10.095 -2.434 169.536 1.00 16.03 93 GLU C N 1
ATOM 2740 C CA . GLU C 2 72 ? -9.042 -2.944 170.411 1.00 19.16 93 GLU C CA 1
ATOM 2741 C C . GLU C 2 72 ? -8.078 -1.835 170.828 1.00 21.16 93 GLU C C 1
ATOM 2742 O O . GLU C 2 72 ? -7.666 -1.757 171.997 1.00 17.83 93 GLU C O 1
ATOM 2748 N N . LEU C 2 73 ? -7.684 -0.982 169.882 1.00 18.18 94 LEU C N 1
ATOM 2749 C CA . LEU C 2 73 ? -6.797 0.124 170.212 1.00 17.53 94 LEU C CA 1
ATOM 2750 C C . LEU C 2 73 ? -7.511 1.145 171.076 1.00 18.76 94 LEU C C 1
ATOM 2751 O O . LEU C 2 73 ? -6.905 1.733 171.980 1.00 18.95 94 LEU C O 1
ATOM 2756 N N . GLU C 2 74 ? -8.806 1.360 170.818 1.00 16.20 95 GLU C N 1
ATOM 2757 C CA . GLU C 2 74 ? -9.587 2.264 171.655 1.00 18.71 95 GLU C CA 1
ATOM 2758 C C . GLU C 2 74 ? -9.570 1.810 173.113 1.00 20.65 95 GLU C C 1
ATOM 2759 O O . GLU C 2 74 ? -9.483 2.641 174.023 1.00 21.41 95 GLU C O 1
ATOM 2765 N N . LYS C 2 75 ? -9.633 0.496 173.349 1.00 18.91 96 LYS C N 1
ATOM 2766 C CA . LYS C 2 75 ? -9.598 -0.027 174.717 1.00 24.47 96 LYS C CA 1
ATOM 2767 C C . LYS C 2 75 ? -8.324 0.388 175.448 1.00 27.05 96 LYS C C 1
ATOM 2768 O O . LYS C 2 75 ? -8.351 0.643 176.659 1.00 24.49 96 LYS C O 1
ATOM 2774 N N . ILE C 2 76 ? -7.199 0.458 174.732 1.00 21.69 97 ILE C N 1
ATOM 2775 C CA . ILE C 2 76 ? -5.918 0.729 175.382 1.00 22.21 97 ILE C CA 1
ATOM 2776 C C . ILE C 2 76 ? -5.885 2.142 175.943 1.00 23.63 97 ILE C C 1
ATOM 2777 O O . ILE C 2 76 ? -5.321 2.382 177.017 1.00 25.80 97 ILE C O 1
ATOM 2782 N N . ILE C 2 77 ? -6.492 3.100 175.242 1.00 20.79 98 ILE C N 1
ATOM 2783 C CA . ILE C 2 77 ? -6.394 4.505 175.638 1.00 19.66 98 ILE C CA 1
ATOM 2784 C C . ILE C 2 77 ? -7.640 5.001 176.365 1.00 24.21 98 ILE C C 1
ATOM 2785 O O . ILE C 2 77 ? -7.634 6.133 176.867 1.00 21.51 98 ILE C O 1
ATOM 2790 N N . GLU C 2 78 ? -8.694 4.182 176.459 1.00 22.67 99 GLU C N 1
ATOM 2791 C CA . GLU C 2 78 ? -9.972 4.633 177.006 1.00 27.83 99 GLU C CA 1
ATOM 2792 C C . GLU C 2 78 ? -9.855 5.104 178.454 1.00 26.80 99 GLU C C 1
ATOM 2793 O O . GLU C 2 78 ? -10.582 6.015 178.872 1.00 24.11 99 GLU C O 1
ATOM 2799 N N . GLU C 2 79 ? -8.948 4.508 179.230 1.00 28.77 100 GLU C N 1
ATOM 2800 C CA . GLU C 2 79 ? -8.745 4.956 180.603 1.00 30.97 100 GLU C CA 1
ATOM 2801 C C . GLU C 2 79 ? -8.297 6.412 180.654 1.00 31.50 100 GLU C C 1
ATOM 2802 O O . GLU C 2 79 ? -8.689 7.154 181.564 1.00 28.61 100 GLU C O 1
ATOM 2808 N N . TYR C 2 80 ? -7.515 6.852 179.672 1.00 22.94 101 TYR C N 1
ATOM 2809 C CA . TYR C 2 80 ? -6.901 8.170 179.721 1.00 22.10 101 TYR C CA 1
ATOM 2810 C C . TYR C 2 80 ? -7.610 9.214 178.870 1.00 24.44 101 TYR C C 1
ATOM 2811 O O . TYR C 2 80 ? -7.613 10.392 179.242 1.00 24.55 101 TYR C O 1
ATOM 2820 N N . LYS C 2 81 ? -8.209 8.814 177.745 1.00 25.63 102 LYS C N 1
ATOM 2821 C CA . LYS C 2 81 ? -8.943 9.711 176.851 1.00 26.62 102 LYS C CA 1
ATOM 2822 C C . LYS C 2 81 ? -10.295 9.077 176.546 1.00 24.28 102 LYS C C 1
ATOM 2823 O O . LYS C 2 81 ? -10.531 8.600 175.428 1.00 23.85 102 LYS C O 1
ATOM 2829 N N . PRO C 2 82 ? -11.217 9.070 177.522 1.00 30.22 103 PRO C N 1
ATOM 2830 C CA . PRO C 2 82 ? -12.406 8.194 177.420 1.00 31.38 103 PRO C CA 1
ATOM 2831 C C . PRO C 2 82 ? -13.174 8.236 176.100 1.00 28.56 103 PRO C C 1
ATOM 2832 O O . PRO C 2 82 ? -13.389 7.181 175.491 1.00 37.54 103 PRO C O 1
ATOM 2836 N N . MET C 2 83 ? -13.596 9.401 175.627 1.00 29.39 104 MET C N 1
ATOM 2837 C CA . MET C 2 83 ? -14.421 9.424 174.421 1.00 30.42 104 MET C CA 1
ATOM 2838 C C . MET C 2 83 ? -13.702 10.033 173.219 1.00 28.71 104 MET C C 1
ATOM 2839 O O . MET C 2 83 ? -14.363 10.476 172.271 1.00 26.20 104 MET C O 1
ATOM 2844 N N . PHE C 2 84 ? -12.362 10.030 173.230 1.00 24.69 105 PHE C N 1
ATOM 2845 C CA . PHE C 2 84 ? -11.589 10.684 172.174 1.00 24.43 105 PHE C CA 1
ATOM 2846 C C . PHE C 2 84 ? -11.901 10.101 170.795 1.00 24.65 105 PHE C C 1
ATOM 2847 O O . PHE C 2 84 ? -12.011 10.845 169.812 1.00 21.80 105 PHE C O 1
ATOM 2855 N N . LEU C 2 85 ? -12.055 8.778 170.704 1.00 18.30 106 LEU C N 1
ATOM 2856 C CA . LEU C 2 85 ? -12.226 8.101 169.420 1.00 20.23 106 LEU C CA 1
ATOM 2857 C C . LEU C 2 85 ? -13.673 7.733 169.118 1.00 25.24 106 LEU C C 1
ATOM 2858 O O . LEU C 2 85 ? -13.950 7.201 168.036 1.00 22.46 106 LEU C O 1
ATOM 2863 N N . SER C 2 86 ? -14.601 8.018 170.038 1.00 22.01 107 SER C N 1
ATOM 2864 C CA . SER C 2 86 ? -15.956 7.478 169.945 1.00 24.56 107 SER C CA 1
ATOM 2865 C C . SER C 2 86 ? -16.663 7.902 168.660 1.00 19.53 107 SER C C 1
ATOM 2866 O O . SER C 2 86 ? -17.197 7.058 167.929 1.00 23.79 107 SER C O 1
ATOM 2869 N N . LYS C 2 87 ? -16.701 9.208 168.376 1.00 20.62 108 LYS C N 1
ATOM 2870 C CA . LYS C 2 87 ? -17.436 9.682 167.202 1.00 21.65 108 LYS C CA 1
ATOM 2871 C C . LYS C 2 87 ? -16.815 9.171 165.906 1.00 21.95 108 LYS C C 1
ATOM 2872 O O . LYS C 2 87 ? -17.530 8.855 164.946 1.00 19.37 108 LYS C O 1
ATOM 2878 N N . LEU C 2 88 ? -15.485 9.077 165.858 1.00 19.56 109 LEU C N 1
ATOM 2879 C CA . LEU C 2 88 ? -14.817 8.682 164.621 1.00 20.09 109 LEU C CA 1
ATOM 2880 C C . LEU C 2 88 ? -14.967 7.192 164.349 1.00 20.00 109 LEU C C 1
ATOM 2881 O O . LEU C 2 88 ? -15.040 6.779 163.185 1.00 18.52 109 LEU C O 1
ATOM 2886 N N . ILE C 2 89 ? -14.983 6.358 165.394 1.00 16.16 110 ILE C N 1
ATOM 2887 C CA . ILE C 2 89 ? -15.272 4.946 165.155 1.00 16.34 110 ILE C CA 1
ATOM 2888 C C . ILE C 2 89 ? -16.730 4.776 164.734 1.00 17.21 110 ILE C C 1
ATOM 2889 O O . ILE C 2 89 ? -17.034 4.049 163.779 1.00 19.45 110 ILE C O 1
ATOM 2894 N N . ASP C 2 90 ? -17.648 5.477 165.409 1.00 18.83 111 ASP C N 1
ATOM 2895 C CA . ASP C 2 90 ? -19.061 5.440 165.032 1.00 19.77 111 ASP C CA 1
ATOM 2896 C C . ASP C 2 90 ? -19.261 5.876 163.580 1.00 19.26 111 ASP C C 1
ATOM 2897 O O . ASP C 2 90 ? -20.009 5.239 162.826 1.00 20.47 111 ASP C O 1
ATOM 2902 N N . ASP C 2 91 ? -18.638 6.994 163.186 1.00 19.60 112 ASP C N 1
ATOM 2903 C CA . ASP C 2 91 ? -18.765 7.465 161.804 1.00 16.95 112 ASP C CA 1
ATOM 2904 C C . ASP C 2 91 ? -18.263 6.423 160.815 1.00 20.46 112 ASP C C 1
ATOM 2905 O O . ASP C 2 91 ? -18.876 6.202 159.762 1.00 19.33 112 ASP C O 1
ATOM 2910 N N . PHE C 2 92 ? -17.128 5.791 161.120 1.00 19.05 113 PHE C N 1
ATOM 2911 C CA . PHE C 2 92 ? -16.563 4.810 160.202 1.00 18.11 113 PHE C CA 1
ATOM 2912 C C . PHE C 2 92 ? -17.471 3.592 160.083 1.00 20.62 113 PHE C C 1
ATOM 2913 O O . PHE C 2 92 ? -17.710 3.088 158.977 1.00 18.30 113 PHE C O 1
ATOM 2921 N N . ALA C 2 93 ? -17.992 3.110 161.215 1.00 15.80 114 ALA C N 1
ATOM 2922 C CA . ALA C 2 93 ? -18.902 1.970 161.186 1.00 20.92 114 ALA C CA 1
ATOM 2923 C C . ALA C 2 93 ? -20.170 2.297 160.406 1.00 19.95 114 ALA C C 1
ATOM 2924 O O . ALA C 2 93 ? -20.694 1.445 159.681 1.00 19.55 114 ALA C O 1
ATOM 2926 N N . ILE C 2 94 ? -20.668 3.530 160.530 1.00 16.63 115 ILE C N 1
ATOM 2927 C CA . ILE C 2 94 ? -21.861 3.930 159.787 1.00 18.77 115 ILE C CA 1
ATOM 2928 C C . ILE C 2 94 ? -21.577 3.964 158.288 1.00 21.13 115 ILE C C 1
ATOM 2929 O O . ILE C 2 94 ? -22.396 3.507 157.482 1.00 19.13 115 ILE C O 1
ATOM 2934 N N . GLU C 2 95 ? -20.415 4.498 157.885 1.00 18.52 116 GLU C N 1
ATOM 2935 C CA . GLU C 2 95 ? -20.092 4.537 156.457 1.00 20.49 116 GLU C CA 1
ATOM 2936 C C . GLU C 2 95 ? -20.009 3.136 155.875 1.00 20.92 116 GLU C C 1
ATOM 2937 O O . GLU C 2 95 ? -20.429 2.903 154.734 1.00 19.94 116 GLU C O 1
ATOM 2943 N N . LEU C 2 96 ? -19.471 2.185 156.641 1.00 16.11 117 LEU C N 1
ATOM 2944 C CA . LEU C 2 96 ? -19.387 0.816 156.144 1.00 20.41 117 LEU C CA 1
ATOM 2945 C C . LEU C 2 96 ? -20.769 0.180 156.048 1.00 25.19 117 LEU C C 1
ATOM 2946 O O . LEU C 2 96 ? -21.033 -0.610 155.132 1.00 23.03 117 LEU C O 1
ATOM 2951 N N . ASP C 2 97 ? -21.660 0.507 156.993 1.00 22.29 118 ASP C N 1
ATOM 2952 C CA . ASP C 2 97 ? -23.024 -0.012 156.930 1.00 26.44 118 ASP C CA 1
ATOM 2953 C C . ASP C 2 97 ? -23.794 0.558 155.748 1.00 26.27 118 ASP C C 1
ATOM 2954 O O . ASP C 2 97 ? -24.691 -0.111 155.218 1.00 26.36 118 ASP C O 1
ATOM 2959 N N . GLN C 2 98 ? -23.484 1.792 155.339 1.00 20.83 119 GLN C N 1
ATOM 2960 C CA . GLN C 2 98 ? -24.163 2.405 154.207 1.00 24.63 119 GLN C CA 1
ATOM 2961 C C . GLN C 2 98 ? -23.666 1.883 152.865 1.00 27.86 119 GLN C C 1
ATOM 2962 O O . GLN C 2 98 ? -24.270 2.202 151.835 1.00 27.83 119 GLN C O 1
ATOM 2968 N N . ALA C 2 99 ? -22.596 1.092 152.843 1.00 21.99 120 ALA C N 1
ATOM 2969 C CA . ALA C 2 99 ? -22.080 0.511 151.604 1.00 27.11 120 ALA C CA 1
ATOM 2970 C C . ALA C 2 99 ? -22.649 -0.902 151.469 1.00 32.41 120 ALA C C 1
ATOM 2971 O O . ALA C 2 99 ? -22.057 -1.880 151.923 1.00 32.97 120 ALA C O 1
ATOM 2973 N N . VAL C 2 100 ? -23.805 -1.004 150.820 1.00 33.89 121 VAL C N 1
ATOM 2974 C CA . VAL C 2 100 ? -24.476 -2.288 150.647 1.00 35.62 121 VAL C CA 1
ATOM 2975 C C . VAL C 2 100 ? -23.793 -3.066 149.530 1.00 40.17 121 VAL C C 1
ATOM 2976 O O . VAL C 2 100 ? -23.251 -2.486 148.582 1.00 42.57 121 VAL C O 1
ATOM 2980 N N . ASP C 2 101 ? -23.811 -4.396 149.655 1.00 43.42 122 ASP C N 1
ATOM 2981 C CA . ASP C 2 101 ? -23.054 -5.282 148.776 1.00 42.66 122 ASP C CA 1
ATOM 2982 C C . ASP C 2 101 ? -23.271 -4.955 147.302 1.00 43.16 122 ASP C C 1
ATOM 2983 O O . ASP C 2 101 ? -24.399 -4.717 146.865 1.00 42.74 122 ASP C O 1
ATOM 2985 N N . ASN C 2 102 ? -22.168 -4.931 146.548 1.00 38.88 123 ASN C N 1
ATOM 2986 C CA . ASN C 2 102 ? -22.131 -4.674 145.107 1.00 38.93 123 ASN C CA 1
ATOM 2987 C C . ASN C 2 102 ? -22.558 -3.260 144.733 1.00 35.33 123 ASN C C 1
ATOM 2988 O O . ASN C 2 102 ? -22.833 -2.989 143.563 1.00 42.76 123 ASN C O 1
ATOM 2993 N N . ASP C 2 103 ? -22.613 -2.345 145.693 1.00 35.53 124 ASP C N 1
ATOM 2994 C CA . ASP C 2 103 ? -22.812 -0.925 145.425 1.00 31.96 124 ASP C CA 1
ATOM 2995 C C . ASP C 2 103 ? -21.568 -0.181 145.885 1.00 33.19 124 ASP C C 1
ATOM 2996 O O . ASP C 2 103 ? -21.209 -0.247 147.066 1.00 30.75 124 ASP C O 1
ATOM 3001 N N . VAL C 2 104 ? -20.913 0.525 144.963 1.00 27.18 125 VAL C N 1
ATOM 3002 C CA . VAL C 2 104 ? -19.653 1.190 145.266 1.00 22.19 125 VAL C CA 1
ATOM 3003 C C . VAL C 2 104 ? -19.811 2.701 145.364 1.00 19.86 125 VAL C C 1
ATOM 3004 O O . VAL C 2 104 ? -18.810 3.418 145.460 1.00 17.54 125 VAL C O 1
ATOM 3008 N N . SER C 2 105 ? -21.051 3.205 145.404 1.00 20.79 126 SER C N 1
ATOM 3009 C CA . SER C 2 105 ? -21.270 4.649 145.451 1.00 18.38 126 SER C CA 1
ATOM 3010 C C . SER C 2 105 ? -20.690 5.306 146.701 1.00 18.53 126 SER C C 1
ATOM 3011 O O . SER C 2 105 ? -20.420 6.512 146.677 1.00 19.35 126 SER C O 1
ATOM 3014 N N . ASN C 2 106 ? -20.485 4.556 147.783 1.00 15.35 127 ASN C N 1
ATOM 3015 C CA . ASN C 2 106 ? -19.967 5.113 149.024 1.00 18.21 127 ASN C CA 1
ATOM 3016 C C . ASN C 2 106 ? -18.475 4.884 149.215 1.00 15.57 127 ASN C C 1
ATOM 3017 O O . ASN C 2 106 ? -17.945 5.211 150.284 1.00 14.15 127 ASN C O 1
ATOM 3022 N N . ALA C 2 107 ? -17.787 4.359 148.194 1.00 15.67 128 ALA C N 1
ATOM 3023 C CA . ALA C 2 107 ? -16.396 3.937 148.332 1.00 15.08 128 ALA C CA 1
ATOM 3024 C C . ALA C 2 107 ? -15.502 5.042 148.887 1.00 11.71 128 ALA C C 1
ATOM 3025 O O . ALA C 2 107 ? -14.751 4.817 149.841 1.00 11.53 128 ALA C O 1
ATOM 3027 N N . ARG C 2 108 ? -15.537 6.236 148.279 1.00 12.55 129 ARG C N 1
ATOM 3028 C CA . ARG C 2 108 ? -14.623 7.299 148.701 1.00 15.29 129 ARG C CA 1
ATOM 3029 C C . ARG C 2 108 ? -14.892 7.736 150.140 1.00 16.82 129 ARG C C 1
ATOM 3030 O O . ARG C 2 108 ? -13.955 8.060 150.880 1.00 12.90 129 ARG C O 1
ATOM 3038 N N . HIS C 2 109 ? -16.162 7.782 150.546 1.00 15.08 130 HIS C N 1
ATOM 3039 C CA . HIS C 2 109 ? -16.471 8.131 151.934 1.00 17.32 130 HIS C CA 1
ATOM 3040 C C . HIS C 2 109 ? -15.908 7.101 152.907 1.00 14.36 130 HIS C C 1
ATOM 3041 O O . HIS C 2 109 ? -15.476 7.451 154.017 1.00 16.34 130 HIS C O 1
ATOM 3048 N N . VAL C 2 110 ? -15.915 5.824 152.522 1.00 12.47 131 VAL C N 1
ATOM 3049 C CA . VAL C 2 110 ? -15.334 4.796 153.384 1.00 12.25 131 VAL C CA 1
ATOM 3050 C C . VAL C 2 110 ? -13.835 5.020 153.540 1.00 13.96 131 VAL C C 1
ATOM 3051 O O . VAL C 2 110 ? -13.296 4.998 154.659 1.00 13.64 131 VAL C O 1
ATOM 3055 N N . ALA C 2 111 ? -13.140 5.250 152.421 1.00 13.37 132 ALA C N 1
ATOM 3056 C CA . ALA C 2 111 ? -11.701 5.508 152.491 1.00 13.21 132 ALA C CA 1
ATOM 3057 C C . ALA C 2 111 ? -11.398 6.764 153.301 1.00 13.65 132 ALA C C 1
ATOM 3058 O O . ALA C 2 111 ? -10.470 6.772 154.119 1.00 12.35 132 ALA C O 1
ATOM 3060 N N . ASP C 2 112 ? -12.175 7.835 153.098 1.00 12.95 133 ASP C N 1
ATOM 3061 C CA . ASP C 2 112 ? -11.899 9.076 153.818 1.00 14.08 133 ASP C CA 1
ATOM 3062 C C . ASP C 2 112 ? -12.142 8.898 155.312 1.00 13.39 133 ASP C C 1
ATOM 3063 O O . ASP C 2 112 ? -11.382 9.412 156.147 1.00 11.22 133 ASP C O 1
ATOM 3068 N N . SER C 2 113 ? -13.217 8.195 155.665 1.00 15.18 134 SER C N 1
ATOM 3069 C CA . SER C 2 113 ? -13.523 7.965 157.074 1.00 13.55 134 SER C CA 1
ATOM 3070 C C . SER C 2 113 ? -12.430 7.139 157.741 1.00 14.40 134 SER C C 1
ATOM 3071 O O . SER C 2 113 ? -12.030 7.420 158.888 1.00 14.10 134 SER C O 1
ATOM 3074 N N . TYR C 2 114 ? -11.938 6.119 157.034 1.00 11.78 135 TYR C N 1
ATOM 3075 C CA . TYR C 2 114 ? -10.841 5.294 157.535 1.00 13.32 135 TYR C CA 1
ATOM 3076 C C . TYR C 2 114 ? -9.597 6.138 157.808 1.00 14.20 135 TYR C C 1
ATOM 3077 O O . TYR C 2 114 ? -8.954 5.996 158.857 1.00 12.05 135 TYR C O 1
ATOM 3086 N N . LYS C 2 115 ? -9.236 7.022 156.871 1.00 12.06 136 LYS C N 1
ATOM 3087 C CA . LYS C 2 115 ? -8.021 7.813 157.029 1.00 12.53 136 LYS C CA 1
ATOM 3088 C C . LYS C 2 115 ? -8.138 8.772 158.208 1.00 14.62 136 LYS C C 1
ATOM 3089 O O . LYS C 2 115 ? -7.191 8.925 158.983 1.00 14.36 136 LYS C O 1
ATOM 3095 N N . LYS C 2 116 ? -9.293 9.423 158.362 1.00 13.63 137 LYS C N 1
ATOM 3096 C CA . LYS C 2 116 ? -9.485 10.321 159.495 1.00 12.47 137 LYS C CA 1
ATOM 3097 C C . LYS C 2 116 ? -9.394 9.566 160.812 1.00 15.35 137 LYS C C 1
ATOM 3098 O O . LYS C 2 116 ? -8.776 10.041 161.772 1.00 12.54 137 LYS C O 1
ATOM 3104 N N . LEU C 2 117 ? -10.002 8.383 160.870 1.00 13.28 138 LEU C N 1
ATOM 3105 C CA . LEU C 2 117 ? -9.959 7.585 162.088 1.00 16.07 138 LEU C CA 1
ATOM 3106 C C . LEU C 2 117 ? -8.533 7.155 162.407 1.00 14.52 138 LEU C C 1
ATOM 3107 O O . LEU C 2 117 ? -8.095 7.253 163.560 1.00 12.16 138 LEU C O 1
ATOM 3112 N N . ARG C 2 118 ? -7.786 6.705 161.387 1.00 13.50 139 ARG C N 1
ATOM 3113 C CA . ARG C 2 118 ? -6.406 6.270 161.585 1.00 13.08 139 ARG C CA 1
ATOM 3114 C C . ARG C 2 118 ? -5.551 7.380 162.179 1.00 11.60 139 ARG C C 1
ATOM 3115 O O . ARG C 2 118 ? -4.723 7.127 163.063 1.00 13.37 139 ARG C O 1
ATOM 3123 N N . LYS C 2 119 ? -5.730 8.621 161.714 1.00 11.56 140 LYS C N 1
ATOM 3124 C CA . LYS C 2 119 ? -4.931 9.712 162.266 1.00 12.69 140 LYS C CA 1
ATOM 3125 C C . LYS C 2 119 ? -5.277 9.965 163.729 1.00 12.90 140 LYS C C 1
ATOM 3126 O O . LYS C 2 119 ? -4.381 10.185 164.556 1.00 12.41 140 LYS C O 1
ATOM 3132 N N . SER C 2 120 ? -6.562 9.918 164.074 1.00 14.04 141 SER C N 1
ATOM 3133 C CA . SER C 2 120 ? -6.938 10.209 165.453 1.00 11.43 141 SER C CA 1
ATOM 3134 C C . SER C 2 120 ? -6.516 9.096 166.396 1.00 13.35 141 SER C C 1
ATOM 3135 O O . SER C 2 120 ? -6.226 9.367 167.569 1.00 12.28 141 SER C O 1
ATOM 3138 N N . VAL C 2 121 ? -6.473 7.849 165.913 1.00 10.28 142 VAL C N 1
ATOM 3139 C CA . VAL C 2 121 ? -5.898 6.769 166.715 1.00 13.44 142 VAL C CA 1
ATOM 3140 C C . VAL C 2 121 ? -4.468 7.108 167.126 1.00 14.93 142 VAL C C 1
ATOM 3141 O O . VAL C 2 121 ? -4.071 6.882 168.280 1.00 11.83 142 VAL C O 1
ATOM 3145 N N . VAL C 2 122 ? -3.676 7.675 166.203 1.00 11.64 143 VAL C N 1
ATOM 3146 C CA . VAL C 2 122 ? -2.315 8.082 166.548 1.00 12.76 143 VAL C CA 1
ATOM 3147 C C . VAL C 2 122 ? -2.345 9.199 167.584 1.00 11.95 143 VAL C C 1
ATOM 3148 O O . VAL C 2 122 ? -1.620 9.157 168.588 1.00 11.75 143 VAL C O 1
ATOM 3152 N N . LEU C 2 123 ? -3.175 10.223 167.344 1.00 11.53 144 LEU C N 1
ATOM 3153 C CA . LEU C 2 123 ? -3.276 11.340 168.278 1.00 12.72 144 LEU C CA 1
ATOM 3154 C C . LEU C 2 123 ? -3.708 10.877 169.666 1.00 13.40 144 LEU C C 1
ATOM 3155 O O . LEU C 2 123 ? -3.277 11.449 170.674 1.00 12.79 144 LEU C O 1
ATOM 3160 N N . ALA C 2 124 ? -4.531 9.829 169.746 1.00 13.78 145 ALA C N 1
ATOM 3161 C CA . ALA C 2 124 ? -4.981 9.352 171.054 1.00 13.28 145 ALA C CA 1
ATOM 3162 C C . ALA C 2 124 ? -3.824 8.870 171.920 1.00 16.25 145 ALA C C 1
ATOM 3163 O O . ALA C 2 124 ? -3.873 9.032 173.144 1.00 13.92 145 ALA C O 1
ATOM 3165 N N . TYR C 2 125 ? -2.791 8.264 171.321 1.00 12.92 146 TYR C N 1
ATOM 3166 C CA . TYR C 2 125 ? -1.618 7.880 172.104 1.00 10.63 146 TYR C CA 1
ATOM 3167 C C . TYR C 2 125 ? -0.905 9.110 172.662 1.00 12.98 146 TYR C C 1
ATOM 3168 O O . TYR C 2 125 ? -0.592 9.166 173.860 1.00 13.09 146 TYR C O 1
ATOM 3177 N N . ILE C 2 126 ? -0.640 10.116 171.815 1.00 11.65 147 ILE C N 1
ATOM 3178 C CA . ILE C 2 126 ? 0.079 11.289 172.321 1.00 12.95 147 ILE C CA 1
ATOM 3179 C C . ILE C 2 126 ? -0.793 12.091 173.292 1.00 15.65 147 ILE C C 1
ATOM 3180 O O . ILE C 2 126 ? -0.280 12.662 174.263 1.00 12.60 147 ILE C O 1
ATOM 3185 N N . GLU C 2 127 ? -2.118 12.096 173.100 1.00 13.83 148 GLU C N 1
ATOM 3186 C CA . GLU C 2 127 ? -3.003 12.754 174.065 1.00 16.08 148 GLU C CA 1
ATOM 3187 C C . GLU C 2 127 ? -2.977 12.042 175.413 1.00 17.69 148 GLU C C 1
ATOM 3188 O O . GLU C 2 127 ? -3.032 12.689 176.470 1.00 14.08 148 GLU C O 1
ATOM 3194 N N . SER C 2 128 ? -2.901 10.707 175.394 1.00 13.48 149 SER C N 1
ATOM 3195 C CA . SER C 2 128 ? -2.791 9.954 176.639 1.00 14.92 149 SER C CA 1
ATOM 3196 C C . SER C 2 128 ? -1.493 10.281 177.373 1.00 16.28 149 SER C C 1
ATOM 3197 O O . SER C 2 128 ? -1.495 10.462 178.602 1.00 14.07 149 SER C O 1
ATOM 3200 N N . PHE C 2 129 ? -0.373 10.360 176.644 1.00 13.41 150 PHE C N 1
ATOM 3201 C CA . PHE C 2 129 ? 0.873 10.789 177.277 1.00 11.79 150 PHE C CA 1
ATOM 3202 C C . PHE C 2 129 ? 0.734 12.198 177.841 1.00 16.01 150 PHE C C 1
ATOM 3203 O O . PHE C 2 129 ? 1.212 12.486 178.948 1.00 14.81 150 PHE C O 1
ATOM 3211 N N . ASP C 2 130 ? 0.079 13.088 177.091 1.00 12.71 151 ASP C N 1
ATOM 3212 C CA . ASP C 2 130 ? -0.105 14.464 177.542 1.00 16.95 151 ASP C CA 1
ATOM 3213 C C . ASP C 2 130 ? -0.839 14.503 178.879 1.00 17.45 151 ASP C C 1
ATOM 3214 O O . ASP C 2 130 ? -0.442 15.234 179.795 1.00 16.38 151 ASP C O 1
ATOM 3219 N N . VAL C 2 131 ? -1.885 13.686 179.023 1.00 14.42 152 VAL C N 1
ATOM 3220 C CA . VAL C 2 131 ? -2.671 13.684 180.257 1.00 16.85 152 VAL C CA 1
ATOM 3221 C C . VAL C 2 131 ? -1.809 13.240 181.432 1.00 16.77 152 VAL C C 1
ATOM 3222 O O . VAL C 2 131 ? -1.777 13.895 182.485 1.00 16.87 152 VAL C O 1
ATOM 3226 N N . ILE C 2 132 ? -1.071 12.137 181.258 1.00 13.85 153 ILE C N 1
ATOM 3227 C CA . ILE C 2 132 ? -0.273 11.590 182.357 1.00 13.32 153 ILE C CA 1
ATOM 3228 C C . ILE C 2 132 ? 0.858 12.541 182.742 1.00 15.80 153 ILE C C 1
ATOM 3229 O O . ILE C 2 132 ? 1.055 12.857 183.923 1.00 16.18 153 ILE C O 1
ATOM 3234 N N . SER C 2 133 ? 1.637 12.981 181.758 1.00 12.35 154 SER C N 1
ATOM 3235 C CA . SER C 2 133 ? 2.818 13.786 182.049 1.00 14.79 154 SER C CA 1
ATOM 3236 C C . SER C 2 133 ? 2.446 15.136 182.635 1.00 14.97 154 SER C C 1
ATOM 3237 O O . SER C 2 133 ? 3.205 15.687 183.444 1.00 15.48 154 SER C O 1
ATOM 3240 N N . SER C 2 134 ? 1.290 15.677 182.237 1.00 13.64 155 SER C N 1
ATOM 3241 C CA . SER C 2 134 ? 0.842 16.982 182.715 1.00 16.41 155 SER C CA 1
ATOM 3242 C C . SER C 2 134 ? 0.556 16.983 184.208 1.00 18.37 155 SER C C 1
ATOM 3243 O O . SER C 2 134 ? 0.489 18.059 184.811 1.00 19.56 155 SER C O 1
ATOM 3246 N N . LYS C 2 135 ? 0.384 15.811 184.813 1.00 15.48 156 LYS C N 1
ATOM 3247 C CA . LYS C 2 135 ? 0.152 15.724 186.252 1.00 16.09 156 LYS C CA 1
ATOM 3248 C C . LYS C 2 135 ? 1.429 15.694 187.085 1.00 17.01 156 LYS C C 1
ATOM 3249 O O . LYS C 2 135 ? 1.332 15.753 188.319 1.00 20.35 156 LYS C O 1
ATOM 3255 N N . PHE C 2 136 ? 2.611 15.623 186.464 1.00 18.88 157 PHE C N 1
ATOM 3256 C CA . PHE C 2 136 ? 3.847 15.429 187.222 1.00 19.98 157 PHE C CA 1
ATOM 3257 C C . PHE C 2 136 ? 4.133 16.624 188.134 1.00 19.37 157 PHE C C 1
ATOM 3258 O O . PHE C 2 136 ? 3.895 17.779 187.771 1.00 19.98 157 PHE C O 1
ATOM 3266 N N . VAL C 2 137 ? 4.661 16.340 189.327 1.00 20.53 158 VAL C N 1
ATOM 3267 C CA . VAL C 2 137 ? 5.042 17.426 190.222 1.00 22.16 158 VAL C CA 1
ATOM 3268 C C . VAL C 2 137 ? 6.364 18.065 189.812 1.00 23.90 158 VAL C C 1
ATOM 3269 O O . VAL C 2 137 ? 6.603 19.230 190.147 1.00 25.37 158 VAL C O 1
ATOM 3273 N N . ASP C 2 138 ? 7.223 17.347 189.084 1.00 20.67 159 ASP C N 1
ATOM 3274 C CA . ASP C 2 138 ? 8.493 17.907 188.634 1.00 18.82 159 ASP C CA 1
ATOM 3275 C C . ASP C 2 138 ? 8.233 18.897 187.507 1.00 23.38 159 ASP C C 1
ATOM 3276 O O . ASP C 2 138 ? 7.874 18.502 186.392 1.00 21.42 159 ASP C O 1
ATOM 3281 N N . SER C 2 139 ? 8.433 20.182 187.794 1.00 23.08 160 SER C N 1
ATOM 3282 C CA . SER C 2 139 ? 8.070 21.233 186.850 1.00 23.55 160 SER C CA 1
ATOM 3283 C C . SER C 2 139 ? 8.883 21.143 185.565 1.00 22.38 160 SER C C 1
ATOM 3284 O O . SER C 2 139 ? 8.371 21.429 184.475 1.00 20.11 160 SER C O 1
ATOM 3287 N N . LYS C 2 140 ? 10.152 20.748 185.668 1.00 17.63 161 LYS C N 1
ATOM 3288 C CA . LYS C 2 140 ? 10.989 20.641 184.481 1.00 20.25 161 LYS C CA 1
ATOM 3289 C C . LYS C 2 140 ? 10.482 19.545 183.544 1.00 21.90 161 LYS C C 1
ATOM 3290 O O . LYS C 2 140 ? 10.497 19.714 182.317 1.00 20.82 161 LYS C O 1
ATOM 3296 N N . PHE C 2 141 ? 10.020 18.421 184.100 1.00 18.08 162 PHE C N 1
ATOM 3297 C CA . PHE C 2 141 ? 9.490 17.356 183.250 1.00 17.71 162 PHE C CA 1
ATOM 3298 C C . PHE C 2 141 ? 8.173 17.765 182.603 1.00 17.98 162 PHE C C 1
ATOM 3299 O O . PHE C 2 141 ? 7.907 17.406 181.446 1.00 16.70 162 PHE C O 1
ATOM 3307 N N . VAL C 2 142 ? 7.322 18.492 183.339 1.00 18.34 163 VAL C N 1
ATOM 3308 C CA . VAL C 2 142 ? 6.055 18.952 182.772 1.00 18.80 163 VAL C CA 1
ATOM 3309 C C . VAL C 2 142 ? 6.317 19.904 181.612 1.00 18.22 163 VAL C C 1
ATOM 3310 O O . VAL C 2 142 ? 5.646 19.848 180.571 1.00 16.31 163 VAL C O 1
ATOM 3314 N N . GLU C 2 143 ? 7.318 20.774 181.760 1.00 17.32 164 GLU C N 1
ATOM 3315 C CA . GLU C 2 143 ? 7.662 21.695 180.682 1.00 20.15 164 GLU C CA 1
ATOM 3316 C C . GLU C 2 143 ? 8.240 20.955 179.472 1.00 18.67 164 GLU C C 1
ATOM 3317 O O . GLU C 2 143 ? 7.875 21.246 178.327 1.00 16.83 164 GLU C O 1
ATOM 3323 N N . ALA C 2 144 ? 9.139 19.996 179.701 1.00 15.79 165 ALA C N 1
ATOM 3324 C CA . ALA C 2 144 ? 9.690 19.231 178.585 1.00 16.52 165 ALA C CA 1
ATOM 3325 C C . ALA C 2 144 ? 8.614 18.402 177.889 1.00 13.79 165 ALA C C 1
ATOM 3326 O O . ALA C 2 144 ? 8.637 18.252 176.658 1.00 13.15 165 ALA C O 1
ATOM 3328 N N . SER C 2 145 ? 7.672 17.850 178.663 1.00 15.01 166 SER C N 1
ATOM 3329 C CA . SER C 2 145 ? 6.634 16.996 178.089 1.00 13.54 166 SER C CA 1
ATOM 3330 C C . SER C 2 145 ? 5.717 17.784 177.176 1.00 14.92 166 SER C C 1
ATOM 3331 O O . SER C 2 145 ? 5.278 17.274 176.136 1.00 12.09 166 SER C O 1
ATOM 3334 N N . LYS C 2 146 ? 5.401 19.026 177.554 1.00 14.36 167 LYS C N 1
ATOM 3335 C CA . LYS C 2 146 ? 4.538 19.849 176.718 1.00 17.46 167 LYS C CA 1
ATOM 3336 C C . LYS C 2 146 ? 5.182 20.119 175.364 1.00 15.07 167 LYS C C 1
ATOM 3337 O O . LYS C 2 146 ? 4.524 20.018 174.323 1.00 14.93 167 LYS C O 1
ATOM 3343 N N . LYS C 2 147 ? 6.458 20.504 175.362 1.00 12.72 168 LYS C N 1
ATOM 3344 C CA . LYS C 2 147 ? 7.155 20.737 174.103 1.00 14.09 168 LYS C CA 1
ATOM 3345 C C . LYS C 2 147 ? 7.219 19.465 173.274 1.00 16.76 168 LYS C C 1
ATOM 3346 O O . LYS C 2 147 ? 7.104 19.507 172.038 1.00 14.83 168 LYS C O 1
ATOM 3352 N N . PHE C 2 148 ? 7.403 18.324 173.943 1.00 14.09 169 PHE C N 1
ATOM 3353 C CA . PHE C 2 148 ? 7.440 17.036 173.260 1.00 14.66 169 PHE C CA 1
ATOM 3354 C C . PHE C 2 148 ? 6.098 16.718 172.611 1.00 13.56 169 PHE C C 1
ATOM 3355 O O . PHE C 2 148 ? 6.038 16.316 171.444 1.00 13.55 169 PHE C O 1
ATOM 3363 N N . VAL C 2 149 ? 5.009 16.876 173.368 1.00 10.90 170 VAL C N 1
ATOM 3364 C CA . VAL C 2 149 ? 3.666 16.676 172.831 1.00 13.14 170 VAL C CA 1
ATOM 3365 C C . VAL C 2 149 ? 3.438 17.560 171.604 1.00 14.04 170 VAL C C 1
ATOM 3366 O O . VAL C 2 149 ? 2.891 17.111 170.588 1.00 14.00 170 VAL C O 1
ATOM 3370 N N . ASN C 2 150 ? 3.849 18.828 171.678 1.00 14.66 171 ASN C N 1
ATOM 3371 C CA . ASN C 2 150 ? 3.631 19.747 170.564 1.00 17.20 171 ASN C CA 1
ATOM 3372 C C . ASN C 2 150 ? 4.381 19.294 169.318 1.00 14.06 171 ASN C C 1
ATOM 3373 O O . ASN C 2 150 ? 3.822 19.280 168.216 1.00 12.64 171 ASN C O 1
ATOM 3378 N N . LYS C 2 151 ? 5.660 18.937 169.469 1.00 11.39 172 LYS C N 1
ATOM 3379 C CA . LYS C 2 151 ? 6.439 18.486 168.317 1.00 12.91 172 LYS C CA 1
ATOM 3380 C C . LYS C 2 151 ? 5.938 17.149 167.779 1.00 12.00 172 LYS C C 1
ATOM 3381 O O . LYS C 2 151 ? 5.982 16.921 166.566 1.00 13.28 172 LYS C O 1
ATOM 3387 N N . ALA C 2 152 ? 5.461 16.259 168.655 1.00 14.48 173 ALA C N 1
ATOM 3388 C CA . ALA C 2 152 ? 4.908 14.987 168.194 1.00 12.18 173 ALA C CA 1
ATOM 3389 C C . ALA C 2 152 ? 3.645 15.205 167.370 1.00 12.38 173 ALA C C 1
ATOM 3390 O O . ALA C 2 152 ? 3.467 14.573 166.322 1.00 12.34 173 ALA C O 1
ATOM 3392 N N . LYS C 2 153 ? 2.752 16.088 167.828 1.00 10.74 174 LYS C N 1
ATOM 3393 C CA . LYS C 2 153 ? 1.534 16.351 167.064 1.00 15.03 174 LYS C CA 1
ATOM 3394 C C . LYS C 2 153 ? 1.854 16.911 165.682 1.00 13.22 174 LYS C C 1
ATOM 3395 O O . LYS C 2 153 ? 1.160 16.599 164.705 1.00 14.75 174 LYS C O 1
ATOM 3401 N N . GLU C 2 154 ? 2.880 17.763 165.583 1.00 12.63 175 GLU C N 1
ATOM 3402 C CA . GLU C 2 154 ? 3.264 18.278 164.275 1.00 14.27 175 GLU C CA 1
ATOM 3403 C C . GLU C 2 154 ? 3.781 17.158 163.379 1.00 15.27 175 GLU C C 1
ATOM 3404 O O . GLU C 2 154 ? 3.445 17.105 162.184 1.00 14.37 175 GLU C O 1
ATOM 3410 N N . PHE C 2 155 ? 4.596 16.255 163.942 1.00 11.69 176 PHE C N 1
ATOM 3411 C CA . PHE C 2 155 ? 5.058 15.073 163.205 1.00 12.77 176 PHE C CA 1
ATOM 3412 C C . PHE C 2 155 ? 3.872 14.222 162.720 1.00 12.64 176 PHE C C 1
ATOM 3413 O O . PHE C 2 155 ? 3.842 13.800 161.559 1.00 12.78 176 PHE C O 1
ATOM 3421 N N . VAL C 2 156 ? 2.868 13.994 163.583 1.00 11.85 177 VAL C N 1
ATOM 3422 C CA . VAL C 2 156 ? 1.696 13.199 163.203 1.00 12.97 177 VAL C CA 1
ATOM 3423 C C . VAL C 2 156 ? 0.997 13.800 161.986 1.00 14.54 177 VAL C C 1
ATOM 3424 O O . VAL C 2 156 ? 0.529 13.076 161.092 1.00 15.21 177 VAL C O 1
ATOM 3428 N N . GLU C 2 157 ? 0.896 15.133 161.945 1.00 14.04 178 GLU C N 1
ATOM 3429 C CA . GLU C 2 157 ? 0.230 15.792 160.828 1.00 18.91 178 GLU C CA 1
ATOM 3430 C C . GLU C 2 157 ? 1.004 15.607 159.526 1.00 18.05 178 GLU C C 1
ATOM 3431 O O . GLU C 2 157 ? 0.404 15.624 158.441 1.00 16.31 178 GLU C O 1
ATOM 3437 N N . GLU C 2 158 ? 2.323 15.406 159.609 1.00 16.06 179 GLU C N 1
ATOM 3438 C CA . GLU C 2 158 ? 3.114 15.141 158.410 1.00 15.42 179 GLU C CA 1
ATOM 3439 C C . GLU C 2 158 ? 2.951 13.698 157.928 1.00 18.20 179 GLU C C 1
ATOM 3440 O O . GLU C 2 158 ? 2.690 13.462 156.743 1.00 14.08 179 GLU C O 1
ATOM 3446 N N . ASN C 2 159 ? 3.137 12.720 158.819 1.00 12.61 180 ASN C N 1
ATOM 3447 C CA . ASN C 2 159 ? 2.888 11.318 158.480 1.00 9.31 180 ASN C CA 1
ATOM 3448 C C . ASN C 2 159 ? 2.484 10.577 159.743 1.00 14.29 180 ASN C C 1
ATOM 3449 O O . ASN C 2 159 ? 3.312 10.430 160.648 1.00 11.90 180 ASN C O 1
ATOM 3454 N N . ASP C 2 160 ? 1.238 10.083 159.799 1.00 12.16 181 ASP C N 1
ATOM 3455 C CA . ASP C 2 160 ? 0.713 9.633 161.091 1.00 12.56 181 ASP C CA 1
ATOM 3456 C C . ASP C 2 160 ? 1.445 8.389 161.587 1.00 12.82 181 ASP C C 1
ATOM 3457 O O . ASP C 2 160 ? 1.866 8.332 162.748 1.00 10.79 181 ASP C O 1
ATOM 3462 N N . LEU C 2 161 ? 1.640 7.395 160.716 1.00 10.59 182 LEU C N 1
ATOM 3463 C CA . LEU C 2 161 ? 2.211 6.127 161.176 1.00 11.66 182 LEU C CA 1
ATOM 3464 C C . LEU C 2 161 ? 3.696 6.241 161.506 1.00 12.55 182 LEU C C 1
ATOM 3465 O O . LEU C 2 161 ? 4.168 5.604 162.456 1.00 12.96 182 LEU C O 1
ATOM 3470 N N . ILE C 2 162 ? 4.463 6.988 160.708 1.00 11.91 183 ILE C N 1
ATOM 3471 C CA . ILE C 2 162 ? 5.885 7.136 161.014 1.00 12.40 183 ILE C CA 1
ATOM 3472 C C . ILE C 2 162 ? 6.068 7.909 162.311 1.00 10.93 183 ILE C C 1
ATOM 3473 O O . ILE C 2 162 ? 6.932 7.574 163.131 1.00 9.80 183 ILE C O 1
ATOM 3478 N N . ALA C 2 163 ? 5.253 8.948 162.524 1.00 11.40 184 ALA C N 1
ATOM 3479 C CA . ALA C 2 163 ? 5.301 9.661 163.795 1.00 12.12 184 ALA C CA 1
ATOM 3480 C C . ALA C 2 163 ? 4.974 8.733 164.955 1.00 11.53 184 ALA C C 1
ATOM 3481 O O . ALA C 2 163 ? 5.660 8.751 165.986 1.00 11.23 184 ALA C O 1
ATOM 3483 N N . LEU C 2 164 ? 3.940 7.901 164.803 1.00 10.20 185 LEU C N 1
ATOM 3484 C CA . LEU C 2 164 ? 3.565 7.008 165.893 1.00 11.55 185 LEU C CA 1
ATOM 3485 C C . LEU C 2 164 ? 4.715 6.072 166.252 1.00 11.67 185 LEU C C 1
ATOM 3486 O O . LEU C 2 164 ? 5.040 5.897 167.432 1.00 12.16 185 LEU C O 1
ATOM 3491 N N . GLU C 2 165 ? 5.358 5.474 165.245 1.00 10.86 186 GLU C N 1
ATOM 3492 C CA . GLU C 2 165 ? 6.479 4.578 165.524 1.00 11.36 186 GLU C CA 1
ATOM 3493 C C . GLU C 2 165 ? 7.577 5.299 166.300 1.00 15.48 186 GLU C C 1
ATOM 3494 O O . GLU C 2 165 ? 8.112 4.761 167.277 1.00 14.69 186 GLU C O 1
ATOM 3500 N N . CYS C 2 166 ? 7.891 6.536 165.905 1.00 12.04 187 CYS C N 1
ATOM 3501 C CA . CYS C 2 166 ? 8.931 7.303 166.589 1.00 13.87 187 CYS C CA 1
ATOM 3502 C C . CYS C 2 166 ? 8.530 7.644 168.018 1.00 14.47 187 CYS C C 1
ATOM 3503 O O . CYS C 2 166 ? 9.353 7.541 168.939 1.00 15.26 187 CYS C O 1
ATOM 3506 N N . ILE C 2 167 ? 7.280 8.071 168.216 1.00 11.37 188 ILE C N 1
ATOM 3507 C CA . ILE C 2 167 ? 6.796 8.421 169.552 1.00 11.71 188 ILE C CA 1
ATOM 3508 C C . ILE C 2 167 ? 6.841 7.207 170.476 1.00 15.02 188 ILE C C 1
ATOM 3509 O O . ILE C 2 167 ? 7.343 7.278 171.608 1.00 13.75 188 ILE C O 1
ATOM 3514 N N . VAL C 2 168 ? 6.301 6.076 170.010 1.00 12.98 189 VAL C N 1
ATOM 3515 C CA . VAL C 2 168 ? 6.246 4.866 170.833 1.00 13.68 189 VAL C CA 1
ATOM 3516 C C . VAL C 2 168 ? 7.654 4.386 171.180 1.00 14.13 189 VAL C C 1
ATOM 3517 O O . VAL C 2 168 ? 7.938 4.013 172.327 1.00 14.65 189 VAL C O 1
ATOM 3521 N N . LYS C 2 169 ? 8.551 4.361 170.193 1.00 12.83 190 LYS C N 1
ATOM 3522 C CA . LYS C 2 169 ? 9.911 3.885 170.444 1.00 14.13 190 LYS C CA 1
ATOM 3523 C C . LYS C 2 169 ? 10.637 4.781 171.443 1.00 17.88 190 LYS C C 1
ATOM 3524 O O . LYS C 2 169 ? 11.273 4.296 172.394 1.00 14.02 190 LYS C O 1
ATOM 3530 N N . THR C 2 170 ? 10.527 6.104 171.272 1.00 15.19 191 THR C N 1
ATOM 3531 C CA A THR C 2 170 ? 11.243 7.056 172.111 0.75 16.48 191 THR C CA 1
ATOM 3532 C CA B THR C 2 170 ? 11.295 6.998 172.125 0.25 16.05 191 THR C CA 1
ATOM 3533 C C . THR C 2 170 ? 10.795 6.977 173.565 1.00 13.95 191 THR C C 1
ATOM 3534 O O . THR C 2 170 ? 11.603 6.917 174.501 1.00 13.94 191 THR C O 1
ATOM 3541 N N . ILE C 2 171 ? 9.466 7.010 173.776 1.00 12.30 192 ILE C N 1
ATOM 3542 C CA . ILE C 2 171 ? 8.907 6.930 175.127 1.00 14.36 192 ILE C CA 1
ATOM 3543 C C . ILE C 2 171 ? 9.233 5.579 175.755 1.00 13.20 192 ILE C C 1
ATOM 3544 O O . ILE C 2 171 ? 9.600 5.496 176.934 1.00 12.26 192 ILE C O 1
ATOM 3549 N N . GLY C 2 172 ? 9.135 4.508 174.962 1.00 14.27 193 GLY C N 1
ATOM 3550 C CA . GLY C 2 172 ? 9.507 3.192 175.455 1.00 16.25 193 GLY C CA 1
ATOM 3551 C C . GLY C 2 172 ? 10.955 3.124 175.900 1.00 14.72 193 GLY C C 1
ATOM 3552 O O . GLY C 2 172 ? 11.261 2.608 176.978 1.00 15.62 193 GLY C O 1
ATOM 3553 N N . ASP C 2 173 ? 11.871 3.636 175.070 1.00 14.48 194 ASP C N 1
ATOM 3554 C CA . ASP C 2 173 ? 13.280 3.669 175.457 1.00 15.06 194 ASP C CA 1
ATOM 3555 C C . ASP C 2 173 ? 13.472 4.461 176.750 1.00 16.23 194 ASP C C 1
ATOM 3556 O O . ASP C 2 173 ? 14.129 3.998 177.688 1.00 16.35 194 ASP C O 1
ATOM 3561 N N . MET C 2 174 ? 12.884 5.655 176.818 1.00 13.43 195 MET C N 1
ATOM 3562 C CA . MET C 2 174 ? 13.103 6.541 177.958 1.00 15.79 195 MET C CA 1
ATOM 3563 C C . MET C 2 174 ? 12.693 5.878 179.270 1.00 16.94 195 MET C C 1
ATOM 3564 O O . MET C 2 174 ? 13.477 5.843 180.226 1.00 16.82 195 MET C O 1
ATOM 3569 N N . VAL C 2 175 ? 11.479 5.315 179.333 1.00 15.50 196 VAL C N 1
ATOM 3570 C CA . VAL C 2 175 ? 11.019 4.736 180.597 1.00 17.75 196 VAL C CA 1
ATOM 3571 C C . VAL C 2 175 ? 11.662 3.391 180.901 1.00 19.07 196 VAL C C 1
ATOM 3572 O O . VAL C 2 175 ? 11.547 2.907 182.031 1.00 18.78 196 VAL C O 1
ATOM 3576 N N . ASN C 2 176 ? 12.371 2.789 179.947 1.00 16.87 197 ASN C N 1
ATOM 3577 C CA . ASN C 2 176 ? 13.120 1.564 180.191 1.00 20.12 197 ASN C CA 1
ATOM 3578 C C . ASN C 2 176 ? 14.621 1.822 180.324 1.00 20.36 197 ASN C C 1
ATOM 3579 O O . ASN C 2 176 ? 15.419 0.878 180.247 1.00 19.23 197 ASN C O 1
ATOM 3584 N N . ASP C 2 177 ? 15.011 3.085 180.516 1.00 17.63 198 ASP C N 1
ATOM 3585 C CA . ASP C 2 177 ? 16.394 3.485 180.791 1.00 16.90 198 ASP C CA 1
ATOM 3586 C C . ASP C 2 177 ? 17.346 3.108 179.663 1.00 21.93 198 ASP C C 1
ATOM 3587 O O . ASP C 2 177 ? 18.524 2.824 179.897 1.00 21.14 198 ASP C O 1
ATOM 3592 N N . ARG C 2 178 ? 16.853 3.121 178.427 1.00 16.79 199 ARG C N 1
ATOM 3593 C CA . ARG C 2 178 ? 17.684 2.934 177.249 1.00 16.27 199 ARG C CA 1
ATOM 3594 C C . ARG C 2 178 ? 17.970 4.290 176.625 1.00 17.93 199 ARG C C 1
ATOM 3595 O O . ARG C 2 178 ? 17.082 5.146 176.548 1.00 18.07 199 ARG C O 1
ATOM 3603 N N . GLU C 2 179 ? 19.211 4.491 176.192 1.00 18.01 200 GLU C N 1
ATOM 3604 C CA . GLU C 2 179 ? 19.563 5.760 175.567 1.00 20.14 200 GLU C CA 1
ATOM 3605 C C . GLU C 2 179 ? 18.728 5.993 174.309 1.00 22.21 200 GLU C C 1
ATOM 3606 O O . GLU C 2 179 ? 18.556 5.092 173.484 1.00 25.33 200 GLU C O 1
ATOM 3612 N N . ILE C 2 180 ? 18.191 7.210 174.180 1.00 22.12 201 ILE C N 1
ATOM 3613 C CA . ILE C 2 180 ? 17.394 7.589 173.015 1.00 22.11 201 ILE C CA 1
ATOM 3614 C C . ILE C 2 180 ? 18.296 7.707 171.795 1.00 23.42 201 ILE C C 1
ATOM 3615 O O . ILE C 2 180 ? 19.422 8.211 171.882 1.00 23.15 201 ILE C O 1
ATOM 3620 N N . ASN C 2 181 ? 17.804 7.257 170.641 1.00 22.55 202 ASN C N 1
ATOM 3621 C CA . ASN C 2 181 ? 18.489 7.488 169.371 1.00 24.40 202 ASN C CA 1
ATOM 3622 C C . ASN C 2 181 ? 18.006 8.832 168.833 1.00 19.80 202 ASN C C 1
ATOM 3623 O O . ASN C 2 181 ? 16.835 8.981 168.479 1.00 24.70 202 ASN C O 1
ATOM 3628 N N . SER C 2 182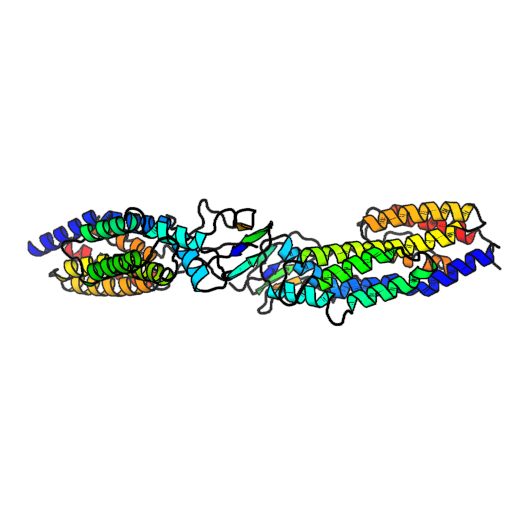 ? 18.903 9.807 168.777 1.00 18.58 203 SER C N 1
ATOM 3629 C CA . SER C 2 182 ? 18.557 11.161 168.377 1.00 22.73 203 SER C CA 1
ATOM 3630 C C . SER C 2 182 ? 18.831 11.431 166.905 1.00 21.99 203 SER C C 1
ATOM 3631 O O . SER C 2 182 ? 18.673 12.572 166.456 1.00 23.53 203 SER C O 1
ATOM 3634 N N . ARG C 2 183 ? 19.253 10.423 166.146 1.00 17.73 204 ARG C N 1
ATOM 3635 C CA . ARG C 2 183 ? 19.645 10.618 164.758 1.00 19.33 204 ARG C CA 1
ATOM 3636 C C . ARG C 2 183 ? 18.481 10.280 163.835 1.00 15.65 204 ARG C C 1
ATOM 3637 O O . ARG C 2 183 ? 17.671 9.392 164.127 1.00 16.05 204 ARG C O 1
ATOM 3645 N N . SER C 2 184 ? 18.401 11.003 162.723 1.00 17.85 205 SER C N 1
ATOM 3646 C CA . SER C 2 184 ? 17.329 10.766 161.765 1.00 20.74 205 SER C CA 1
ATOM 3647 C C . SER C 2 184 ? 17.421 9.349 161.220 1.00 19.92 205 SER C C 1
ATOM 3648 O O . SER C 2 184 ? 18.494 8.893 160.809 1.00 22.11 205 SER C O 1
ATOM 3651 N N . ARG C 2 185 ? 16.297 8.643 161.245 1.00 17.72 206 ARG C N 1
ATOM 3652 C CA . ARG C 2 185 ? 16.230 7.292 160.716 1.00 17.24 206 ARG C CA 1
ATOM 3653 C C . ARG C 2 185 ? 15.547 7.244 159.359 1.00 23.24 206 ARG C C 1
ATOM 3654 O O . ARG C 2 185 ? 15.273 6.152 158.849 1.00 25.46 206 ARG C O 1
ATOM 3662 N N . TYR C 2 186 ? 15.291 8.405 158.752 1.00 23.69 207 TYR C N 1
ATOM 3663 C CA . TYR C 2 186 ? 14.546 8.474 157.501 1.00 23.81 207 TYR C CA 1
ATOM 3664 C C . TYR C 2 186 ? 15.142 9.507 156.546 1.00 26.01 207 TYR C C 1
ATOM 3665 O O . TYR C 2 186 ? 14.429 10.056 155.701 1.00 26.19 207 TYR C O 1
ATOM 3674 N N . ASN C 2 187 ? 16.444 9.796 156.670 1.00 22.59 208 ASN C N 1
ATOM 3675 C CA . ASN C 2 187 ? 17.158 10.690 155.750 1.00 22.59 208 ASN C CA 1
ATOM 3676 C C . ASN C 2 187 ? 16.595 12.104 155.758 1.00 23.81 208 ASN C C 1
ATOM 3677 O O . ASN C 2 187 ? 16.715 12.834 154.768 1.00 23.44 208 ASN C O 1
ATOM 3682 N N . ASN C 2 188 ? 15.993 12.503 156.879 1.00 23.15 209 ASN C N 1
ATOM 3683 C CA . ASN C 2 188 ? 15.275 13.776 156.994 1.00 24.93 209 ASN C CA 1
ATOM 3684 C C . ASN C 2 188 ? 14.234 13.941 155.886 1.00 17.78 209 ASN C C 1
ATOM 3685 O O . ASN C 2 188 ? 13.879 15.055 155.506 1.00 19.34 209 ASN C O 1
ATOM 3690 N N . PHE C 2 189 ? 13.712 12.817 155.393 1.00 16.09 210 PHE C N 1
ATOM 3691 C CA . PHE C 2 189 ? 12.582 12.864 154.467 1.00 15.81 210 PHE C CA 1
ATOM 3692 C C . PHE C 2 189 ? 11.359 13.504 155.114 1.00 14.92 210 PHE C C 1
ATOM 3693 O O . PHE C 2 189 ? 10.647 14.289 154.475 1.00 14.36 210 PHE C O 1
ATOM 3701 N N . TYR C 2 190 ? 11.070 13.144 156.359 1.00 13.72 211 TYR C N 1
ATOM 3702 C CA . TYR C 2 190 ? 10.000 13.779 157.119 1.00 11.29 211 TYR C CA 1
ATOM 3703 C C . TYR C 2 190 ? 10.596 14.988 157.828 1.00 14.26 211 TYR C C 1
ATOM 3704 O O . TYR C 2 190 ? 11.502 14.837 158.660 1.00 14.56 211 TYR C O 1
ATOM 3713 N N . LYS C 2 191 ? 10.117 16.186 157.461 1.00 12.16 212 LYS C N 1
ATOM 3714 C CA . LYS C 2 191 ? 10.712 17.432 157.944 1.00 17.09 212 LYS C CA 1
ATOM 3715 C C . LYS C 2 191 ? 10.505 17.651 159.434 1.00 15.21 212 LYS C C 1
ATOM 3716 O O . LYS C 2 191 ? 11.242 18.443 160.034 1.00 15.37 212 LYS C O 1
ATOM 3722 N N . LYS C 2 192 ? 9.515 16.997 160.035 1.00 11.87 213 LYS C N 1
ATOM 3723 C CA . LYS C 2 192 ? 9.224 17.202 161.450 1.00 12.30 213 LYS C CA 1
ATOM 3724 C C . LYS C 2 192 ? 9.996 16.253 162.358 1.00 13.31 213 LYS C C 1
ATOM 3725 O O . LYS C 2 192 ? 9.978 16.435 163.582 1.00 15.31 213 LYS C O 1
ATOM 3731 N N . GLU C 2 193 ? 10.689 15.262 161.795 1.00 11.60 214 GLU C N 1
ATOM 3732 C CA . GLU C 2 193 ? 11.449 14.336 162.628 1.00 12.97 214 GLU C CA 1
ATOM 3733 C C . GLU C 2 193 ? 12.507 15.063 163.449 1.00 14.76 214 GLU C C 1
ATOM 3734 O O . GLU C 2 193 ? 12.689 14.765 164.636 1.00 13.05 214 GLU C O 1
ATOM 3740 N N . ALA C 2 194 ? 13.207 16.026 162.839 1.00 13.81 215 ALA C N 1
ATOM 3741 C CA . ALA C 2 194 ? 14.361 16.644 163.489 1.00 16.43 215 ALA C CA 1
ATOM 3742 C C . ALA C 2 194 ? 13.959 17.376 164.764 1.00 17.82 215 ALA C C 1
ATOM 3743 O O . ALA C 2 194 ? 14.593 17.208 165.811 1.00 18.30 215 ALA C O 1
ATOM 3745 N N . ASP C 2 195 ? 12.909 18.201 164.697 1.00 18.08 216 ASP C N 1
ATOM 3746 C CA . ASP C 2 195 ? 12.475 18.929 165.888 1.00 18.23 216 ASP C CA 1
ATOM 3747 C C . ASP C 2 195 ? 11.863 17.992 166.922 1.00 18.82 216 ASP C C 1
ATOM 3748 O O . ASP C 2 195 ? 11.985 18.240 168.126 1.00 15.03 216 ASP C O 1
ATOM 3753 N N . PHE C 2 196 ? 11.208 16.918 166.471 1.00 13.31 217 PHE C N 1
ATOM 3754 C CA . PHE C 2 196 ? 10.700 15.918 167.398 1.00 12.53 217 PHE C CA 1
ATOM 3755 C C . PHE C 2 196 ? 11.838 15.263 168.168 1.00 11.84 217 PHE C C 1
ATOM 3756 O O . PHE C 2 196 ? 11.776 15.127 169.393 1.00 13.88 217 PHE C O 1
ATOM 3764 N N . LEU C 2 197 ? 12.895 14.845 167.466 1.00 13.56 218 LEU C N 1
AT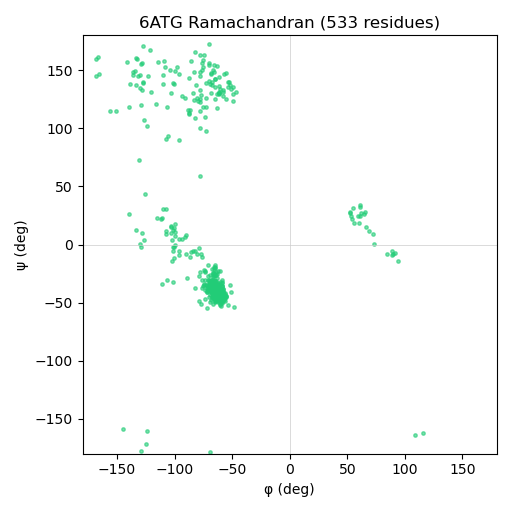OM 3765 C CA . LEU C 2 197 ? 13.988 14.176 168.167 1.00 13.35 218 LEU C CA 1
ATOM 3766 C C . LEU C 2 197 ? 14.708 15.130 169.120 1.00 15.03 218 LEU C C 1
ATOM 3767 O O . LEU C 2 197 ? 15.161 14.706 170.189 1.00 14.63 218 LEU C O 1
ATOM 3772 N N . GLY C 2 198 ? 14.821 16.408 168.755 1.00 14.32 219 GLY C N 1
ATOM 3773 C CA . GLY C 2 198 ? 15.373 17.381 169.685 1.00 17.38 219 GLY C CA 1
ATOM 3774 C C . GLY C 2 198 ? 14.537 17.510 170.943 1.00 15.93 219 GLY C C 1
ATOM 3775 O O . GLY C 2 198 ? 15.074 17.592 172.053 1.00 16.07 219 GLY C O 1
ATOM 3776 N N . ALA C 2 199 ? 13.208 17.511 170.792 1.00 13.60 220 ALA C N 1
ATOM 3777 C CA . ALA C 2 199 ? 12.345 17.543 171.967 1.00 13.01 220 ALA C CA 1
ATOM 3778 C C . ALA C 2 199 ? 12.465 16.255 172.766 1.00 12.53 220 ALA C C 1
ATOM 3779 O O . ALA C 2 199 ? 12.389 16.287 173.996 1.00 12.35 220 ALA C O 1
ATOM 3781 N N . ALA C 2 200 ? 12.665 15.120 172.088 1.00 13.28 221 ALA C N 1
ATOM 3782 C CA . ALA C 2 200 ? 12.828 13.851 172.798 1.00 14.14 221 ALA C CA 1
ATOM 3783 C C . ALA C 2 200 ? 14.086 13.858 173.661 1.00 10.77 221 ALA C C 1
ATOM 3784 O O . ALA C 2 200 ? 14.074 13.359 174.793 1.00 13.00 221 ALA C O 1
ATOM 3786 N N . VAL C 2 201 ? 15.182 14.430 173.144 1.00 14.46 222 VAL C N 1
ATOM 3787 C CA . VAL C 2 201 ? 16.422 14.514 173.912 1.00 14.67 222 VAL C CA 1
ATOM 3788 C C . VAL C 2 201 ? 16.225 15.372 175.160 1.00 13.96 222 VAL C C 1
ATOM 3789 O O . VAL C 2 201 ? 16.711 15.038 176.248 1.00 14.95 222 VAL C O 1
ATOM 3793 N N . GLU C 2 202 ? 15.521 16.497 175.022 1.00 14.14 223 GLU C N 1
ATOM 3794 C CA . GLU C 2 202 ? 15.253 17.341 176.181 1.00 18.82 223 GLU C CA 1
ATOM 3795 C C . GLU C 2 202 ? 14.329 16.648 177.174 1.00 16.42 223 GLU C C 1
ATOM 3796 O O . GLU C 2 202 ? 14.489 16.811 178.391 1.00 15.28 223 GLU C O 1
ATOM 3802 N N . LEU C 2 203 ? 13.345 15.886 176.678 1.00 14.70 224 LEU C N 1
ATOM 3803 C CA . LEU C 2 203 ? 12.484 15.121 177.579 1.00 13.99 224 LEU C CA 1
ATOM 3804 C C . LEU C 2 203 ? 13.291 14.075 178.339 1.00 16.20 224 LEU C C 1
ATOM 3805 O O . LEU C 2 203 ? 13.110 13.894 179.553 1.00 14.65 224 LEU C O 1
ATOM 3810 N N . GLU C 2 204 ? 14.184 13.374 177.634 1.00 15.59 225 GLU C N 1
ATOM 3811 C CA . GLU C 2 204 ? 15.027 12.364 178.267 1.00 16.87 225 GLU C CA 1
ATOM 3812 C C . GLU C 2 204 ? 15.882 12.965 179.376 1.00 16.12 225 GLU C C 1
ATOM 3813 O O . GLU C 2 204 ? 16.038 12.368 180.448 1.00 16.02 225 GLU C O 1
ATOM 3819 N N . GLY C 2 205 ? 16.465 14.138 179.129 1.00 15.22 226 GLY C N 1
ATOM 3820 C CA . GLY C 2 205 ? 17.284 14.769 180.152 1.00 18.09 226 GLY C CA 1
ATOM 3821 C C . GLY C 2 205 ? 16.469 15.181 181.364 1.00 16.03 226 GLY C C 1
ATOM 3822 O O . GLY C 2 205 ? 16.926 15.052 182.505 1.00 19.70 226 GLY C O 1
ATOM 3823 N N . ALA C 2 206 ? 15.241 15.661 181.138 1.00 17.24 227 ALA C N 1
ATOM 3824 C CA . ALA C 2 206 ? 14.364 16.002 182.253 1.00 17.21 227 ALA C CA 1
ATOM 3825 C C . ALA C 2 206 ? 13.942 14.757 183.020 1.00 17.32 227 ALA C C 1
ATOM 3826 O O . ALA C 2 206 ? 13.804 14.795 184.249 1.00 18.39 227 ALA C O 1
ATOM 3828 N N . TYR C 2 207 ? 13.711 13.653 182.305 1.00 14.78 228 TYR C N 1
ATOM 3829 C CA . TYR C 2 207 ? 13.322 12.400 182.948 1.00 17.01 228 TYR C CA 1
ATOM 3830 C C . TYR C 2 207 ? 14.444 11.879 183.834 1.00 16.97 228 TYR C C 1
ATOM 3831 O O . TYR C 2 207 ? 14.221 11.527 185.000 1.00 21.40 228 TYR C O 1
ATOM 3840 N N . LYS C 2 208 ? 15.662 11.818 183.290 1.00 17.48 229 LYS C N 1
ATOM 3841 C CA . LYS C 2 208 ? 16.787 11.282 184.051 1.00 21.74 229 LYS C CA 1
ATOM 3842 C C . LYS C 2 208 ? 17.082 12.126 185.283 1.00 27.01 229 LYS C C 1
ATOM 3843 O O . LYS C 2 208 ? 17.625 11.614 186.271 1.00 24.56 229 LYS C O 1
ATOM 3849 N N . ALA C 2 209 ? 16.721 13.408 185.256 1.00 17.97 230 ALA C N 1
ATOM 3850 C CA . ALA C 2 209 ? 17.019 14.286 186.385 1.00 26.18 230 ALA C CA 1
ATOM 3851 C C . ALA C 2 209 ? 16.050 14.116 187.547 1.00 30.04 230 ALA C C 1
ATOM 3852 O O . ALA C 2 209 ? 16.230 14.766 188.583 1.00 29.13 230 ALA C O 1
ATOM 3854 N N . ILE C 2 210 ? 15.035 13.271 187.411 1.00 26.28 231 ILE C N 1
ATOM 3855 C CA . ILE C 2 210 ? 14.198 12.888 188.540 1.00 33.12 231 ILE C CA 1
ATOM 3856 C C . ILE C 2 210 ? 14.864 11.708 189.239 1.00 36.73 231 ILE C C 1
ATOM 3857 O O . ILE C 2 210 ? 15.006 10.632 188.645 1.00 35.49 231 ILE C O 1
ATOM 3862 N N . LYS C 2 211 ? 15.282 11.904 190.492 1.00 38.77 232 LYS C N 1
ATOM 3863 C CA . LYS C 2 211 ? 15.867 10.804 191.252 1.00 38.69 232 LYS C CA 1
ATOM 3864 C C . LYS C 2 211 ? 14.784 9.770 191.558 1.00 38.00 232 LYS C C 1
ATOM 3865 O O . LYS C 2 211 ? 13.682 10.115 192.002 1.00 40.13 232 LYS C O 1
ATOM 3871 N N . GLN C 2 212 ? 15.081 8.503 191.276 1.00 36.98 233 GLN C N 1
ATOM 3872 C CA . GLN C 2 212 ? 14.093 7.439 191.366 1.00 33.52 233 GLN C CA 1
ATOM 3873 C C . GLN C 2 212 ? 14.373 6.532 192.558 1.00 37.13 233 GLN C C 1
ATOM 3874 O O . GLN C 2 212 ? 15.517 6.389 193.003 1.00 32.95 233 GLN C O 1
ATOM 3880 N N . THR C 2 213 ? 13.305 5.919 193.061 1.00 34.79 234 THR C N 1
ATOM 3881 C CA . THR C 2 213 ? 13.348 5.053 194.232 1.00 33.74 234 THR C CA 1
ATOM 3882 C C . THR C 2 213 ? 12.699 3.702 193.895 1.00 38.84 234 THR C C 1
ATOM 3883 O O . THR C 2 213 ? 12.975 2.675 194.532 1.00 42.20 234 THR C O 1
ATOM 3887 N N . HIS D 1 1 ? -6.388 -5.684 124.331 1.00 50.86 368 HIS D N 1
ATOM 3888 C CA . HIS D 1 1 ? -5.545 -4.808 125.143 1.00 44.54 368 HIS D CA 1
ATOM 3889 C C . HIS D 1 1 ? -5.829 -4.981 126.637 1.00 45.20 368 HIS D C 1
ATOM 3890 O O . HIS D 1 1 ? -6.466 -4.129 127.273 1.00 46.00 368 HIS D O 1
ATOM 3892 N N . MET D 1 2 ? -5.353 -6.093 127.197 1.00 44.29 369 MET D N 1
ATOM 3893 C CA . MET D 1 2 ? -5.484 -6.352 128.629 1.00 38.14 369 MET D CA 1
ATOM 3894 C C . MET D 1 2 ? -4.450 -5.542 129.413 1.00 29.93 369 MET D C 1
ATOM 3895 O O . MET D 1 2 ? -3.618 -6.087 130.136 1.00 31.10 369 MET D O 1
ATOM 3900 N N . LYS D 1 3 ? -4.515 -4.219 129.260 1.00 23.39 370 LYS D N 1
ATOM 3901 C CA . LYS D 1 3 ? -3.542 -3.344 129.905 1.00 21.30 370 LYS D CA 1
ATOM 3902 C C . LYS D 1 3 ? -3.746 -3.310 131.422 1.00 19.47 370 LYS D C 1
ATOM 3903 O O . LYS D 1 3 ? -4.836 -3.571 131.938 1.00 23.83 370 LYS D O 1
ATOM 3909 N N . CYS D 1 4 ? -2.671 -2.980 132.138 1.00 12.63 371 CYS D N 1
ATOM 3910 C CA . CYS D 1 4 ? -2.711 -2.781 133.582 1.00 14.16 371 CYS D CA 1
ATOM 3911 C C . CYS D 1 4 ? -2.693 -1.287 133.888 1.00 15.52 371 CYS D C 1
ATOM 3912 O O . CYS D 1 4 ? -1.848 -0.552 133.372 1.00 15.28 371 CYS D O 1
ATOM 3915 N N . TYR D 1 5 ? -3.614 -0.851 134.739 1.00 14.71 372 TYR D N 1
ATOM 3916 C CA . TYR D 1 5 ? -3.711 0.539 135.169 1.00 14.37 372 TYR D CA 1
ATOM 3917 C C . TYR D 1 5 ? -2.864 0.698 136.431 1.00 11.55 372 TYR D C 1
ATOM 3918 O O . TYR D 1 5 ? -3.007 -0.084 137.376 1.00 14.69 372 TYR D O 1
ATOM 3927 N N . PHE D 1 6 ? -1.941 1.654 136.436 1.00 10.44 373 PHE D N 1
ATOM 3928 C CA . PHE D 1 6 ? -1.066 1.751 137.600 1.00 10.66 373 PHE D CA 1
ATOM 3929 C C . PHE D 1 6 ? -1.761 2.534 138.696 1.00 11.03 373 PHE D C 1
ATOM 3930 O O . PHE D 1 6 ? -2.189 3.675 138.465 1.00 10.79 373 PHE D O 1
ATOM 3938 N N . PRO D 1 7 ? -1.912 1.975 139.900 1.00 10.70 374 PRO D N 1
ATOM 3939 C CA . PRO D 1 7 ? -2.742 2.593 140.927 1.00 9.85 374 PRO D CA 1
ATOM 3940 C C . PRO D 1 7 ? -2.076 3.763 141.633 1.00 12.10 374 PRO D C 1
ATOM 3941 O O . PRO D 1 7 ? -0.852 3.940 141.624 1.00 11.08 374 PRO D O 1
ATOM 3945 N N . TYR D 1 8 ? -2.924 4.537 142.306 1.00 10.50 375 TYR D N 1
ATOM 3946 C CA . TYR D 1 8 ? -2.450 5.434 143.350 1.00 10.70 375 TYR D CA 1
ATOM 3947 C C . TYR D 1 8 ? -1.795 4.622 144.467 1.00 9.76 375 TYR D C 1
ATOM 3948 O O . TYR D 1 8 ? -2.248 3.522 144.791 1.00 11.95 375 TYR D O 1
ATOM 3957 N N . LEU D 1 9 ? -0.731 5.163 145.071 1.00 8.79 376 LEU D N 1
ATOM 3958 C CA . LEU D 1 9 ? -0.016 4.488 146.159 1.00 12.32 376 LEU D CA 1
ATOM 3959 C C . LEU D 1 9 ? 0.084 5.403 147.370 1.00 12.54 376 LEU D C 1
ATOM 3960 O O . LEU D 1 9 ? 0.889 6.334 147.365 1.00 12.00 376 LEU D O 1
ATOM 3965 N N . GLU D 1 10 ? -0.682 5.128 148.421 1.00 9.62 377 GLU D N 1
ATOM 3966 C CA . GLU D 1 10 ? -0.458 5.858 149.663 1.00 10.59 377 GLU D CA 1
ATOM 3967 C C . GLU D 1 10 ? 0.956 5.581 150.152 1.00 10.34 377 GLU D C 1
ATOM 3968 O O . GLU D 1 10 ? 1.408 4.432 150.161 1.00 9.67 377 GLU D O 1
ATOM 3974 N N . ASN D 1 11 ? 1.664 6.653 150.492 1.00 8.66 378 ASN D N 1
ATOM 3975 C CA . ASN D 1 11 ? 3.047 6.600 150.981 1.00 12.32 378 ASN D CA 1
ATOM 3976 C C . ASN D 1 11 ? 4.012 6.076 149.924 1.00 11.84 378 ASN D C 1
ATOM 3977 O O . ASN D 1 11 ? 5.060 5.529 150.243 1.00 11.81 378 ASN D O 1
ATOM 3982 N N . GLY D 1 12 ? 3.676 6.253 148.643 1.00 10.29 379 GLY D N 1
ATOM 3983 C CA . GLY D 1 12 ? 4.548 5.871 147.554 1.00 11.33 379 GLY D CA 1
ATOM 3984 C C . GLY D 1 12 ? 4.890 7.064 146.674 1.00 11.43 379 GLY D C 1
ATOM 3985 O O . GLY D 1 12 ? 4.282 8.142 146.775 1.00 11.23 379 GLY D O 1
ATOM 3986 N N . TYR D 1 13 ? 5.892 6.865 145.815 1.00 11.33 380 TYR D N 1
ATOM 3987 C CA . TYR D 1 13 ? 6.167 7.805 144.735 1.00 13.66 380 TYR D CA 1
ATOM 3988 C C . TYR D 1 13 ? 5.183 7.542 143.595 1.00 13.94 380 TYR D C 1
ATOM 3989 O O . TYR D 1 13 ? 5.108 6.422 143.081 1.00 14.65 380 TYR D O 1
ATOM 3998 N N . ASN D 1 14 ? 4.437 8.576 143.195 1.00 14.19 381 ASN D N 1
ATOM 3999 C CA . ASN D 1 14 ? 3.206 8.409 142.429 1.00 14.11 381 ASN D CA 1
ATOM 4000 C C . ASN D 1 14 ? 3.292 8.923 140.991 1.00 16.15 381 ASN D C 1
ATOM 4001 O O . ASN D 1 14 ? 2.253 9.186 140.371 1.00 15.40 381 ASN D O 1
ATOM 4006 N N . GLN D 1 15 ? 4.494 9.038 140.425 1.00 15.25 382 GLN D N 1
ATOM 4007 C CA . GLN D 1 15 ? 4.612 9.611 139.083 1.00 15.67 382 GLN D CA 1
ATOM 4008 C C . GLN D 1 15 ? 3.934 8.763 138.007 1.00 15.39 382 GLN D C 1
ATOM 4009 O O . GLN D 1 15 ? 3.619 9.284 136.927 1.00 15.44 382 GLN D O 1
ATOM 4015 N N . ASN D 1 16 ? 3.668 7.484 138.273 1.00 14.35 383 ASN D N 1
ATOM 4016 C CA . ASN D 1 16 ? 3.047 6.609 137.280 1.00 13.14 383 ASN D CA 1
ATOM 4017 C C . ASN D 1 16 ? 1.547 6.403 137.495 1.00 13.52 383 ASN D C 1
ATOM 4018 O O . ASN D 1 16 ? 0.917 5.697 136.702 1.00 11.68 383 ASN D O 1
ATOM 4023 N N . HIS D 1 17 ? 0.967 6.983 138.545 1.00 11.50 384 HIS D N 1
ATOM 4024 C CA . HIS D 1 17 ? -0.470 6.881 138.803 1.00 12.33 384 HIS D CA 1
ATOM 4025 C C . HIS D 1 17 ? -1.306 7.219 137.565 1.00 11.89 384 HIS D C 1
ATOM 4026 O O . HIS D 1 17 ? -1.181 8.304 136.995 1.00 12.73 384 HIS D O 1
ATOM 4033 N N . GLY D 1 18 ? -2.167 6.278 137.141 1.00 10.53 385 GLY D N 1
ATOM 4034 C CA . GLY D 1 18 ? -3.089 6.517 136.045 1.00 12.85 385 GLY D CA 1
ATOM 4035 C C . GLY D 1 18 ? -2.560 6.176 134.661 1.00 13.50 385 GLY D C 1
ATOM 4036 O O . GLY D 1 18 ? -3.333 6.202 133.689 1.00 14.17 385 GLY D O 1
ATOM 4037 N N . ARG D 1 19 ? -1.278 5.852 134.537 1.00 10.77 386 ARG D N 1
ATOM 4038 C CA . ARG D 1 19 ? -0.747 5.342 133.283 1.00 12.02 386 ARG D CA 1
ATOM 4039 C C . ARG D 1 19 ? -1.110 3.868 133.110 1.00 10.83 386 ARG D C 1
ATOM 4040 O O . ARG D 1 19 ? -1.202 3.100 134.074 1.00 14.11 386 ARG D O 1
ATOM 4048 N N . LYS D 1 20 ? -1.349 3.487 131.865 1.00 10.47 387 LYS D N 1
ATOM 4049 C CA . LYS D 1 20 ? -1.706 2.124 131.502 1.00 12.37 387 LYS D CA 1
ATOM 4050 C C . LYS D 1 20 ? -0.562 1.473 130.734 1.00 12.05 387 LYS D C 1
ATOM 4051 O O . LYS D 1 20 ? 0.047 2.103 129.865 1.00 15.50 387 LYS D O 1
ATOM 4057 N N . PHE D 1 21 ? -0.284 0.206 131.041 1.00 11.67 388 PHE D N 1
ATOM 4058 C CA . PHE D 1 21 ? 0.864 -0.504 130.490 1.00 13.69 388 PHE D CA 1
ATOM 4059 C C . PHE D 1 21 ? 0.418 -1.851 129.934 1.00 15.54 388 PHE D C 1
ATOM 4060 O O . PHE D 1 21 ? -0.469 -2.504 130.497 1.00 13.42 388 PHE D O 1
ATOM 4068 N N . VAL D 1 22 ? 1.075 -2.280 128.842 1.00 17.85 389 VAL D N 1
ATOM 4069 C CA . VAL D 1 22 ? 0.706 -3.528 128.168 1.00 16.65 389 VAL D CA 1
ATOM 4070 C C . VAL D 1 22 ? 1.195 -4.734 128.960 1.00 18.57 389 VAL D C 1
ATOM 4071 O O . VAL D 1 22 ? 2.121 -4.651 129.771 1.00 17.35 389 VAL D O 1
ATOM 4075 N N . GLN D 1 23 ? 0.556 -5.882 128.698 1.00 17.47 390 GLN D N 1
ATOM 4076 C CA . GLN D 1 23 ? 1.005 -7.160 129.238 1.00 18.65 390 GLN D CA 1
ATOM 4077 C C . GLN D 1 23 ? 2.488 -7.380 128.960 1.00 20.59 390 GLN D C 1
ATOM 4078 O O . GLN D 1 23 ? 2.955 -7.191 127.834 1.00 23.38 390 GLN D O 1
ATOM 4084 N N . GLY D 1 24 ? 3.221 -7.808 129.992 1.00 18.10 391 GLY D N 1
ATOM 4085 C CA . GLY D 1 24 ? 4.635 -8.062 129.886 1.00 17.51 391 GLY D CA 1
ATOM 4086 C C . GLY D 1 24 ? 5.523 -6.870 130.168 1.00 19.11 391 GLY D C 1
ATOM 4087 O O . GLY D 1 24 ? 6.744 -7.037 130.258 1.00 20.85 391 GLY D O 1
ATOM 4088 N N . LYS D 1 25 ? 4.959 -5.672 130.296 1.00 16.81 392 LYS D N 1
ATOM 4089 C CA . LYS D 1 25 ? 5.757 -4.493 130.618 1.00 16.80 392 LYS D CA 1
ATOM 4090 C C . LYS D 1 25 ? 6.109 -4.469 132.106 1.00 15.06 392 LYS D C 1
ATOM 4091 O O . LYS D 1 25 ? 5.242 -4.670 132.962 1.00 15.63 392 LYS D O 1
ATOM 4097 N N . SER D 1 26 ? 7.385 -4.217 132.418 1.00 16.22 393 SER D N 1
ATOM 4098 C CA . SER D 1 26 ? 7.861 -4.103 133.792 1.00 11.80 393 SER D CA 1
ATOM 4099 C C . SER D 1 26 ? 8.226 -2.653 134.071 1.00 15.86 393 SER D C 1
ATOM 4100 O O . SER D 1 26 ? 8.677 -1.935 133.173 1.00 13.16 393 SER D O 1
ATOM 4103 N N . ILE D 1 27 ? 7.995 -2.211 135.310 1.00 15.17 394 ILE D N 1
ATOM 4104 C CA . ILE D 1 27 ? 8.354 -0.867 135.749 1.00 14.77 394 ILE D CA 1
ATOM 4105 C C . ILE D 1 27 ? 8.876 -0.937 137.183 1.00 13.98 394 ILE D C 1
ATOM 4106 O O . ILE D 1 27 ? 8.593 -1.872 137.934 1.00 16.98 394 ILE D O 1
ATOM 4111 N N . ASP D 1 28 ? 9.661 0.065 137.547 1.00 14.81 395 ASP D N 1
ATOM 4112 C CA . ASP D 1 28 ? 10.207 0.175 138.894 1.00 17.18 395 ASP D CA 1
ATOM 4113 C C . ASP D 1 28 ? 9.207 0.912 139.773 1.00 16.44 395 ASP D C 1
ATOM 4114 O O . ASP D 1 28 ? 8.526 1.831 139.305 1.00 17.35 395 ASP D O 1
ATOM 4119 N N . VAL D 1 29 ? 9.104 0.492 141.040 1.00 10.62 396 VAL D N 1
ATOM 4120 C CA . VAL D 1 29 ? 8.209 1.135 141.998 1.00 10.76 396 VAL D CA 1
ATOM 4121 C C . VAL D 1 29 ? 9.009 1.499 143.241 1.00 14.19 396 VAL D C 1
ATOM 4122 O O . VAL D 1 29 ? 9.865 0.731 143.687 1.00 16.65 396 VAL D O 1
ATOM 4126 N N . ALA D 1 30 ? 8.746 2.678 143.794 1.00 12.70 397 ALA D N 1
ATOM 4127 C CA . ALA D 1 30 ? 9.429 3.110 145.004 1.00 16.95 397 ALA D CA 1
ATOM 4128 C C . ALA D 1 30 ? 8.422 3.642 146.013 1.00 16.65 397 ALA D C 1
ATOM 4129 O O . ALA D 1 30 ? 7.431 4.274 145.648 1.00 12.62 397 ALA D O 1
ATOM 4131 N N . CYS D 1 31 ? 8.707 3.392 147.292 1.00 15.41 398 CYS D N 1
ATOM 4132 C CA . CYS D 1 31 ? 7.895 3.863 148.405 1.00 13.29 398 CYS D CA 1
ATOM 4133 C C . CYS D 1 31 ? 8.684 4.871 149.233 1.00 13.66 398 CYS D C 1
ATOM 4134 O O . CYS D 1 31 ? 9.916 4.889 149.215 1.00 14.60 398 CYS D O 1
ATOM 4137 N N . HIS D 1 32 ? 7.952 5.717 149.954 1.00 13.40 399 HIS D N 1
ATOM 4138 C CA . HIS D 1 32 ? 8.567 6.671 150.865 1.00 12.62 399 HIS D CA 1
ATOM 4139 C C . HIS D 1 32 ? 9.318 5.944 151.978 1.00 13.09 399 HIS D C 1
ATOM 4140 O O . HIS D 1 32 ? 8.980 4.803 152.332 1.00 12.25 399 HIS D O 1
ATOM 4147 N N . PRO D 1 33 ? 10.338 6.584 152.553 1.00 12.86 400 PRO D N 1
ATOM 4148 C CA . PRO D 1 33 ? 11.044 5.988 153.697 1.00 17.74 400 PRO D CA 1
ATOM 4149 C C . PRO D 1 33 ? 10.093 5.567 154.814 1.00 13.25 400 PRO D C 1
ATOM 4150 O O . PRO D 1 33 ? 9.151 6.282 155.172 1.00 13.48 400 PRO D O 1
ATOM 4154 N N . GLY D 1 34 ? 10.351 4.386 155.373 1.00 13.45 401 GLY D N 1
ATOM 4155 C CA . GLY D 1 34 ? 9.452 3.799 156.336 1.00 15.80 401 GLY D CA 1
ATOM 4156 C C . GLY D 1 34 ? 8.415 2.883 155.732 1.00 15.23 401 GLY D C 1
ATOM 4157 O O . GLY D 1 34 ? 7.674 2.230 156.481 1.00 13.78 401 GLY D O 1
ATOM 4158 N N . TYR D 1 35 ? 8.334 2.830 154.403 1.00 12.12 402 TYR D N 1
ATOM 4159 C CA . TYR D 1 35 ? 7.384 1.992 153.690 1.00 15.90 402 TYR D CA 1
ATOM 4160 C C . TYR D 1 35 ? 8.132 1.248 152.591 1.00 14.28 402 TYR D C 1
ATOM 4161 O O . TYR D 1 35 ? 9.227 1.653 152.190 1.00 15.07 402 TYR D O 1
ATOM 4170 N N . ALA D 1 36 ? 7.543 0.148 152.114 1.00 13.30 403 ALA D N 1
ATOM 4171 C CA . ALA D 1 36 ? 8.167 -0.645 151.056 1.00 16.93 403 ALA D CA 1
ATOM 4172 C C . ALA D 1 36 ? 7.151 -1.630 150.493 1.00 16.13 403 ALA D C 1
ATOM 4173 O O . ALA D 1 36 ? 6.129 -1.934 151.119 1.00 14.91 403 ALA D O 1
ATOM 4175 N N . LEU D 1 37 ? 7.444 -2.124 149.297 1.00 17.54 404 LEU D N 1
ATOM 4176 C CA . LEU D 1 37 ? 6.659 -3.229 148.790 1.00 19.99 404 LEU D CA 1
ATOM 4177 C C . LEU D 1 37 ? 6.909 -4.444 149.674 1.00 23.96 404 LEU D C 1
ATOM 4178 O O . LEU D 1 37 ? 7.952 -4.534 150.326 1.00 25.09 404 LEU D O 1
ATOM 4183 N N . PRO D 1 38 ? 5.960 -5.373 149.744 1.00 23.17 405 PRO D N 1
ATOM 4184 C CA . PRO D 1 38 ? 6.228 -6.623 150.458 1.00 24.93 405 PRO D CA 1
ATOM 4185 C C . PRO D 1 38 ? 7.450 -7.310 149.870 1.00 27.93 405 PRO D C 1
ATOM 4186 O O . PRO D 1 38 ? 7.738 -7.204 148.674 1.00 27.75 405 PRO D O 1
ATOM 4190 N N . LYS D 1 39 ? 8.196 -7.988 150.740 1.00 33.98 406 LYS D N 1
ATOM 4191 C CA . LYS D 1 39 ? 9.377 -8.758 150.351 1.00 34.09 406 LYS D CA 1
ATOM 4192 C C . LYS D 1 39 ? 10.442 -7.887 149.682 1.00 33.81 406 LYS D C 1
ATOM 4193 O O . LYS D 1 39 ? 11.255 -8.389 148.896 1.00 38.30 406 LYS D O 1
ATOM 4199 N N . ALA D 1 40 ? 10.427 -6.582 149.980 1.00 36.47 407 ALA D N 1
ATOM 4200 C CA . ALA D 1 40 ? 11.414 -5.615 149.494 1.00 31.09 407 ALA D CA 1
ATOM 4201 C C . ALA D 1 40 ? 11.536 -5.627 147.969 1.00 32.99 407 ALA D C 1
ATOM 4202 O O . ALA D 1 40 ? 12.619 -5.382 147.420 1.00 33.52 407 ALA D O 1
ATOM 4204 N N . GLN D 1 41 ? 10.437 -5.920 147.268 1.00 28.25 408 GLN D N 1
ATOM 4205 C CA . GLN D 1 41 ? 10.490 -5.918 145.812 1.00 27.75 408 GLN D CA 1
ATOM 4206 C C . GLN D 1 41 ? 10.497 -4.485 145.312 1.00 23.56 408 GLN D C 1
ATOM 4207 O O . GLN D 1 41 ? 9.998 -3.576 145.977 1.00 28.20 408 GLN D O 1
ATOM 4213 N N . THR D 1 42 ? 11.093 -4.275 144.136 1.00 19.21 409 THR D N 1
ATOM 4214 C CA . THR D 1 42 ? 11.199 -2.929 143.586 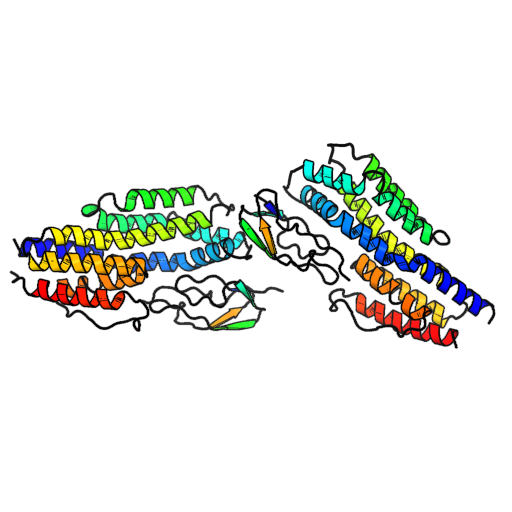1.00 15.34 409 THR D CA 1
ATOM 4215 C C . THR D 1 42 ? 10.738 -2.830 142.134 1.00 14.62 409 THR D C 1
ATOM 4216 O O . THR D 1 42 ? 10.805 -1.743 141.556 1.00 17.92 409 THR D O 1
ATOM 4220 N N . THR D 1 43 ? 10.284 -3.925 141.527 1.00 14.28 410 THR D N 1
ATOM 4221 C CA . THR D 1 43 ? 9.708 -3.858 140.186 1.00 15.93 410 THR D CA 1
ATOM 4222 C C . THR D 1 43 ? 8.444 -4.705 140.117 1.00 17.56 410 THR D C 1
ATOM 4223 O O . THR D 1 43 ? 8.314 -5.725 140.797 1.00 16.11 410 THR D O 1
ATOM 4227 N N . VAL D 1 44 ? 7.506 -4.262 139.281 1.00 11.94 411 VAL D N 1
ATOM 4228 C CA . VAL D 1 44 ? 6.252 -4.968 139.071 1.00 14.85 411 VAL D CA 1
ATOM 4229 C C . VAL D 1 44 ? 6.072 -5.135 137.571 1.00 14.58 411 VAL D C 1
ATOM 4230 O O . VAL D 1 44 ? 6.608 -4.356 136.775 1.00 14.67 411 VAL D O 1
ATOM 4234 N N . THR D 1 45 ? 5.309 -6.156 137.186 1.00 12.16 412 THR D N 1
ATOM 4235 C CA . THR D 1 45 ? 5.114 -6.496 135.780 1.00 15.13 412 THR D CA 1
ATOM 4236 C C . THR D 1 45 ? 3.634 -6.734 135.521 1.00 15.45 412 THR D C 1
ATOM 4237 O O . THR D 1 45 ? 2.949 -7.377 136.323 1.00 12.79 412 THR D O 1
ATOM 4241 N N . CYS D 1 46 ? 3.155 -6.212 134.398 1.00 11.76 413 CYS D N 1
ATOM 4242 C CA . CYS D 1 46 ? 1.765 -6.406 134.009 1.00 16.69 413 CYS D CA 1
ATOM 4243 C C . CYS D 1 46 ? 1.571 -7.824 133.488 1.00 15.66 413 CYS D C 1
ATOM 4244 O O . CYS D 1 46 ? 2.200 -8.222 132.502 1.00 20.69 413 CYS D O 1
ATOM 4247 N N . MET D 1 47 ? 0.720 -8.591 134.162 1.00 16.22 414 MET D N 1
ATOM 4248 C CA . MET D 1 47 ? 0.479 -9.989 133.828 1.00 21.14 414 MET D CA 1
ATOM 4249 C C . MET D 1 47 ? -1.027 -10.224 133.716 1.00 21.24 414 MET D C 1
ATOM 4250 O O . MET D 1 47 ? -1.831 -9.299 133.851 1.00 22.11 414 MET D O 1
ATOM 4255 N N . GLU D 1 48 ? -1.406 -11.481 133.452 1.00 25.59 415 GLU D N 1
ATOM 4256 C CA . GLU D 1 48 ? -2.793 -11.795 133.093 1.00 27.34 415 GLU D CA 1
ATOM 4257 C C . GLU D 1 48 ? -3.782 -11.407 134.192 1.00 25.21 415 GLU D C 1
ATOM 4258 O O . GLU D 1 48 ? -4.878 -10.909 133.909 1.00 23.25 415 GLU D O 1
ATOM 4264 N N . ASN D 1 49 ? -3.434 -11.651 135.443 1.00 24.03 416 ASN D N 1
ATOM 4265 C CA . ASN D 1 49 ? -4.328 -11.340 136.548 1.00 25.11 416 ASN D CA 1
ATOM 4266 C C . ASN D 1 49 ? -4.131 -9.925 137.085 1.00 25.00 416 ASN D C 1
ATOM 4267 O O . ASN D 1 49 ? -4.710 -9.585 138.123 1.00 30.22 416 ASN D O 1
ATOM 4272 N N . GLY D 1 50 ? -3.331 -9.102 136.412 1.00 21.46 417 GLY D N 1
ATOM 4273 C CA . GLY D 1 50 ? -3.003 -7.776 136.908 1.00 23.73 417 GLY D CA 1
ATOM 4274 C C . GLY D 1 50 ? -1.533 -7.609 137.237 1.00 22.30 417 GLY D C 1
ATOM 4275 O O . GLY D 1 50 ? -0.705 -8.397 136.773 1.00 17.58 417 GLY D O 1
ATOM 4276 N N . TRP D 1 51 ? -1.199 -6.587 138.028 1.00 16.53 418 TRP D N 1
ATOM 4277 C CA . TRP D 1 51 ? 0.191 -6.338 138.393 1.00 16.92 418 TRP D CA 1
ATOM 4278 C C . TRP D 1 51 ? 0.748 -7.475 139.234 1.00 14.55 418 TRP D C 1
ATOM 4279 O O . TRP D 1 51 ? 0.069 -8.024 140.109 1.00 17.83 418 TRP D O 1
ATOM 4290 N N . SER D 1 52 ? 2.003 -7.800 138.994 1.00 17.08 419 SER D N 1
ATOM 4291 C CA . SER D 1 52 ? 2.625 -8.852 139.782 1.00 18.26 419 SER D CA 1
ATOM 4292 C C . SER D 1 52 ? 4.054 -8.460 140.128 1.00 20.51 419 SER D C 1
ATOM 4293 O O . SER D 1 52 ? 4.874 -8.233 139.230 1.00 15.35 419 SER D O 1
ATOM 4296 N N . PRO D 1 53 ? 4.380 -8.318 141.421 1.00 22.50 420 PRO D N 1
ATOM 4297 C CA . PRO D 1 53 ? 3.404 -8.380 142.510 1.00 19.97 420 PRO D CA 1
ATOM 4298 C C . PRO D 1 53 ? 2.482 -7.161 142.507 1.00 18.79 420 PRO D C 1
ATOM 4299 O O . PRO D 1 53 ? 2.705 -6.232 141.722 1.00 14.11 420 PRO D O 1
ATOM 4303 N N . THR D 1 54 ? 1.455 -7.185 143.350 1.00 17.66 421 THR D N 1
ATOM 4304 C CA . THR D 1 54 ? 0.601 -6.015 143.522 1.00 17.84 421 THR D CA 1
ATOM 4305 C C . THR D 1 54 ? 1.424 -4.883 144.129 1.00 15.33 421 THR D C 1
ATOM 4306 O O . THR D 1 54 ? 2.060 -5.075 145.172 1.00 20.51 421 THR D O 1
ATOM 4310 N N . PRO D 1 55 ? 1.466 -3.706 143.507 1.00 14.02 422 PRO D N 1
ATOM 4311 C CA . PRO D 1 55 ? 2.196 -2.596 144.133 1.00 12.99 422 PRO D CA 1
ATOM 4312 C C . PRO D 1 55 ? 1.359 -2.017 145.262 1.00 15.79 422 PRO D C 1
ATOM 4313 O O . PRO D 1 55 ? 0.166 -1.745 145.102 1.00 16.42 422 PRO D O 1
ATOM 4317 N N . ARG D 1 56 ? 1.980 -1.900 146.427 1.00 13.58 423 ARG D N 1
ATOM 4318 C CA . ARG D 1 56 ? 1.395 -1.300 147.616 1.00 10.98 423 ARG D CA 1
ATOM 4319 C C . ARG D 1 56 ? 2.546 -1.057 148.576 1.00 16.60 423 ARG D C 1
ATOM 4320 O O . ARG D 1 56 ? 3.524 -1.812 148.584 1.00 16.66 423 ARG D O 1
ATOM 4328 N N . CYS D 1 57 ? 2.448 0.006 149.355 1.00 13.60 424 CYS D N 1
ATOM 4329 C CA . CYS D 1 57 ? 3.565 0.435 150.195 1.00 13.26 424 CYS D CA 1
ATOM 4330 C C . CYS D 1 57 ? 3.221 0.122 151.644 1.00 14.54 424 CYS D C 1
ATOM 4331 O O . CYS D 1 57 ? 2.625 0.942 152.342 1.00 13.89 424 CYS D O 1
ATOM 4334 N N . ILE D 1 58 ? 3.601 -1.071 152.103 1.00 11.84 425 ILE D N 1
ATOM 4335 C CA . ILE D 1 58 ? 3.301 -1.454 153.480 1.00 12.75 425 ILE D CA 1
ATOM 4336 C C . ILE D 1 58 ? 4.349 -0.848 154.405 1.00 14.40 425 ILE D C 1
ATOM 4337 O O . ILE D 1 58 ? 5.393 -0.377 153.950 1.00 14.28 425 ILE D O 1
ATOM 4342 N N . ARG D 1 59 ? 4.073 -0.848 155.705 1.00 15.76 426 ARG D N 1
ATOM 4343 C CA . ARG D 1 59 ? 5.043 -0.343 156.670 1.00 16.45 426 ARG D CA 1
ATOM 4344 C C . ARG D 1 59 ? 6.206 -1.321 156.824 1.00 18.17 426 ARG D C 1
ATOM 4345 O O . ARG D 1 59 ? 6.017 -2.536 156.851 1.00 19.78 426 ARG D O 1
ATOM 4353 N N . VAL D 1 60 ? 7.420 -0.777 156.906 1.00 20.15 427 VAL D N 1
ATOM 4354 C CA . VAL D 1 60 ? 8.590 -1.604 157.181 1.00 24.64 427 VAL D CA 1
ATOM 4355 C C . VAL D 1 60 ? 8.504 -2.120 158.616 1.00 29.48 427 VAL D C 1
ATOM 4356 O O . VAL D 1 60 ? 7.953 -1.458 159.508 1.00 24.23 427 VAL D O 1
ATOM 4360 N N . LYS D 1 61 ? 9.018 -3.332 158.828 1.00 31.41 428 LYS D N 1
ATOM 4361 C CA . LYS D 1 61 ? 9.037 -4.003 160.131 1.00 31.68 428 LYS D CA 1
ATOM 4362 C C . LYS D 1 61 ? 9.393 -3.089 161.308 1.00 34.25 428 LYS D C 1
ATOM 4363 O O . LYS D 1 61 ? 10.569 -2.845 161.592 1.00 35.48 428 LYS D O 1
#

Secondary structure (DSSP, 8-state):
-EEPPP-TTB--TTTT-EE-TT-EEE--B-TTEE-GGG--EEEEETTEEES----EE--/-HHHHHHHHHHHHHHHHTTTHHHHHHHHHHHHHHHHHHHHHHHHSS---HHHHHHHHHHHHGGGHHHHHHHHHHHHTGGG--HHHHHHHHHHHHHHHH--TT--TTHHHHHHHHHHHHHHHHHHHHHHHHHHHHT-S-HHHHHHHHHHHHHHHHHHHH-HHHHHHHHHHHHHHHHTTPPP--S-SSTTTSTTHHHHHHHHHHHHHHHHHHH-/-HHHHHHHHHHHHHHTTTHHHHHHHHHHHHHHHHHHHHHHHHSS---HHHHHHHHHHHHGGGHHHHHHHHHHHHHTTTSTTTTHHHHHHHHHHHHTS-TT--TTHHHHHHHHHHHHHHHHHHHHHHHHHHHHT-S-HHHHHHHHHHHHHHHHHHHH-HHHHHHHHHHHHHHHHTTPPP--S-SSTT-STTHHHHHHHHHHHHHHHHTS---/--PEEPPP-TTB--TTTT-EE-TT-EEE--B-TTEE-GGG--EEEEETTEEESPP--EEP-

Solvent-accessible surface area: 25962 Å² total; per-residue (Å²): 114,10,65,3,14,55,1,9,24,5,93,52,122,10,54,37,60,87,2,56,97,52,6,30,0,50,9,48,24,40,25,13,10,28,4,28,185,88,64,87,60,0,29,1,85,164,157,28,31,47,46,83,6,73,0,29,21,58,154,84,142,122,32,91,152,10,9,62,40,0,78,116,6,9,105,88,0,87,105,0,9,120,62,0,20,54,3,0,42,68,0,0,20,8,7,2,43,0,12,5,53,50,95,37,110,33,82,65,87,60,83,0,26,93,3,10,44,70,0,73,135,122,86,95,1,8,76,69,1,96,52,1,22,118,20,0,84,110,38,86,14,88,77,0,45,119,29,3,71,47,0,33,87,23,6,116,102,4,96,121,113,56,11,101,16,3,80,101,0,0,63,10,0,99,120,0,8,62,4,1,0,35,0,2,2,51,0,4,20,56,0,1,64,108,10,89,52,79,64,0,37,114,16,2,78,91,4,0,68,49,0,71,84,0,2,108,66,15,11,0,0,0,0,33,3,2,22,66,8,3,10,11,8,10,82,97,128,152,10,59,68,163,21,74,21,122,95,68,5,161,84,1,58,88,0,13,33,2,3,64,94,1,22,40,14,1,107,81,28,89,119,166,47,35,59,16,0,69,57,0,67,117,0,8,98,96,0,92,112,0,8,111,72,0,18,58,5,0,41,78,0,0,16,8,13,2,26,0,17,4,12,36,104,16,26,35,18,54,40,77,84,0,39,116,3,7,51,70,0,64,133,114,92,68,2,13,77,98,0,83,62,1,24,152,20,0,74,131,25,44,84,132,68,1,33,152,24,4,77,73,0,30,91,36,6,103,114,4,102,81,127,53,17,54,18,2,77,108,0,0,63,17,0,72,120,0,2,69,12,0,0,26,0,1,0,29,0,0,18,46,0,0,60,120,12,87,38,88,109,0,46,98,9,2,88,96,0,0,75,66,0,63,68,0,1,102,60,18,8,1,0,0,1,37,1,0,19,74,7,0,10,11,6,9,73,115,129,129,16,68,49,180,44,93,23,145,88,65,7,166,76,1,57,80,0,11,37,12,1,64,106,0,15,35,4,4,130,66,7,186,77,152,131,107,111,7,38,3,14,59,0,11,18,4,92,50,118,23,58,23,139,94,31,88,64,58,94,54,19,106,12,48,22,43,40,12,10,32,6,26,189,83,69,86,63,0,31,1,96,144,162,26,32,43,41,76,4,72,0,35,16,76,246